Protein AF-0000000079723309 (afdb_homodimer)

Organism: NCBI:txid2484901

Sequence (684 aa):
MNSAKKSKLAERRWIPDGFHFLGPEETKNRRVLLAGLMQIFENNNYSEITLPSFDYSSSFHSHLGASESASILRARDWDGYELSPSVDLTLQVVKGMAARSHWEENQNVYYVGRKIRDHKKRNASRREILQIGGESIGNSSIQNIISQIQILEKLWSFTAGKEAVSFALGHAGLLSLVTEILSWEEEWEEITAQLLFTKNHTELINLASRKNTDPHSIEILKIFLKPVPFSGFEEFKKTILSFDFPSDQKRKAEDYLKEVSSLITEWQKASVSFFGVWDPALIRDVNYYTGIVFQGYREGHSEPVFAGGVYDGLYETYTELKKEACGFALHIDPIEEVFSQRMNSAKKSKLAERRWIPDGFHFLGPEETKNRRVLLAGLMQIFENNNYSEITLPSFDYSSSFHSHLGASESASILRARDWDGYELSPSVDLTLQVVKGMAARSHWEENQNVYYVGRKIRDHKKRNASRREILQIGGESIGNSSIQNIISQIQILEKLWSFTAGKEAVSFALGHAGLLSLVTEILSWEEEWEEITAQLLFTKNHTELINLASRKNTDPHSIEILKIFLKPVPFSGFEEFKKTILSFDFPSDQKRKAEDYLKEVSSLITEWQKASVSFFGVWDPALIRDVNYYTGIVFQGYREGHSEPVFAGGVYDGLYETYTELKKEACGFALHIDPIEEVFSQR

InterPro domains:
  IPR004516 Histidine-tRNA ligase/ATP phosphoribosyltransferase regulatory subunit [PIRSF001549] (16-341)
  IPR004516 Histidine-tRNA ligase/ATP phosphoribosyltransferase regulatory subunit [PTHR43707] (16-338)
  IPR041715 Class II Histidinyl-tRNA synthetase (HisRS)-like catalytic core domain [PF13393] (18-335)
  IPR045864 Class II Aminoacyl-tRNA synthetase/Biotinyl protein ligase (BPL) and lipoyl protein ligase (LPL) [G3DSA:3.30.930.10] (14-342)
  IPR045864 Class II Aminoacyl-tRNA synthetase/Biotinyl protein ligase (BPL) and lipoyl protein ligase (LPL) [SSF55681] (13-335)

Structure (mmCIF, N/CA/C/O backbone):
data_AF-0000000079723309-model_v1
#
loop_
_entity.id
_entity.type
_entity.pdbx_description
1 polymer 'ATP phosphoribosyltransferase regulatory subunit'
#
loop_
_atom_site.group_PDB
_atom_site.id
_atom_site.type_symbol
_atom_site.label_atom_id
_atom_site.label_alt_id
_atom_site.label_comp_id
_atom_site.label_asym_id
_atom_site.label_entity_id
_atom_site.label_seq_id
_atom_site.pdbx_PDB_ins_code
_atom_site.Cartn_x
_atom_site.Cartn_y
_atom_site.Cartn_z
_atom_site.occupancy
_atom_site.B_iso_or_equiv
_atom_site.auth_seq_id
_atom_site.auth_comp_id
_atom_site.auth_asym_id
_atom_site.auth_atom_id
_atom_site.pdbx_PDB_model_num
ATOM 1 N N . MET A 1 1 ? 46.562 3.369 -13.758 1 24.11 1 MET A N 1
ATOM 2 C CA . MET A 1 1 ? 45.594 4.031 -14.625 1 24.11 1 MET A CA 1
ATOM 3 C C . MET A 1 1 ? 44.281 3.26 -14.648 1 24.11 1 MET A C 1
ATOM 5 O O . MET A 1 1 ? 43.25 3.818 -14.984 1 24.11 1 MET A O 1
ATOM 9 N N . ASN A 1 2 ? 44.375 1.925 -14.742 1 24.69 2 ASN A N 1
ATOM 10 C CA . ASN A 1 2 ? 43.375 0.92 -15.094 1 24.69 2 ASN A CA 1
ATOM 11 C C . ASN A 1 2 ? 42.344 0.762 -13.992 1 24.69 2 ASN A C 1
ATOM 13 O O . ASN A 1 2 ? 41.531 -0.182 -14.016 1 24.69 2 ASN A O 1
ATOM 17 N N . SER A 1 3 ? 42.594 1.146 -12.789 1 26.77 3 SER A N 1
ATOM 18 C CA . SER A 1 3 ? 41.812 0.896 -11.57 1 26.77 3 SER A CA 1
ATOM 19 C C . SER A 1 3 ? 40.469 1.625 -11.586 1 26.77 3 SER A C 1
ATOM 21 O O . SER A 1 3 ? 39.562 1.262 -10.859 1 26.77 3 SER A O 1
ATOM 23 N N . ALA A 1 4 ? 40.406 2.873 -12.125 1 26.56 4 ALA A N 1
ATOM 24 C CA . ALA A 1 4 ? 39.312 3.826 -12.016 1 26.56 4 ALA A CA 1
ATOM 25 C C . ALA A 1 4 ? 38.125 3.369 -12.836 1 26.56 4 ALA A C 1
ATOM 27 O O . ALA A 1 4 ? 37.094 4.059 -12.883 1 26.56 4 ALA A O 1
ATOM 28 N N . LYS A 1 5 ? 38.375 2.596 -13.828 1 26.55 5 LYS A N 1
ATOM 29 C CA . LYS A 1 5 ? 37.219 2.346 -14.672 1 26.55 5 LYS A CA 1
ATOM 30 C C . LYS A 1 5 ? 36.188 1.519 -13.93 1 26.55 5 LYS A C 1
ATOM 32 O O . LYS A 1 5 ? 35.844 0.406 -14.344 1 26.55 5 LYS A O 1
ATOM 37 N N . LYS A 1 6 ? 36.438 1.181 -12.68 1 31.12 6 LYS A N 1
ATOM 38 C CA . LYS A 1 6 ? 35.281 0.515 -12.078 1 31.12 6 LYS A CA 1
ATOM 39 C C . LYS A 1 6 ? 34 1.307 -12.328 1 31.12 6 LYS A C 1
ATOM 41 O O . LYS A 1 6 ? 33.812 2.379 -11.75 1 31.12 6 LYS A O 1
ATOM 46 N N . SER A 1 7 ? 33.719 1.417 -13.539 1 28.28 7 SER A N 1
ATOM 47 C CA . SER A 1 7 ? 32.531 2.053 -14.078 1 28.28 7 SER A CA 1
ATOM 48 C C . SER A 1 7 ? 31.328 1.837 -13.156 1 28.28 7 SER A C 1
ATOM 50 O O . SER A 1 7 ? 31.094 0.723 -12.68 1 28.28 7 SER A O 1
ATOM 52 N N . LYS A 1 8 ? 31.062 2.795 -12.32 1 32.5 8 LYS A N 1
ATOM 53 C CA . LYS A 1 8 ? 29.75 2.91 -11.703 1 32.5 8 LYS A CA 1
ATOM 54 C C . LYS A 1 8 ? 28.672 2.277 -12.594 1 32.5 8 LYS A C 1
ATOM 56 O O . LYS A 1 8 ? 28.297 2.838 -13.625 1 32.5 8 LYS A O 1
ATOM 61 N N . LEU A 1 9 ? 28.781 1.201 -12.945 1 33.16 9 LEU A N 1
ATOM 62 C CA . LEU A 1 9 ? 27.625 0.579 -13.578 1 33.16 9 LEU A CA 1
ATOM 63 C C . LEU A 1 9 ? 26.344 1.342 -13.242 1 33.16 9 LEU A C 1
ATOM 65 O O . LEU A 1 9 ? 26.062 1.586 -12.07 1 33.16 9 LEU A O 1
ATOM 69 N N . ALA A 1 10 ? 25.922 2.277 -14 1 35.12 10 ALA A N 1
ATOM 70 C CA . ALA A 1 10 ? 24.719 3.094 -13.898 1 35.12 10 ALA A CA 1
ATOM 71 C C . ALA A 1 10 ? 23.641 2.383 -13.086 1 35.12 10 ALA A C 1
ATOM 73 O O . ALA A 1 10 ? 23.281 1.239 -13.383 1 35.12 10 ALA A O 1
ATOM 74 N N . GLU A 1 11 ? 23.672 2.365 -11.914 1 41.31 11 GLU A N 1
ATOM 75 C CA . GLU A 1 11 ? 22.578 1.836 -11.117 1 41.31 11 GLU A CA 1
ATOM 76 C C . GLU A 1 11 ? 21.266 1.806 -11.914 1 41.31 11 GLU A C 1
ATOM 78 O O . GLU A 1 11 ? 20.688 2.854 -12.203 1 41.31 11 GLU A O 1
ATOM 83 N N . ARG A 1 12 ? 21.188 1.098 -13 1 47.47 12 ARG A N 1
ATOM 84 C CA . ARG A 1 12 ? 19.984 0.94 -13.812 1 47.47 12 ARG A CA 1
ATOM 85 C C . ARG A 1 12 ? 18.734 1.089 -12.961 1 47.47 12 ARG A C 1
ATOM 87 O O . ARG A 1 12 ? 18.609 0.457 -11.914 1 47.47 12 ARG A O 1
ATOM 94 N N . ARG A 1 13 ? 18.078 2.16 -13.008 1 62 13 ARG A N 1
ATOM 95 C CA . ARG A 1 13 ? 16.891 2.676 -12.336 1 62 13 ARG A CA 1
ATOM 96 C C . ARG A 1 13 ? 15.688 1.75 -12.547 1 62 13 ARG A C 1
ATOM 98 O O . ARG A 1 13 ? 14.875 1.977 -13.445 1 62 13 ARG A O 1
ATOM 105 N N . TRP A 1 14 ? 15.82 0.479 -11.898 1 80.94 14 TRP A N 1
ATOM 106 C CA . TRP A 1 14 ? 14.758 -0.504 -12.07 1 80.94 14 TRP A CA 1
ATOM 107 C C . TRP A 1 14 ? 13.539 -0.134 -11.234 1 80.94 14 TRP A C 1
ATOM 109 O O . TRP A 1 14 ? 12.406 -0.478 -11.586 1 80.94 14 TRP A O 1
ATOM 119 N N . ILE A 1 15 ? 13.883 0.58 -10.258 1 86.94 15 ILE A N 1
ATOM 120 C CA . ILE A 1 15 ? 12.789 1.028 -9.398 1 86.94 15 ILE A CA 1
ATOM 121 C C . ILE A 1 15 ? 12.523 2.514 -9.641 1 86.94 15 ILE A C 1
ATOM 123 O O . ILE A 1 15 ? 13.461 3.318 -9.68 1 86.94 15 ILE A O 1
ATOM 127 N N . PRO A 1 16 ? 11.25 2.795 -9.852 1 90.5 16 PRO A N 1
ATOM 128 C CA . PRO A 1 16 ? 10.953 4.207 -10.117 1 90.5 16 PRO A CA 1
ATOM 129 C C . PRO A 1 16 ? 11.438 5.129 -9 1 90.5 16 PRO A C 1
ATOM 131 O O . PRO A 1 16 ? 11.383 4.762 -7.828 1 90.5 16 PRO A O 1
ATOM 134 N N . ASP A 1 17 ? 11.781 6.363 -9.367 1 88.19 17 ASP A N 1
ATOM 135 C CA . ASP A 1 17 ? 12.242 7.359 -8.398 1 88.19 17 ASP A CA 1
ATOM 136 C C . ASP A 1 17 ? 11.164 7.656 -7.363 1 88.19 17 ASP A C 1
ATOM 138 O O . ASP A 1 17 ? 9.992 7.824 -7.707 1 88.19 17 ASP A O 1
ATOM 142 N N . GLY A 1 18 ? 11.602 7.672 -6.117 1 89.62 18 GLY A N 1
ATOM 143 C CA . GLY A 1 18 ? 10.68 8.023 -5.047 1 89.62 18 GLY A CA 1
ATOM 144 C C . GLY A 1 18 ? 10 6.816 -4.426 1 89.62 18 GLY A C 1
ATOM 145 O O . GLY A 1 18 ? 9.336 6.938 -3.395 1 89.62 18 GLY A O 1
ATOM 146 N N . PHE A 1 19 ? 10.109 5.738 -5.098 1 91.44 19 PHE A N 1
ATOM 147 C CA . PHE A 1 19 ? 9.609 4.48 -4.559 1 91.44 19 PHE A CA 1
ATOM 148 C C . PHE A 1 19 ? 10.758 3.596 -4.09 1 91.44 19 PHE A C 1
ATOM 150 O O . PHE A 1 19 ? 11.859 3.66 -4.633 1 91.44 19 PHE A O 1
ATOM 157 N N . HIS A 1 20 ? 10.438 2.729 -3.025 1 87.69 20 HIS A N 1
ATOM 158 C CA . HIS A 1 20 ? 11.602 2.104 -2.412 1 87.69 20 HIS A CA 1
ATOM 159 C C . HIS A 1 20 ? 11.359 0.619 -2.16 1 87.69 20 HIS A C 1
ATOM 161 O O . HIS A 1 20 ? 10.258 0.219 -1.779 1 87.69 20 HIS A O 1
ATOM 167 N N . PHE A 1 21 ? 12.438 -0.057 -2.498 1 93.69 21 PHE A N 1
ATOM 168 C CA . PHE A 1 21 ? 12.602 -1.438 -2.061 1 93.69 21 PHE A CA 1
ATOM 169 C C . PHE A 1 21 ? 13.461 -1.508 -0.806 1 93.69 21 PHE A C 1
ATOM 171 O O . PHE A 1 21 ? 14.539 -0.901 -0.748 1 93.69 21 PHE A O 1
ATOM 178 N N . LEU A 1 22 ? 12.938 -2.229 0.224 1 94 22 LEU A N 1
ATOM 179 C CA . LEU A 1 22 ? 13.75 -2.453 1.414 1 94 22 LEU A CA 1
ATOM 180 C C . LEU A 1 22 ? 14.141 -3.922 1.533 1 94 22 LEU A C 1
ATOM 182 O O . LEU A 1 22 ? 13.281 -4.809 1.458 1 94 22 LEU A O 1
ATOM 186 N N . GLY A 1 23 ? 15.406 -4.156 1.726 1 94.38 23 GLY A N 1
ATOM 187 C CA . GLY A 1 23 ? 15.898 -5.504 1.951 1 94.38 23 GLY A CA 1
ATOM 188 C C . GLY A 1 23 ? 15.562 -6.043 3.33 1 94.38 23 GLY A C 1
ATOM 189 O O . GLY A 1 23 ? 14.852 -5.387 4.098 1 94.38 23 GLY A O 1
ATOM 190 N N . PRO A 1 24 ? 16.031 -7.234 3.674 1 94.81 24 PRO A N 1
ATOM 191 C CA . PRO A 1 24 ? 15.68 -7.934 4.914 1 94.81 24 PRO A CA 1
ATOM 192 C C . PRO A 1 24 ? 16.016 -7.121 6.164 1 94.81 24 PRO A C 1
ATOM 194 O O . PRO A 1 24 ? 15.172 -6.957 7.043 1 94.81 24 PRO A O 1
ATOM 197 N N . GLU A 1 25 ? 17.188 -6.594 6.219 1 92.38 25 GLU A N 1
ATOM 198 C CA . GLU A 1 25 ? 17.609 -5.879 7.418 1 92.38 25 GLU A CA 1
ATOM 199 C C . GLU A 1 25 ? 16.812 -4.594 7.605 1 92.38 25 GLU A C 1
ATOM 201 O O . GLU A 1 25 ? 16.344 -4.305 8.703 1 92.38 25 GLU A O 1
ATOM 206 N N . GLU A 1 26 ? 16.703 -3.818 6.551 1 92.25 26 GLU A N 1
ATOM 207 C CA . GLU A 1 26 ? 15.938 -2.576 6.605 1 92.25 26 GLU A CA 1
ATOM 208 C C . GLU A 1 26 ? 14.484 -2.844 6.984 1 92.25 26 GLU A C 1
ATOM 210 O O . GLU A 1 26 ? 13.891 -2.082 7.754 1 92.25 26 GLU A O 1
ATOM 215 N N . THR A 1 27 ? 13.945 -3.91 6.414 1 95.38 27 THR A N 1
ATOM 216 C CA . THR A 1 27 ? 12.555 -4.262 6.691 1 95.38 27 THR A CA 1
ATOM 217 C C . THR A 1 27 ? 12.383 -4.676 8.148 1 95.38 27 THR A C 1
ATOM 219 O O . THR A 1 27 ? 11.398 -4.316 8.789 1 95.38 27 THR A O 1
ATOM 222 N N . LYS A 1 28 ? 13.289 -5.438 8.633 1 94.44 28 LYS A N 1
ATOM 223 C CA . LYS A 1 28 ? 13.258 -5.84 10.031 1 94.44 28 LYS A CA 1
ATOM 224 C C . LYS A 1 28 ? 13.281 -4.621 10.953 1 94.44 28 LYS A C 1
ATOM 226 O O . LYS A 1 28 ? 12.516 -4.547 11.914 1 94.44 28 LYS A O 1
ATOM 231 N N . ASN A 1 29 ? 14.172 -3.658 10.633 1 93.5 29 ASN A N 1
ATOM 232 C CA . ASN A 1 29 ? 14.25 -2.43 11.414 1 93.5 29 ASN A CA 1
ATOM 233 C C . ASN A 1 29 ? 12.945 -1.651 11.383 1 93.5 29 ASN A C 1
ATOM 235 O O . ASN A 1 29 ? 12.492 -1.138 12.414 1 93.5 29 ASN A O 1
ATOM 239 N N . ARG A 1 30 ? 12.391 -1.57 10.242 1 94.56 30 ARG A N 1
ATOM 240 C CA . ARG A 1 30 ? 11.109 -0.877 10.109 1 94.56 30 ARG A CA 1
ATOM 241 C C . ARG A 1 30 ? 10.023 -1.575 10.922 1 94.56 30 ARG A C 1
ATOM 243 O O . ARG A 1 30 ? 9.195 -0.917 11.555 1 94.56 30 ARG A O 1
ATOM 250 N N . ARG A 1 31 ? 10 -2.838 10.867 1 94.69 31 ARG A N 1
ATOM 251 C CA . ARG A 1 31 ? 9 -3.609 11.602 1 94.69 31 ARG A CA 1
ATOM 252 C C . ARG A 1 31 ? 9.109 -3.355 13.102 1 94.69 31 ARG A C 1
ATOM 254 O O . ARG A 1 31 ? 8.094 -3.176 13.781 1 94.69 31 ARG A O 1
ATOM 261 N N . VAL A 1 32 ? 10.297 -3.379 13.609 1 93.88 32 VAL A N 1
ATOM 262 C CA . VAL A 1 32 ? 10.523 -3.129 15.031 1 93.88 32 VAL A CA 1
ATOM 263 C C . VAL A 1 32 ? 10.055 -1.721 15.391 1 93.88 32 VAL A C 1
ATOM 265 O O . VAL A 1 32 ? 9.375 -1.523 16.406 1 93.88 32 VAL A O 1
ATOM 268 N N . LEU A 1 33 ? 10.43 -0.819 14.547 1 94.38 33 LEU A N 1
ATOM 269 C CA . LEU A 1 33 ? 10.031 0.569 14.75 1 94.38 33 LEU A CA 1
ATOM 270 C C . LEU A 1 33 ? 8.508 0.699 14.781 1 94.38 33 LEU A C 1
ATOM 272 O O . LEU A 1 33 ? 7.949 1.265 15.719 1 94.38 33 LEU A O 1
ATOM 276 N N . LEU A 1 34 ? 7.867 0.149 13.789 1 95.88 34 LEU A N 1
ATOM 277 C CA . LEU A 1 34 ? 6.418 0.269 13.672 1 95.88 34 LEU A CA 1
ATOM 278 C C . LEU A 1 34 ? 5.719 -0.436 14.828 1 95.88 34 LEU A C 1
ATOM 280 O O . LEU A 1 34 ? 4.711 0.057 15.344 1 95.88 34 LEU A O 1
ATOM 284 N N . ALA A 1 35 ? 6.219 -1.567 15.195 1 95.44 35 ALA A N 1
ATOM 285 C CA . ALA A 1 35 ? 5.625 -2.291 16.312 1 95.44 35 ALA A CA 1
ATOM 286 C C . ALA A 1 35 ? 5.625 -1.438 17.578 1 95.44 35 ALA A C 1
ATOM 288 O O . ALA A 1 35 ? 4.633 -1.396 18.312 1 95.44 35 ALA A O 1
ATOM 289 N N . GLY A 1 36 ? 6.754 -0.809 17.828 1 95.75 36 GLY A N 1
ATOM 290 C CA . GLY A 1 36 ? 6.84 0.077 18.969 1 95.75 36 GLY A CA 1
ATOM 291 C C . GLY A 1 36 ? 5.867 1.241 18.906 1 95.75 36 GLY A C 1
ATOM 292 O O . GLY A 1 36 ? 5.211 1.569 19.891 1 95.75 36 GLY A O 1
ATOM 293 N N . LEU A 1 37 ? 5.777 1.856 17.766 1 97.19 37 LEU A N 1
ATOM 294 C CA . LEU A 1 37 ? 4.887 2.996 17.578 1 97.19 37 LEU A CA 1
ATOM 295 C C . LEU A 1 37 ? 3.428 2.576 17.734 1 97.19 37 LEU A C 1
ATOM 297 O O . LEU A 1 37 ? 2.639 3.281 18.359 1 97.19 37 LEU A O 1
ATOM 301 N N . MET A 1 38 ? 3.088 1.441 17.172 1 98 38 MET A N 1
ATOM 302 C CA . MET A 1 38 ? 1.722 0.933 17.25 1 98 38 MET A CA 1
ATOM 303 C C . MET A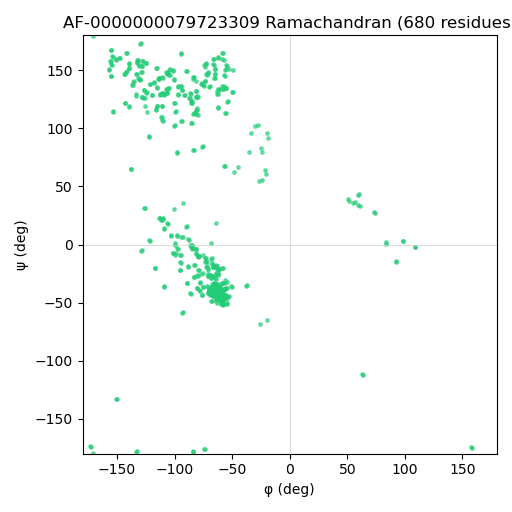 1 38 ? 1.332 0.644 18.688 1 98 38 MET A C 1
ATOM 305 O O . MET A 1 38 ? 0.199 0.906 19.094 1 98 38 MET A O 1
ATOM 309 N N . GLN A 1 39 ? 2.256 0.143 19.406 1 98 39 GLN A N 1
ATOM 310 C CA . GLN A 1 39 ? 1.993 -0.155 20.812 1 98 39 GLN A CA 1
ATOM 311 C C . GLN A 1 39 ? 1.647 1.112 21.594 1 98 39 GLN A C 1
ATOM 313 O O . GLN A 1 39 ? 0.814 1.083 22.5 1 98 39 GLN A O 1
ATOM 318 N N . ILE A 1 40 ? 2.295 2.188 21.281 1 98.19 40 ILE A N 1
ATOM 319 C CA . ILE A 1 40 ? 2.016 3.457 21.938 1 98.19 40 ILE A CA 1
ATOM 320 C C . ILE A 1 40 ? 0.57 3.869 21.672 1 98.19 40 ILE A C 1
ATOM 322 O O . ILE A 1 40 ? -0.136 4.305 22.594 1 98.19 40 ILE A O 1
ATOM 326 N N . PHE A 1 41 ? 0.111 3.695 20.453 1 98.62 41 PHE A N 1
ATOM 327 C CA . PHE A 1 41 ? -1.277 4.004 20.141 1 98.62 41 PHE A CA 1
ATOM 328 C C . PHE A 1 41 ? -2.229 3.119 20.938 1 98.62 41 PHE A C 1
ATOM 330 O O . PHE A 1 41 ? -3.195 3.611 21.516 1 98.62 41 PHE A O 1
ATOM 337 N N . GLU A 1 42 ? -1.93 1.877 20.953 1 98 42 GLU A N 1
ATOM 338 C CA . GLU A 1 42 ? -2.797 0.929 21.641 1 98 42 GLU A CA 1
ATOM 339 C C . GLU A 1 42 ? -2.844 1.212 23.141 1 98 42 GLU A C 1
ATOM 341 O O . GLU A 1 42 ? -3.904 1.124 23.766 1 98 42 GLU A O 1
ATOM 346 N N . ASN A 1 43 ? -1.719 1.569 23.672 1 98.12 43 ASN A N 1
ATOM 347 C CA . ASN A 1 43 ? -1.644 1.914 25.094 1 98.12 43 ASN A CA 1
ATOM 348 C C . ASN A 1 43 ? -2.447 3.172 25.406 1 98.12 43 ASN A C 1
ATOM 350 O O . ASN A 1 43 ? -2.74 3.453 26.562 1 98.12 43 ASN A O 1
ATOM 354 N N . ASN A 1 44 ? -2.746 3.947 24.438 1 98.06 44 ASN A N 1
ATOM 355 C CA . ASN A 1 44 ? -3.539 5.156 24.625 1 98.06 44 ASN A CA 1
ATOM 356 C C . ASN A 1 44 ? -4.957 4.984 24.094 1 98.06 44 ASN A C 1
ATOM 358 O O . ASN A 1 44 ? -5.605 5.957 23.703 1 98.06 44 ASN A O 1
ATOM 362 N N . ASN A 1 45 ? -5.391 3.742 23.891 1 97.38 45 ASN A N 1
ATOM 363 C CA . ASN A 1 45 ? -6.762 3.33 23.609 1 97.38 45 ASN A CA 1
ATOM 364 C C . ASN A 1 45 ? -7.168 3.678 22.188 1 97.38 45 ASN A C 1
ATOM 366 O O . ASN A 1 45 ? -8.312 4.055 21.938 1 97.38 45 ASN A O 1
ATOM 370 N N . TYR A 1 46 ? -6.238 3.746 21.344 1 98.44 46 TYR A N 1
ATOM 371 C CA . TYR A 1 46 ? -6.539 3.818 19.906 1 98.44 46 TYR A CA 1
ATOM 372 C C . TYR A 1 46 ? -6.625 2.424 19.297 1 98.44 46 TYR A C 1
ATOM 374 O O . TYR A 1 46 ? -5.941 1.501 19.75 1 98.44 46 TYR A O 1
ATOM 382 N N . SER A 1 47 ? -7.465 2.297 18.266 1 98.19 47 SER A N 1
ATOM 383 C CA . SER A 1 47 ? -7.59 1.036 17.547 1 98.19 47 SER A CA 1
ATOM 384 C C . SER A 1 47 ? -7.098 1.172 16.109 1 98.19 47 SER A C 1
ATOM 386 O O . SER A 1 47 ? -7.34 2.189 15.453 1 98.19 47 SER A O 1
ATOM 388 N N . GLU A 1 48 ? -6.469 0.142 15.688 1 98.31 48 GLU A N 1
ATOM 389 C CA . GLU A 1 48 ? -5.945 0.153 14.32 1 98.31 48 GLU A CA 1
ATOM 390 C C . GLU A 1 48 ? -7.066 -0.012 13.297 1 98.31 48 GLU A C 1
ATOM 392 O O . GLU A 1 48 ? -8.008 -0.776 13.523 1 98.31 48 GLU A O 1
ATOM 397 N N . ILE A 1 49 ? -6.98 0.703 12.211 1 98 49 ILE A N 1
ATOM 398 C CA . ILE A 1 49 ? -7.848 0.502 11.047 1 98 49 ILE A CA 1
ATOM 399 C C . ILE A 1 49 ? -6.996 0.339 9.789 1 98 49 ILE A C 1
ATOM 401 O O . ILE A 1 49 ? -5.816 0.688 9.781 1 98 49 ILE A O 1
ATOM 405 N N . THR A 1 50 ? -7.555 -0.284 8.766 1 96.81 50 THR A N 1
ATOM 406 C CA . THR A 1 50 ? -6.879 -0.473 7.488 1 96.81 50 THR A CA 1
ATOM 407 C C . THR A 1 50 ? -7.559 0.342 6.395 1 96.81 50 THR A C 1
ATOM 409 O O . THR A 1 50 ? -8.773 0.267 6.223 1 96.81 50 THR A O 1
ATOM 412 N N . LEU A 1 51 ? -6.777 1.1 5.68 1 97.5 51 LEU A N 1
ATOM 413 C CA . LEU A 1 51 ? -7.301 1.992 4.648 1 97.5 51 LEU A CA 1
ATOM 414 C C . LEU A 1 51 ? -7.113 1.391 3.262 1 97.5 51 LEU A C 1
ATOM 416 O O . LEU A 1 51 ? -6.191 0.603 3.041 1 97.5 51 LEU A O 1
ATOM 420 N N . PRO A 1 52 ? -8.016 1.715 2.346 1 95.69 52 PRO A N 1
ATOM 421 C CA . PRO A 1 52 ? -7.797 1.296 0.96 1 95.69 52 PRO A CA 1
ATOM 422 C C . PRO A 1 52 ? -6.59 1.98 0.323 1 95.69 52 PRO A C 1
ATOM 424 O O . PRO A 1 52 ? -6.23 3.094 0.712 1 95.69 52 PRO A O 1
ATOM 427 N N . SER A 1 53 ? -6.016 1.349 -0.652 1 95.88 53 SER A N 1
ATOM 428 C CA . SER A 1 53 ? -4.836 1.898 -1.31 1 95.88 53 SER A CA 1
ATOM 429 C C . SER A 1 53 ? -5.215 2.984 -2.311 1 95.88 53 SER A C 1
ATOM 431 O O . SER A 1 53 ? -4.375 3.797 -2.701 1 95.88 53 SER A O 1
ATOM 433 N N . PHE A 1 54 ? -6.449 2.965 -2.76 1 95.56 54 PHE A N 1
ATOM 434 C CA . PHE A 1 54 ? -6.949 3.945 -3.715 1 95.56 54 PHE A CA 1
ATOM 435 C C . PHE A 1 54 ? -8.273 4.531 -3.248 1 95.56 54 PHE A C 1
ATOM 437 O O . PHE A 1 54 ? -9 3.906 -2.467 1 95.56 54 PHE A O 1
ATOM 444 N N . ASP A 1 55 ? -8.484 5.66 -3.703 1 95.38 55 ASP A N 1
ATOM 445 C CA . ASP A 1 55 ? -9.773 6.344 -3.562 1 95.38 55 ASP A CA 1
ATOM 446 C C . ASP A 1 55 ? -10.117 7.125 -4.824 1 95.38 55 ASP A C 1
ATOM 448 O O . ASP A 1 55 ? -9.305 7.234 -5.742 1 95.38 55 ASP A O 1
ATOM 452 N N . TYR A 1 56 ? -11.398 7.5 -4.902 1 93.69 56 TYR A N 1
ATOM 453 C CA . TYR A 1 56 ? -11.758 8.398 -5.996 1 93.69 56 TYR A CA 1
ATOM 454 C C . TYR A 1 56 ? -10.898 9.648 -5.98 1 93.69 56 TYR A C 1
ATOM 456 O O . TYR A 1 56 ? -10.695 10.266 -4.93 1 93.69 56 TYR A O 1
ATOM 464 N N . SER A 1 57 ? -10.391 10.039 -7.164 1 93.31 57 SER A N 1
ATOM 465 C CA . SER A 1 57 ? -9.547 11.227 -7.254 1 93.31 57 SER A CA 1
ATOM 466 C C . SER A 1 57 ? -10.289 12.469 -6.766 1 93.31 57 SER A C 1
ATOM 468 O O . SER A 1 57 ? -9.68 13.359 -6.16 1 93.31 57 SER A O 1
ATOM 470 N N . SER A 1 58 ? -11.562 12.484 -6.996 1 90.94 58 SER A N 1
ATOM 471 C CA . SER A 1 58 ? -12.391 13.633 -6.633 1 90.94 58 SER A CA 1
ATOM 472 C C . SER A 1 58 ? -12.43 13.828 -5.121 1 90.94 58 SER A C 1
ATOM 474 O O . SER A 1 58 ? -12.578 14.953 -4.637 1 90.94 58 SER A O 1
ATOM 476 N N . SER A 1 59 ? -12.281 12.727 -4.41 1 90.06 59 SER A N 1
ATOM 477 C CA . SER A 1 59 ? -12.281 12.812 -2.953 1 90.06 59 SER A CA 1
ATOM 478 C C . SER A 1 59 ? -11.102 13.641 -2.451 1 90.06 59 SER A C 1
ATOM 480 O O . SER A 1 59 ? -11.227 14.383 -1.472 1 90.06 59 SER A O 1
ATOM 482 N N . PHE A 1 60 ? -10.016 13.555 -3.133 1 91 60 PHE A N 1
ATOM 483 C CA . PHE A 1 60 ? -8.82 14.281 -2.732 1 91 60 PHE A CA 1
ATOM 484 C C . PHE A 1 60 ? -8.82 15.695 -3.299 1 91 60 PHE A C 1
ATOM 486 O O . PHE A 1 60 ? -8.492 16.656 -2.594 1 91 60 PHE A O 1
ATOM 493 N N . HIS A 1 61 ? -9.211 15.82 -4.48 1 85.06 61 HIS A N 1
ATOM 494 C CA . HIS A 1 61 ? -9.148 17.094 -5.195 1 85.06 61 HIS A CA 1
ATOM 495 C C . HIS A 1 61 ? -9.93 18.172 -4.461 1 85.06 61 HIS A C 1
ATOM 497 O O . HIS A 1 61 ? -9.531 19.344 -4.461 1 85.06 61 HIS A O 1
ATOM 503 N N . SER A 1 62 ? -10.922 17.797 -3.867 1 80.19 62 SER A N 1
ATOM 504 C CA . SER A 1 62 ? -11.805 18.766 -3.227 1 80.19 62 SER A CA 1
ATOM 505 C C . SER A 1 62 ? -11.156 19.359 -1.974 1 80.19 62 SER A C 1
ATOM 507 O O . SER A 1 62 ? -11.578 20.406 -1.488 1 80.19 62 SER A O 1
ATOM 509 N N . HIS A 1 63 ? -10.141 18.703 -1.556 1 84.25 63 HIS A N 1
ATOM 510 C CA . HIS A 1 63 ? -9.57 19.141 -0.287 1 84.25 63 HIS A CA 1
ATOM 511 C C . HIS A 1 63 ? -8.102 19.531 -0.446 1 84.25 63 HIS A C 1
ATOM 513 O O . HIS A 1 63 ? -7.418 19.797 0.542 1 84.25 63 HIS A O 1
ATOM 519 N N . LEU A 1 64 ? -7.695 19.469 -1.62 1 79.44 64 LEU A N 1
ATOM 520 C CA . LEU A 1 64 ? -6.309 19.828 -1.886 1 79.44 64 LEU A CA 1
ATOM 521 C C . LEU A 1 64 ? -6.215 21.25 -2.445 1 79.44 64 LEU A C 1
ATOM 523 O O . LEU A 1 64 ? -7.113 21.703 -3.156 1 79.44 64 LEU A O 1
ATOM 527 N N . GLY A 1 65 ? -5.176 21.922 -2.002 1 69.38 65 GLY A N 1
ATOM 528 C CA . GLY A 1 65 ? -4.887 23.172 -2.686 1 69.38 65 GLY A CA 1
ATOM 529 C C . GLY A 1 65 ? -4.555 22.984 -4.152 1 69.38 65 GLY A C 1
ATOM 530 O O . GLY A 1 65 ? -4.316 21.875 -4.605 1 69.38 65 GLY A O 1
ATOM 531 N N . ALA A 1 66 ? -4.652 24.094 -4.949 1 59.97 66 ALA A N 1
ATOM 532 C CA . ALA A 1 66 ? -4.453 24.047 -6.395 1 59.97 66 ALA A CA 1
ATOM 533 C C . ALA A 1 66 ? -3.115 23.391 -6.742 1 59.97 66 ALA A C 1
ATOM 535 O O . ALA A 1 66 ? -3.051 22.516 -7.605 1 59.97 66 ALA A O 1
ATOM 536 N N . SER A 1 67 ? -2.094 23.75 -6.082 1 62.03 67 SER A N 1
ATOM 537 C CA . SER A 1 67 ? -0.763 23.219 -6.375 1 62.03 67 SER A CA 1
ATOM 538 C C . SER A 1 67 ? -0.681 21.734 -6.078 1 62.03 67 SER A C 1
ATOM 540 O O . SER A 1 67 ? -0.12 20.969 -6.867 1 62.03 67 SER A O 1
ATOM 542 N N . GLU A 1 68 ? -1.389 21.344 -5.078 1 66.81 68 GLU A N 1
ATOM 543 C CA . GLU A 1 68 ? -1.322 19.953 -4.648 1 66.81 68 GLU A CA 1
ATOM 544 C C . GLU A 1 68 ? -2.18 19.062 -5.539 1 66.81 68 GLU A C 1
ATOM 546 O O . GLU A 1 68 ? -1.848 17.891 -5.762 1 66.81 68 GLU A O 1
ATOM 551 N N . SER A 1 69 ? -3.125 19.703 -6.047 1 67.31 69 SER A N 1
ATOM 552 C CA . SER A 1 69 ? -4.035 18.938 -6.895 1 67.31 69 SER A CA 1
ATOM 553 C C . SER A 1 69 ? -3.35 18.5 -8.188 1 67.31 69 SER A C 1
ATOM 555 O O . SER A 1 69 ? -3.654 17.438 -8.727 1 67.31 69 SER A O 1
ATOM 557 N N . ALA A 1 70 ? -2.4 19.281 -8.523 1 67.62 70 ALA A N 1
ATOM 558 C CA . ALA A 1 70 ? -1.674 18.953 -9.75 1 67.62 70 ALA A CA 1
ATOM 559 C C . ALA A 1 70 ? -0.623 17.891 -9.492 1 67.62 70 ALA A C 1
ATOM 561 O O . ALA A 1 70 ? -0.123 17.266 -10.43 1 67.62 70 ALA A O 1
ATOM 562 N N . SER A 1 71 ? -0.534 17.562 -8.289 1 77.56 71 SER A N 1
ATOM 563 C CA . SER A 1 71 ? 0.597 16.719 -7.926 1 77.56 71 SER A CA 1
ATOM 564 C C . SER A 1 71 ? 0.143 15.297 -7.59 1 77.56 71 SER A C 1
ATOM 566 O O . SER A 1 71 ? 0.922 14.492 -7.07 1 77.56 71 SER A O 1
ATOM 568 N N . ILE A 1 72 ? -1.088 15.039 -7.945 1 86.12 72 ILE A N 1
ATOM 569 C CA . ILE A 1 72 ? -1.514 13.703 -7.539 1 86.12 72 ILE A CA 1
ATOM 570 C C . ILE A 1 72 ? -1.525 12.773 -8.75 1 86.12 72 ILE A C 1
ATOM 572 O O . ILE A 1 72 ? -1.764 13.211 -9.875 1 86.12 72 ILE A O 1
ATOM 576 N N . LEU A 1 73 ? -1.214 11.555 -8.516 1 92 73 LEU A N 1
ATOM 577 C CA . LEU A 1 73 ? -1.316 10.523 -9.539 1 92 73 LEU A CA 1
ATOM 578 C C . LEU A 1 73 ? -2.771 10.133 -9.773 1 92 73 LEU A C 1
ATOM 580 O O . LEU A 1 73 ? -3.545 10 -8.82 1 92 73 LEU A O 1
ATOM 584 N N . ARG A 1 74 ? -3.045 10.008 -11.031 1 92.75 74 ARG A N 1
ATOM 585 C CA . ARG A 1 74 ? -4.41 9.648 -11.398 1 92.75 74 ARG A CA 1
ATOM 586 C C . ARG A 1 74 ? -4.426 8.5 -12.398 1 92.75 74 ARG A C 1
ATOM 588 O O . ARG A 1 74 ? -3.568 8.43 -13.281 1 92.75 74 ARG A O 1
ATOM 595 N N . ALA A 1 75 ? -5.379 7.648 -12.25 1 93.12 75 ALA A N 1
ATOM 596 C CA . ALA A 1 75 ? -5.59 6.539 -13.172 1 93.12 75 ALA A CA 1
ATOM 597 C C . ALA A 1 75 ? -7.078 6.262 -13.359 1 93.12 75 ALA A C 1
ATOM 599 O O . ALA A 1 75 ? -7.875 6.441 -12.438 1 93.12 75 ALA A O 1
ATOM 600 N N . ARG A 1 76 ? -7.367 5.84 -14.547 1 91.94 76 ARG A N 1
ATOM 601 C CA . ARG A 1 76 ? -8.742 5.422 -14.805 1 91.94 76 ARG A CA 1
ATOM 602 C C . ARG A 1 76 ? -8.914 3.93 -14.547 1 91.94 76 ARG A C 1
ATOM 604 O O . ARG A 1 76 ? -8.141 3.111 -15.047 1 91.94 76 ARG A O 1
ATOM 611 N N . ASP A 1 77 ? -9.938 3.74 -13.758 1 88.31 77 ASP A N 1
ATOM 612 C CA . ASP A 1 77 ? -10.156 2.324 -13.477 1 88.31 77 ASP A CA 1
ATOM 613 C C . ASP A 1 77 ? -10.977 1.667 -14.586 1 88.31 77 ASP A C 1
ATOM 615 O O . ASP A 1 77 ? -11.273 2.297 -15.609 1 88.31 77 ASP A O 1
ATOM 619 N N . TRP A 1 78 ? -11.297 0.472 -14.492 1 84.69 78 TRP A N 1
ATOM 620 C CA . TRP A 1 78 ? -11.914 -0.378 -15.508 1 84.69 78 TRP A CA 1
ATOM 621 C C . TRP A 1 78 ? -13.375 0.003 -15.719 1 84.69 78 TRP A C 1
ATOM 623 O O . TRP A 1 78 ? -13.945 -0.279 -16.766 1 84.69 78 TRP A O 1
ATOM 633 N N . ASP A 1 79 ? -13.953 0.687 -14.789 1 86.12 79 ASP A N 1
ATOM 634 C CA . ASP A 1 79 ? -15.328 1.162 -14.906 1 86.12 79 ASP A CA 1
ATOM 635 C C . ASP A 1 79 ? -15.367 2.615 -15.367 1 86.12 79 ASP A C 1
ATOM 637 O O . ASP A 1 79 ? -16.453 3.201 -15.5 1 86.12 79 ASP A O 1
ATOM 641 N N . GLY A 1 80 ? -14.289 3.15 -15.5 1 89.25 80 GLY A N 1
ATOM 642 C CA . GLY A 1 80 ? -14.211 4.504 -16.031 1 89.25 80 GLY A CA 1
ATOM 643 C C . GLY A 1 80 ? -14.078 5.559 -14.945 1 89.25 80 GLY A C 1
ATOM 644 O O . GLY A 1 80 ? -14.008 6.754 -15.242 1 89.25 80 GLY A O 1
ATOM 645 N N . TYR A 1 81 ? -13.992 5.164 -13.758 1 91.75 81 TYR A N 1
ATOM 646 C CA . TYR A 1 81 ? -13.82 6.121 -12.672 1 91.75 81 TYR A CA 1
ATOM 647 C C . TYR A 1 81 ? -12.359 6.512 -12.508 1 91.75 81 TYR A C 1
ATOM 649 O O . TYR A 1 81 ? -11.469 5.684 -12.703 1 91.75 81 TYR A O 1
ATOM 657 N N . GLU A 1 82 ? -12.188 7.742 -12.172 1 94.19 82 GLU A N 1
ATOM 658 C CA . GLU A 1 82 ? -10.828 8.211 -11.906 1 94.19 82 GLU A CA 1
ATOM 659 C C . GLU A 1 82 ? -10.43 7.934 -10.461 1 94.19 82 GLU A C 1
ATOM 661 O O . GLU A 1 82 ? -11.086 8.398 -9.523 1 94.19 82 GLU A O 1
ATOM 666 N N . LEU A 1 83 ? -9.359 7.191 -10.328 1 95.25 83 LEU A N 1
ATOM 667 C CA . LEU A 1 83 ? -8.844 6.84 -9.008 1 95.25 83 LEU A CA 1
ATOM 668 C C . LEU A 1 83 ? -7.465 7.441 -8.781 1 95.25 83 LEU A C 1
ATOM 670 O O . LEU A 1 83 ? -6.746 7.73 -9.742 1 95.25 83 LEU A O 1
ATOM 674 N N . SER A 1 84 ? -7.164 7.695 -7.551 1 95.31 84 SER A N 1
ATOM 675 C CA . SER A 1 84 ? -5.82 8.078 -7.125 1 95.31 84 SER A CA 1
ATOM 676 C C . SER A 1 84 ? -5.352 7.227 -5.949 1 95.31 84 SER A C 1
ATOM 678 O O . SER A 1 84 ? -6.156 6.824 -5.109 1 95.31 84 SER A O 1
ATOM 680 N N . PRO A 1 85 ? -4.055 6.895 -5.996 1 95.88 85 PRO A N 1
ATOM 681 C CA . PRO A 1 85 ? -3.541 6.355 -4.734 1 95.88 85 PRO A CA 1
ATOM 682 C C . PRO A 1 85 ? -3.707 7.324 -3.566 1 95.88 85 PRO A C 1
ATOM 684 O O . PRO A 1 85 ? -3.98 8.508 -3.777 1 95.88 85 PRO A O 1
ATOM 687 N N . SER A 1 86 ? -3.566 6.789 -2.396 1 95.81 86 SER A N 1
ATOM 688 C CA . SER A 1 86 ? -3.791 7.578 -1.19 1 95.81 86 SER A CA 1
ATOM 689 C C . SER A 1 86 ? -2.945 8.844 -1.194 1 95.81 86 SER A C 1
ATOM 691 O O . SER A 1 86 ? -1.716 8.781 -1.258 1 95.81 86 SER A O 1
ATOM 693 N N . VAL A 1 87 ? -3.617 9.953 -1.079 1 93.62 87 VAL A N 1
ATOM 694 C CA . VAL A 1 87 ? -2.965 11.258 -1.045 1 93.62 87 VAL A CA 1
ATOM 695 C C . VAL A 1 87 ? -3.057 11.844 0.361 1 93.62 87 VAL A C 1
ATOM 697 O O . VAL A 1 87 ? -2.15 12.555 0.805 1 93.62 87 VAL A O 1
ATOM 700 N N . ASP A 1 88 ? -4.113 11.594 0.949 1 94.62 88 ASP A N 1
ATOM 701 C CA . ASP A 1 88 ? -4.398 12 2.32 1 94.62 88 ASP A CA 1
ATOM 702 C C . ASP A 1 88 ? -5.117 10.891 3.086 1 94.62 88 ASP A C 1
ATOM 704 O O . ASP A 1 88 ? -6.27 10.57 2.787 1 94.62 88 ASP A O 1
ATOM 708 N N . LEU A 1 89 ? -4.516 10.43 4.102 1 97.38 89 LEU A N 1
ATOM 709 C CA . LEU A 1 89 ? -5.031 9.258 4.797 1 97.38 89 LEU A CA 1
ATOM 710 C C . LEU A 1 89 ? -6.121 9.648 5.789 1 97.38 89 LEU A C 1
ATOM 712 O O . LEU A 1 89 ? -7.039 8.867 6.051 1 97.38 89 LEU A O 1
ATOM 716 N N . THR A 1 90 ? -6.07 10.883 6.324 1 97.19 90 THR A N 1
ATOM 717 C CA . THR A 1 90 ? -7.121 11.359 7.215 1 97.19 90 THR A CA 1
ATOM 718 C C . THR A 1 90 ? -8.477 11.352 6.508 1 97.19 90 THR A C 1
ATOM 720 O O . THR A 1 90 ? -9.477 10.914 7.082 1 97.19 90 THR A O 1
ATOM 723 N N . LEU A 1 91 ? -8.453 11.859 5.34 1 95.38 91 LEU A N 1
ATOM 724 C CA . LEU A 1 91 ? -9.68 11.883 4.547 1 95.38 91 LEU A CA 1
ATOM 725 C C . LEU A 1 91 ? -10.25 10.484 4.391 1 95.38 91 LEU A C 1
ATOM 727 O O . LEU A 1 91 ? -11.461 10.281 4.535 1 95.38 91 LEU A O 1
ATOM 731 N N . GLN A 1 92 ? -9.422 9.547 4.098 1 95.94 92 GLN A N 1
ATOM 732 C CA . GLN A 1 92 ? -9.875 8.172 3.91 1 95.94 92 GLN A CA 1
ATOM 733 C C . GLN A 1 92 ? -10.375 7.578 5.219 1 95.94 92 GLN A C 1
ATOM 735 O O . GLN A 1 92 ? -11.312 6.773 5.219 1 95.94 92 GLN A O 1
ATOM 740 N N . VAL A 1 93 ? -9.742 7.91 6.324 1 97.06 93 VAL A N 1
ATOM 741 C CA . VAL A 1 93 ? -10.211 7.469 7.629 1 97.06 93 VAL A CA 1
ATOM 742 C C . VAL A 1 93 ? -11.641 7.957 7.855 1 97.06 93 VAL A C 1
ATOM 744 O O . VAL A 1 93 ? -12.523 7.168 8.195 1 97.06 93 VAL A O 1
ATOM 747 N N . VAL A 1 94 ? -11.828 9.219 7.664 1 94.75 94 VAL A N 1
ATOM 748 C CA . VAL A 1 94 ? -13.125 9.812 7.941 1 94.75 94 VAL A CA 1
ATOM 749 C C . VAL A 1 94 ? -14.188 9.195 7.027 1 94.75 94 VAL A C 1
ATOM 751 O O . VAL A 1 94 ? -15.281 8.852 7.484 1 94.75 94 VAL A O 1
ATOM 754 N N . LYS A 1 95 ? -13.859 9.031 5.766 1 92.69 95 LYS A N 1
ATOM 755 C CA . LYS A 1 95 ? -14.773 8.414 4.809 1 92.69 95 LYS A CA 1
ATOM 756 C C . LYS A 1 95 ? -15.148 7 5.242 1 92.69 95 LYS A C 1
ATOM 758 O O . LYS A 1 95 ? -16.328 6.629 5.219 1 92.69 95 LYS A O 1
ATOM 763 N N . GLY A 1 96 ? -14.133 6.211 5.594 1 93.19 96 GLY A N 1
ATOM 764 C CA . GLY A 1 96 ? -14.367 4.84 6.023 1 93.19 96 GLY A CA 1
ATOM 765 C C . GLY A 1 96 ? -15.195 4.746 7.289 1 93.19 96 GLY A C 1
ATOM 766 O O . GLY A 1 96 ? -16.141 3.949 7.367 1 93.19 96 GLY A O 1
ATOM 767 N N . MET A 1 97 ? -14.859 5.562 8.273 1 92.38 97 MET A N 1
ATOM 768 C CA . MET A 1 97 ? -15.578 5.559 9.547 1 92.38 97 MET A CA 1
ATOM 769 C C . MET A 1 97 ? -17 6.055 9.367 1 92.38 97 MET A C 1
ATOM 771 O O . MET A 1 97 ? -17.922 5.555 10.016 1 92.38 97 MET A O 1
ATOM 775 N N . ALA A 1 98 ? -17.141 7.035 8.477 1 88.69 98 ALA A N 1
ATOM 776 C CA . ALA A 1 98 ? -18.484 7.555 8.188 1 88.69 98 ALA A CA 1
ATOM 777 C C . ALA A 1 98 ? -19.359 6.492 7.531 1 88.69 98 ALA A C 1
ATOM 779 O O . ALA A 1 98 ? -20.547 6.387 7.832 1 88.69 98 ALA A O 1
ATOM 780 N N . ALA A 1 99 ? -18.734 5.738 6.641 1 84.06 99 ALA A N 1
ATOM 781 C CA . ALA A 1 99 ? -19.453 4.676 5.949 1 84.06 99 ALA A CA 1
ATOM 782 C C . ALA A 1 99 ? -19.906 3.598 6.93 1 84.06 99 ALA A C 1
ATOM 784 O O . ALA A 1 99 ? -20.875 2.883 6.668 1 84.06 99 ALA A O 1
ATOM 785 N N . ARG A 1 100 ? -19.312 3.604 8.062 1 83.12 100 ARG A N 1
ATOM 786 C CA . ARG A 1 100 ? -19.609 2.59 9.062 1 83.12 100 ARG A CA 1
ATOM 787 C C . ARG A 1 100 ? -20.281 3.213 10.289 1 83.12 100 ARG A C 1
ATOM 789 O O . ARG A 1 100 ? -20.156 2.695 11.398 1 83.12 100 ARG A O 1
ATOM 796 N N . SER A 1 101 ? -20.828 4.238 10.117 1 77.38 101 SER A N 1
ATOM 797 C CA . SER A 1 101 ? -21.359 5.031 11.219 1 77.38 101 SER A CA 1
ATOM 798 C C . SER A 1 101 ? -22.391 4.23 12.031 1 77.38 101 SER A C 1
ATOM 800 O O . SER A 1 101 ? -22.641 4.543 13.195 1 77.38 101 SER A O 1
ATOM 802 N N . HIS A 1 102 ? -22.859 3.311 11.477 1 73.62 102 HIS A N 1
ATOM 803 C CA . HIS A 1 102 ? -23.891 2.52 12.148 1 73.62 102 HIS A CA 1
ATOM 804 C C . HIS A 1 102 ? -23.266 1.537 13.141 1 73.62 102 HIS A C 1
ATOM 806 O O . HIS A 1 102 ? -23.953 0.962 13.977 1 73.62 102 HIS A O 1
ATOM 812 N N . TRP A 1 103 ? -21.984 1.422 13.07 1 74.12 103 TRP A N 1
ATOM 813 C CA . TRP A 1 103 ? -21.281 0.516 13.969 1 74.12 103 TRP A CA 1
ATOM 814 C C . TRP A 1 103 ? -20.781 1.261 15.203 1 74.12 103 TRP A C 1
ATOM 816 O O . TRP A 1 103 ? -20.453 2.445 15.125 1 74.12 103 TRP A O 1
ATOM 826 N N . GLU A 1 104 ? -20.969 0.633 16.328 1 79.81 104 GLU A N 1
ATOM 827 C CA . GLU A 1 104 ? -20.359 1.185 17.531 1 79.81 104 GLU A CA 1
ATOM 828 C C . GLU A 1 104 ? -18.859 0.902 17.578 1 79.81 104 GLU A C 1
ATOM 830 O O . GLU A 1 104 ? -18.438 -0.121 18.125 1 79.81 104 GLU A O 1
ATOM 835 N N . GLU A 1 105 ? -18.172 1.715 16.938 1 82.62 105 GLU A N 1
ATOM 836 C CA . GLU A 1 105 ? -16.719 1.537 16.844 1 82.62 105 GLU A CA 1
ATOM 837 C C . GLU A 1 105 ? -15.992 2.553 17.719 1 82.62 105 GLU A C 1
ATOM 839 O O . GLU A 1 105 ? -16.531 3.609 18.031 1 82.62 105 GLU A O 1
ATOM 844 N N . ASN A 1 106 ? -14.805 2.053 18.234 1 85.81 106 ASN A N 1
ATOM 845 C CA . ASN A 1 106 ? -13.914 3.041 18.828 1 85.81 106 ASN A CA 1
ATOM 846 C C . ASN A 1 106 ? -13.688 4.227 17.891 1 85.81 106 ASN A C 1
ATOM 848 O O . ASN A 1 106 ? -13.422 4.043 16.703 1 85.81 106 ASN A O 1
ATOM 852 N N . GLN A 1 107 ? -13.82 5.398 18.359 1 93.12 107 GLN A N 1
ATOM 853 C CA . GLN A 1 107 ? -13.719 6.594 17.531 1 93.12 107 GLN A CA 1
ATOM 854 C C . GLN A 1 107 ? -12.305 7.172 17.562 1 93.12 107 GLN A C 1
ATOM 856 O O . GLN A 1 107 ? -12 8.117 16.828 1 93.12 107 GLN A O 1
ATOM 861 N N . ASN A 1 108 ? -11.477 6.641 18.453 1 97.94 108 ASN A N 1
ATOM 862 C CA . ASN A 1 108 ? -10.039 6.879 18.406 1 97.94 108 ASN A CA 1
ATOM 863 C C . ASN A 1 108 ? -9.305 5.781 17.641 1 97.94 108 ASN A C 1
ATOM 865 O O . ASN A 1 108 ? -9.125 4.676 18.156 1 97.94 108 ASN A O 1
ATOM 869 N N . VAL A 1 109 ? -8.867 6.152 16.391 1 98.5 109 VAL A N 1
ATOM 870 C CA . VAL A 1 109 ? -8.312 5.117 15.531 1 98.5 109 VAL A CA 1
ATOM 871 C C . VAL A 1 109 ? -6.945 5.559 15.016 1 98.5 109 VAL A C 1
ATOM 873 O O . VAL A 1 109 ? -6.625 6.75 15.016 1 98.5 109 VAL A O 1
ATOM 876 N N . TYR A 1 110 ? -6.102 4.602 14.703 1 98.75 110 TYR A N 1
ATOM 877 C CA . TYR A 1 110 ? -4.82 4.895 14.07 1 98.75 110 TYR A CA 1
ATOM 878 C C . TYR A 1 110 ? -4.586 3.988 12.867 1 98.75 110 TYR A C 1
ATOM 880 O O . TYR A 1 110 ? -5.281 2.984 12.688 1 98.75 110 TYR A O 1
ATOM 888 N N . TYR A 1 111 ? -3.746 4.406 12.008 1 98.69 111 TYR A N 1
ATOM 889 C CA . TYR A 1 111 ? -3.426 3.672 10.789 1 98.69 111 TYR A CA 1
ATOM 890 C C . TYR A 1 111 ? -1.931 3.727 10.492 1 98.69 111 TYR A C 1
ATOM 892 O O . TYR A 1 111 ? -1.227 4.609 10.992 1 98.69 111 TYR A O 1
ATOM 900 N N . VAL A 1 112 ? -1.444 2.752 9.852 1 97.88 112 VAL A N 1
ATOM 901 C CA . VAL A 1 112 ? -0.177 2.771 9.133 1 97.88 112 VAL A CA 1
ATOM 902 C C . VAL A 1 112 ? -0.437 2.695 7.625 1 97.88 112 VAL A C 1
ATOM 904 O O . VAL A 1 112 ? -1.116 1.78 7.152 1 97.88 112 VAL A O 1
ATOM 907 N N . GLY A 1 113 ? -0.034 3.674 6.922 1 96.88 113 GLY A N 1
ATOM 908 C CA . GLY A 1 113 ? -0.318 3.689 5.496 1 96.88 113 GLY A CA 1
ATOM 909 C C . GLY A 1 113 ? 0.668 4.523 4.699 1 96.88 113 GLY A C 1
ATOM 910 O O . GLY A 1 113 ? 1.493 5.238 5.277 1 96.88 113 GLY A O 1
ATOM 911 N N . ARG A 1 114 ? 0.606 4.367 3.398 1 95.31 114 ARG A N 1
ATOM 912 C CA . ARG A 1 114 ? 1.463 5.105 2.477 1 95.31 114 ARG A CA 1
ATOM 913 C C . ARG A 1 114 ? 0.669 6.168 1.724 1 95.31 114 ARG A C 1
ATOM 915 O O . ARG A 1 114 ? -0.452 5.914 1.278 1 95.31 114 ARG A O 1
ATOM 922 N N . LYS A 1 115 ? 1.196 7.266 1.675 1 93.38 115 LYS A N 1
ATOM 923 C CA . LYS A 1 115 ? 0.641 8.289 0.795 1 93.38 115 LYS A CA 1
ATOM 924 C C . LYS A 1 115 ? 1.576 8.578 -0.376 1 93.38 115 LYS A C 1
ATOM 926 O O . LYS A 1 115 ? 2.799 8.516 -0.23 1 93.38 115 LYS A O 1
ATOM 931 N N . ILE A 1 116 ? 1.03 8.844 -1.544 1 93.25 116 ILE A N 1
ATOM 932 C CA . ILE A 1 116 ? 1.779 9.055 -2.777 1 93.25 116 ILE A CA 1
ATOM 933 C C . ILE A 1 116 ? 1.568 10.484 -3.27 1 93.25 116 ILE A C 1
ATOM 935 O O . ILE A 1 116 ? 0.451 10.867 -3.623 1 93.25 116 ILE A O 1
ATOM 939 N N . ARG A 1 117 ? 2.607 11.219 -3.297 1 84.38 117 ARG A N 1
ATOM 940 C CA . ARG A 1 117 ? 2.549 12.594 -3.762 1 84.38 117 ARG A CA 1
ATOM 941 C C . ARG A 1 117 ? 3.908 13.062 -4.277 1 84.38 117 ARG A C 1
ATOM 943 O O . ARG A 1 117 ? 4.945 12.523 -3.877 1 84.38 117 ARG A O 1
ATOM 950 N N . ASP A 1 118 ? 3.803 13.891 -5.301 1 79.69 118 ASP A N 1
ATOM 951 C CA . ASP A 1 118 ? 5.055 14.469 -5.777 1 79.69 118 ASP A CA 1
ATOM 952 C C . ASP A 1 118 ? 5.445 15.695 -4.945 1 79.69 118 ASP A C 1
ATOM 954 O O . ASP A 1 118 ? 4.66 16.625 -4.805 1 79.69 118 ASP A O 1
ATOM 958 N N . HIS A 1 119 ? 6.539 15.523 -4.223 1 62.06 119 HIS A N 1
ATOM 959 C CA . HIS A 1 119 ? 7.004 16.719 -3.541 1 62.06 119 HIS A CA 1
ATOM 960 C C . HIS A 1 119 ? 8.125 17.406 -4.32 1 62.06 119 HIS A C 1
ATOM 962 O O . HIS A 1 119 ? 9.156 16.781 -4.602 1 62.06 119 HIS A O 1
ATOM 968 N N . LYS A 1 120 ? 7.793 18.219 -5.473 1 53.31 120 LYS A N 1
ATOM 969 C CA . LYS A 1 120 ? 8.758 18.906 -6.324 1 53.31 120 LYS A CA 1
ATOM 970 C C . LYS A 1 120 ? 9.922 19.469 -5.508 1 53.31 120 LYS A C 1
ATOM 972 O O . LYS A 1 120 ? 11.016 19.672 -6.031 1 53.31 120 LYS A O 1
ATOM 977 N N . LYS A 1 121 ? 9.68 19.875 -4.434 1 48.31 121 LYS A N 1
ATOM 978 C CA . LYS A 1 121 ? 10.68 20.734 -3.816 1 48.31 121 LYS A CA 1
ATOM 979 C C . LYS A 1 121 ? 11.906 19.938 -3.383 1 48.31 121 LYS A C 1
ATOM 981 O O . LYS A 1 121 ? 12.914 20.516 -2.967 1 48.31 121 LYS A O 1
ATOM 986 N N . ARG A 1 122 ? 11.906 18.484 -3.363 1 46.09 122 ARG A N 1
ATOM 987 C CA . ARG A 1 122 ? 13.062 17.938 -2.656 1 46.09 122 ARG A CA 1
ATOM 988 C C . ARG A 1 122 ? 13.828 16.953 -3.541 1 46.09 122 ARG A C 1
ATOM 990 O O . ARG A 1 122 ? 13.227 16.172 -4.277 1 46.09 122 ARG A O 1
ATOM 997 N N . ASN A 1 123 ? 15.055 17.109 -3.885 1 44.84 123 ASN A N 1
ATOM 998 C CA . ASN A 1 123 ? 16.016 16.312 -4.633 1 44.84 123 ASN A CA 1
ATOM 999 C C . ASN A 1 123 ? 15.68 14.82 -4.555 1 44.84 123 ASN A C 1
ATOM 1001 O O . ASN A 1 123 ? 15.828 14.094 -5.539 1 44.84 123 ASN A O 1
ATOM 1005 N N . ALA A 1 124 ? 15.836 14.266 -3.402 1 49.09 124 ALA A N 1
ATOM 1006 C CA . ALA A 1 124 ? 15.766 12.836 -3.105 1 49.09 124 ALA A CA 1
ATOM 1007 C C . ALA A 1 124 ? 14.359 12.438 -2.68 1 49.09 124 ALA A C 1
ATOM 1009 O O . ALA A 1 124 ? 14.188 11.586 -1.803 1 49.09 124 ALA A O 1
ATOM 1010 N N . SER A 1 125 ? 13.328 13.078 -3.283 1 57.47 125 SER A N 1
ATOM 1011 C CA . SER A 1 125 ? 12.023 13.227 -2.652 1 57.47 125 SER A CA 1
ATOM 1012 C C . SER A 1 125 ? 11.195 11.953 -2.791 1 57.47 125 SER A C 1
ATOM 1014 O O . SER A 1 125 ? 11.117 11.375 -3.875 1 57.47 125 SER A O 1
ATOM 1016 N N . ARG A 1 126 ? 11.016 11.367 -1.682 1 75.56 126 ARG A N 1
ATOM 1017 C CA . ARG A 1 126 ? 10.117 10.219 -1.57 1 75.56 126 ARG A CA 1
ATOM 1018 C C . ARG A 1 126 ? 8.719 10.562 -2.062 1 75.56 126 ARG A C 1
ATOM 1020 O O . ARG A 1 126 ? 8.148 11.578 -1.658 1 75.56 126 ARG A O 1
ATOM 1027 N N . ARG A 1 127 ? 8.359 9.977 -3.084 1 88.19 127 ARG A N 1
ATOM 1028 C CA . ARG A 1 127 ? 7.004 10.055 -3.611 1 88.19 127 ARG A CA 1
ATOM 1029 C C . ARG A 1 127 ? 6.059 9.156 -2.826 1 88.19 127 ARG A C 1
ATOM 1031 O O . ARG A 1 127 ? 4.867 9.453 -2.709 1 88.19 127 ARG A O 1
ATOM 1038 N N . GLU A 1 128 ? 6.609 8.133 -2.408 1 92.75 128 GLU A N 1
ATOM 1039 C CA . GLU A 1 128 ? 5.906 7.246 -1.49 1 92.75 128 GLU A CA 1
ATOM 1040 C C . GLU A 1 128 ? 6.332 7.496 -0.046 1 92.75 128 GLU A C 1
ATOM 1042 O O . GLU A 1 128 ? 7.48 7.238 0.322 1 92.75 128 GLU A O 1
ATOM 1047 N N . ILE A 1 129 ? 5.363 7.973 0.771 1 92.5 129 ILE A N 1
ATOM 1048 C CA . ILE A 1 129 ? 5.668 8.352 2.146 1 92.5 129 ILE A CA 1
ATOM 1049 C C . ILE A 1 129 ? 4.914 7.438 3.111 1 92.5 129 ILE A C 1
ATOM 1051 O O . ILE A 1 129 ? 3.684 7.379 3.086 1 92.5 129 ILE A O 1
ATOM 1055 N N . LEU A 1 130 ? 5.645 6.715 3.92 1 95 130 LEU A N 1
ATOM 1056 C CA . LEU A 1 130 ? 5.035 5.891 4.961 1 95 130 LEU A CA 1
ATOM 1057 C C . LEU A 1 130 ? 4.691 6.734 6.188 1 95 130 LEU A C 1
ATOM 1059 O O . LEU A 1 130 ? 5.543 7.465 6.699 1 95 130 LEU A O 1
ATOM 1063 N N . GLN A 1 131 ? 3.416 6.598 6.566 1 96.12 131 GLN A N 1
ATOM 1064 C CA . GLN A 1 131 ? 2.93 7.391 7.691 1 96.12 131 GLN A CA 1
ATOM 1065 C C . GLN A 1 131 ? 2.229 6.508 8.719 1 96.12 131 GLN A C 1
ATOM 1067 O O . GLN A 1 131 ? 1.66 5.473 8.375 1 96.12 131 GLN A O 1
ATOM 1072 N N . ILE A 1 132 ? 2.348 6.945 9.938 1 98 132 ILE A N 1
ATOM 1073 C CA . ILE A 1 132 ? 1.464 6.477 11 1 98 132 ILE A CA 1
ATOM 1074 C C . ILE A 1 132 ? 0.695 7.656 11.594 1 98 132 ILE A C 1
ATOM 1076 O O . ILE A 1 132 ? 1.276 8.703 11.867 1 98 132 ILE A O 1
ATOM 1080 N N . GLY A 1 133 ? -0.614 7.516 11.672 1 98.44 133 GLY A N 1
ATOM 1081 C CA . GLY A 1 133 ? -1.414 8.641 12.133 1 98.44 133 GLY A CA 1
ATOM 1082 C C . GLY A 1 133 ? -2.545 8.227 13.055 1 98.44 133 GLY A C 1
ATOM 1083 O O . GLY A 1 133 ? -2.957 7.066 13.062 1 98.44 133 GLY A O 1
ATOM 1084 N N . GLY A 1 134 ? -2.996 9.109 13.875 1 98.69 134 GLY A N 1
ATOM 1085 C CA . GLY A 1 134 ? -4.133 8.938 14.766 1 98.69 134 GLY A CA 1
ATOM 1086 C C . GLY A 1 134 ? -5.234 9.961 14.531 1 98.69 134 GLY A C 1
ATOM 1087 O O . GLY A 1 134 ? -4.957 11.125 14.258 1 98.69 134 GLY A O 1
ATOM 1088 N N . GLU A 1 135 ? -6.41 9.445 14.578 1 98.56 135 GLU A N 1
ATOM 1089 C CA . GLU A 1 135 ? -7.598 10.281 14.398 1 98.56 135 GLU A CA 1
ATOM 1090 C C . GLU A 1 135 ? -8.578 10.094 15.555 1 98.56 135 GLU A C 1
ATOM 1092 O O . GLU A 1 135 ? -8.805 8.977 16.016 1 98.56 135 GLU A O 1
ATOM 1097 N N . SER A 1 136 ? -9.031 11.18 16.047 1 98 136 SER A N 1
ATOM 1098 C CA . SER A 1 136 ? -10.125 11.195 17.016 1 98 136 SER A CA 1
ATOM 1099 C C . SER A 1 136 ? -11.383 11.805 16.406 1 98 136 SER A C 1
ATOM 1101 O O . SER A 1 136 ? -11.461 13.016 16.203 1 98 136 SER A O 1
ATOM 1103 N N . ILE A 1 137 ? -12.297 10.961 16.203 1 96.19 137 ILE A N 1
ATOM 1104 C CA . ILE A 1 137 ? -13.562 11.391 15.625 1 96.19 137 ILE A CA 1
ATOM 1105 C C . ILE A 1 137 ? -14.609 11.555 16.719 1 96.19 137 ILE A C 1
ATOM 1107 O O . ILE A 1 137 ? -14.883 10.617 17.469 1 96.19 137 ILE A O 1
ATOM 1111 N N . GLY A 1 138 ? -15.18 12.688 16.891 1 94 138 GLY A N 1
ATOM 1112 C CA . GLY A 1 138 ? -16.172 12.977 17.906 1 94 138 GLY A CA 1
ATOM 1113 C C . GLY A 1 138 ? -15.664 13.875 19.016 1 94 138 GLY A C 1
ATOM 1114 O O . GLY A 1 138 ? -16.406 14.25 19.906 1 94 138 GLY A O 1
ATOM 1115 N N . ASN A 1 139 ? -14.383 14.234 18.938 1 96.5 139 ASN A N 1
ATOM 1116 C CA . ASN A 1 139 ? -13.812 15.039 20.016 1 96.5 139 ASN A CA 1
ATOM 1117 C C . ASN A 1 139 ? -12.641 15.883 19.516 1 96.5 139 ASN A C 1
ATOM 1119 O O . ASN A 1 139 ? -11.602 15.336 19.125 1 96.5 139 ASN A O 1
ATOM 1123 N N . SER A 1 140 ? -12.828 17.188 19.531 1 97.44 140 SER A N 1
ATOM 1124 C CA . SER A 1 140 ? -11.734 18.094 19.203 1 97.44 140 SER A CA 1
ATOM 1125 C C . SER A 1 140 ? -11.508 19.125 20.297 1 97.44 140 SER A C 1
ATOM 1127 O O . SER A 1 140 ? -11.125 20.266 20.016 1 97.44 140 SER A O 1
ATOM 1129 N N . SER A 1 141 ? -11.773 18.75 21.516 1 97.62 141 SER A N 1
ATOM 1130 C CA . SER A 1 141 ? -11.539 19.641 22.656 1 97.62 141 SER A CA 1
ATOM 1131 C C . SER A 1 141 ? -10.055 19.906 22.844 1 97.62 141 SER A C 1
ATOM 1133 O O . SER A 1 141 ? -9.211 19.156 22.359 1 97.62 141 SER A O 1
ATOM 1135 N N . ILE A 1 142 ? -9.766 21 23.547 1 98.06 142 ILE A N 1
ATOM 1136 C CA . ILE A 1 142 ? -8.383 21.359 23.844 1 98.06 142 ILE A CA 1
ATOM 1137 C C . ILE A 1 142 ? -7.691 20.219 24.578 1 98.06 142 ILE A C 1
ATOM 1139 O O . ILE A 1 142 ? -6.539 19.891 24.297 1 98.06 142 ILE A O 1
ATOM 1143 N N . GLN A 1 143 ? -8.414 19.578 25.469 1 97.81 143 GLN A N 1
ATOM 1144 C CA . GLN A 1 143 ? -7.867 18.469 26.234 1 97.81 143 GLN A CA 1
ATOM 1145 C C . GLN A 1 143 ? -7.496 17.297 25.328 1 97.81 143 GLN A C 1
ATOM 1147 O O . GLN A 1 143 ? -6.461 16.656 25.516 1 97.81 143 GLN A O 1
ATOM 1152 N N . ASN A 1 144 ? -8.359 17.047 24.406 1 98.12 144 ASN A N 1
ATOM 1153 C CA . ASN A 1 144 ? -8.086 15.945 23.5 1 98.12 144 ASN A CA 1
ATOM 1154 C C . ASN A 1 144 ? -6.918 16.266 22.562 1 98.12 144 ASN A C 1
ATOM 1156 O O . ASN A 1 144 ? -6.129 15.375 22.234 1 98.12 144 ASN A O 1
ATOM 1160 N N . ILE A 1 145 ? -6.832 17.516 22.109 1 98.5 145 ILE A N 1
ATOM 1161 C CA . ILE A 1 145 ? -5.711 17.922 21.281 1 98.5 145 ILE A CA 1
ATOM 1162 C C . ILE A 1 145 ? -4.402 17.75 22.047 1 98.5 145 ILE A C 1
ATOM 1164 O O . ILE A 1 145 ? -3.426 17.234 21.516 1 98.5 145 ILE A O 1
ATOM 1168 N N . ILE A 1 146 ? -4.426 18.156 23.297 1 98.5 146 ILE A N 1
ATOM 1169 C CA . ILE A 1 146 ? -3.242 18.016 24.141 1 98.5 146 ILE A CA 1
ATOM 1170 C C . ILE A 1 146 ? -2.906 16.531 24.297 1 98.5 146 ILE A C 1
ATOM 1172 O O . ILE A 1 146 ? -1.734 16.141 24.266 1 98.5 146 ILE A O 1
ATOM 1176 N N . SER A 1 147 ? -3.92 15.711 24.484 1 98.19 147 SER A N 1
ATOM 1177 C CA . SER A 1 147 ? -3.705 14.273 24.578 1 98.19 147 SER A CA 1
ATOM 1178 C C . SER A 1 147 ? -3.027 13.727 23.328 1 98.19 147 SER A C 1
ATOM 1180 O O . SER A 1 147 ? -2.115 12.906 23.422 1 98.19 147 SER A O 1
ATOM 1182 N N . GLN A 1 148 ? -3.436 14.141 22.172 1 98.31 148 GLN A N 1
ATOM 1183 C CA . GLN A 1 148 ? -2.83 13.719 20.922 1 98.31 148 GLN A CA 1
ATOM 1184 C C . GLN A 1 148 ? -1.385 14.195 20.812 1 98.31 148 GLN A C 1
ATOM 1186 O O . GLN A 1 148 ? -0.518 13.469 20.328 1 98.31 148 GLN A O 1
ATOM 1191 N N . ILE A 1 149 ? -1.179 15.414 21.234 1 98.12 149 ILE A N 1
ATOM 1192 C CA . ILE A 1 149 ? 0.177 15.945 21.219 1 98.12 149 ILE A CA 1
ATOM 1193 C C . ILE A 1 149 ? 1.07 15.125 22.141 1 98.12 149 ILE A C 1
ATOM 1195 O O . ILE A 1 149 ? 2.23 14.859 21.828 1 98.12 149 ILE A O 1
ATOM 1199 N N . GLN A 1 150 ? 0.545 14.703 23.25 1 97.94 150 GLN A N 1
ATOM 1200 C CA . GLN A 1 150 ? 1.299 13.867 24.172 1 97.94 150 GLN A CA 1
ATOM 1201 C C . GLN A 1 150 ? 1.604 12.5 23.562 1 97.94 150 GLN A C 1
ATOM 1203 O O . GLN A 1 150 ? 2.678 11.938 23.781 1 97.94 150 GLN A O 1
ATOM 1208 N N . ILE A 1 151 ? 0.66 11.945 22.859 1 98.06 151 ILE A N 1
ATOM 1209 C CA . ILE A 1 151 ? 0.926 10.711 22.125 1 98.06 151 ILE A CA 1
ATOM 1210 C C . ILE A 1 151 ? 2.057 10.945 21.125 1 98.06 151 ILE A C 1
ATOM 1212 O O . ILE A 1 151 ? 2.979 10.133 21.016 1 98.06 151 ILE A O 1
ATOM 1216 N N . LEU A 1 152 ? 1.977 12.055 20.438 1 96.62 152 LEU A N 1
ATOM 1217 C CA . LEU A 1 152 ? 3.006 12.422 19.469 1 96.62 152 LEU A CA 1
ATOM 1218 C C . LEU A 1 152 ? 4.371 12.531 20.156 1 96.62 152 LEU A C 1
ATOM 1220 O O . LEU A 1 152 ? 5.387 12.133 19.578 1 96.62 152 LEU A O 1
ATOM 1224 N N . GLU A 1 153 ? 4.418 13.078 21.312 1 95.19 153 GLU A N 1
ATOM 1225 C CA . GLU A 1 153 ? 5.656 13.172 22.078 1 95.19 153 GLU A CA 1
ATOM 1226 C C . GLU A 1 153 ? 6.238 11.789 22.359 1 95.19 153 GLU A C 1
ATOM 1228 O O . GLU A 1 153 ? 7.445 11.578 22.219 1 95.19 153 GLU A O 1
ATOM 1233 N N . LYS A 1 154 ? 5.359 10.922 22.797 1 95.75 154 LYS A N 1
ATOM 1234 C CA . LYS A 1 154 ? 5.797 9.562 23.078 1 95.75 154 LYS A CA 1
ATOM 1235 C C . LYS A 1 154 ? 6.324 8.891 21.797 1 95.75 154 LYS A C 1
ATOM 1237 O O . LYS A 1 154 ? 7.348 8.203 21.844 1 95.75 154 LYS A O 1
ATOM 1242 N N . LEU A 1 155 ? 5.617 9.094 20.719 1 95.38 155 LEU A N 1
ATOM 1243 C CA . LEU A 1 155 ? 6.039 8.523 19.453 1 95.38 155 LEU A CA 1
ATOM 1244 C C . LEU A 1 155 ? 7.414 9.047 19.047 1 95.38 155 LEU A C 1
ATOM 1246 O O . LEU A 1 155 ? 8.289 8.266 18.672 1 95.38 155 LEU A O 1
ATOM 1250 N N . TRP A 1 156 ? 7.559 10.312 19.172 1 91.81 156 TRP A N 1
ATOM 1251 C CA . TRP A 1 156 ? 8.812 10.945 18.781 1 91.81 156 TRP A CA 1
ATOM 1252 C C . TRP A 1 156 ? 9.953 10.5 19.688 1 91.81 156 TRP A C 1
ATOM 1254 O O . TRP A 1 156 ? 11.055 10.211 19.219 1 91.81 156 TRP A O 1
ATOM 1264 N N . SER A 1 157 ? 9.727 10.469 20.953 1 89.44 157 SER A N 1
ATOM 1265 C CA . SER A 1 157 ? 10.742 10.062 21.922 1 89.44 157 SER A CA 1
ATOM 1266 C C . SER A 1 157 ? 11.188 8.625 21.672 1 89.44 157 SER A C 1
ATOM 1268 O O . SER A 1 157 ? 12.367 8.297 21.859 1 89.44 157 SER A O 1
ATOM 1270 N N . PHE A 1 158 ? 10.289 7.828 21.328 1 89.44 158 PHE A N 1
ATOM 1271 C CA . PHE A 1 158 ? 10.594 6.43 21.047 1 89.44 158 PHE A CA 1
ATOM 1272 C C . PHE A 1 158 ? 11.539 6.32 19.844 1 89.44 158 PHE A C 1
ATOM 1274 O O . PHE A 1 158 ? 12.391 5.434 19.812 1 89.44 158 PHE A O 1
ATOM 1281 N N . THR A 1 159 ? 11.422 7.121 18.922 1 81.44 159 THR A N 1
ATOM 1282 C CA . THR A 1 159 ? 12.109 6.996 17.641 1 81.44 159 THR A CA 1
ATOM 1283 C C . THR A 1 159 ? 13.422 7.777 17.656 1 81.44 159 THR A C 1
ATOM 1285 O O . THR A 1 159 ? 14.477 7.238 17.312 1 81.44 159 THR A O 1
ATOM 1288 N N . ALA A 1 160 ? 13.305 9.031 17.891 1 74.12 160 ALA A N 1
ATOM 1289 C CA . ALA A 1 160 ? 14.43 9.938 17.656 1 74.12 160 ALA A CA 1
ATOM 1290 C C . ALA A 1 160 ? 15.094 10.312 18.984 1 74.12 160 ALA A C 1
ATOM 1292 O O . ALA A 1 160 ? 16.078 11.062 19 1 74.12 160 ALA A O 1
ATOM 1293 N N . GLY A 1 161 ? 14.664 9.688 19.938 1 70.56 161 GLY A N 1
ATOM 1294 C CA . GLY A 1 161 ? 15.273 9.961 21.234 1 70.56 161 GLY A CA 1
ATOM 1295 C C . GLY A 1 161 ? 15.062 11.391 21.703 1 70.56 161 GLY A C 1
ATOM 1296 O O . GLY A 1 161 ? 13.93 11.836 21.859 1 70.56 161 GLY A O 1
ATOM 1297 N N . LYS A 1 162 ? 16.297 12.023 21.688 1 67.31 162 LYS A N 1
ATOM 1298 C CA . LYS A 1 162 ? 16.266 13.352 22.297 1 67.31 162 LYS A CA 1
ATOM 1299 C C . LYS A 1 162 ? 16.453 14.445 21.266 1 67.31 162 LYS A C 1
ATOM 1301 O O . LYS A 1 162 ? 16.781 15.586 21.594 1 67.31 162 LYS A O 1
ATOM 1306 N N . GLU A 1 163 ? 16.156 14.039 20.047 1 81.31 163 GLU A N 1
ATOM 1307 C CA . GLU A 1 163 ? 16.297 15.094 19.047 1 81.31 163 GLU A CA 1
ATOM 1308 C C . GLU A 1 163 ? 15.227 16.156 19.203 1 81.31 163 GLU A C 1
ATOM 1310 O O . GLU A 1 163 ? 14.055 15.844 19.422 1 81.31 163 GLU A O 1
ATOM 1315 N N . ALA A 1 164 ? 15.672 17.375 19.109 1 85.12 164 ALA A N 1
ATOM 1316 C CA . ALA A 1 164 ? 14.766 18.5 19.328 1 85.12 164 ALA A CA 1
ATOM 1317 C C . ALA A 1 164 ? 13.867 18.719 18.109 1 85.12 164 ALA A C 1
ATOM 1319 O O . ALA A 1 164 ? 14.312 18.578 16.969 1 85.12 164 ALA A O 1
ATOM 1320 N N . VAL A 1 165 ? 12.648 18.984 18.406 1 90.88 165 VAL A N 1
ATOM 1321 C CA . VAL A 1 165 ? 11.664 19.312 17.375 1 90.88 165 VAL A CA 1
ATOM 1322 C C . VAL A 1 165 ? 10.953 20.609 17.719 1 90.88 165 VAL A C 1
ATOM 1324 O O . VAL A 1 165 ? 10.578 20.828 18.875 1 90.88 165 VAL A O 1
ATOM 1327 N N . SER A 1 166 ? 10.969 21.531 16.734 1 94.62 166 SER A N 1
ATOM 1328 C CA . SER A 1 166 ? 10.133 22.719 16.875 1 94.62 166 SER A CA 1
ATOM 1329 C C . SER A 1 166 ? 8.688 22.422 16.5 1 94.62 166 SER A C 1
ATOM 1331 O O . SER A 1 166 ? 8.422 21.859 15.438 1 94.62 166 SER A O 1
ATOM 1333 N N . PHE A 1 167 ? 7.82 22.766 17.406 1 97.31 167 PHE A N 1
ATOM 1334 C CA . PHE A 1 167 ? 6.391 22.562 17.219 1 97.31 167 PHE A CA 1
ATOM 1335 C C . PHE A 1 167 ? 5.707 23.859 16.797 1 97.31 167 PHE A C 1
ATOM 1337 O O . PHE A 1 167 ? 5.445 24.734 17.625 1 97.31 167 PHE A O 1
ATOM 1344 N N . ALA A 1 168 ? 5.395 23.984 15.5 1 97.06 168 ALA A N 1
ATOM 1345 C CA . ALA A 1 168 ? 4.707 25.156 14.977 1 97.06 168 ALA A CA 1
ATOM 1346 C C . ALA A 1 168 ? 3.195 25.016 15.133 1 97.06 168 ALA A C 1
ATOM 1348 O O . ALA A 1 168 ? 2.602 24.047 14.672 1 97.06 168 ALA A O 1
ATOM 1349 N N . LEU A 1 169 ? 2.611 25.969 15.805 1 98.25 169 LEU A N 1
ATOM 1350 C CA . LEU A 1 169 ? 1.175 26 16.062 1 98.25 169 LEU A CA 1
ATOM 1351 C C . LEU A 1 169 ? 0.502 27.109 15.25 1 98.25 169 LEU A C 1
ATOM 1353 O O . LEU A 1 169 ? 1.011 28.219 15.18 1 98.25 169 LEU A O 1
ATOM 1357 N N . GLY A 1 170 ? -0.558 26.75 14.555 1 97.31 170 GLY A N 1
ATOM 1358 C CA . GLY A 1 170 ? -1.367 27.719 13.82 1 97.31 170 GLY A CA 1
ATOM 1359 C C . GLY A 1 170 ? -2.855 27.531 14.055 1 97.31 170 GLY A C 1
ATOM 1360 O O . GLY A 1 170 ? -3.268 26.781 14.938 1 97.31 170 GLY A O 1
ATOM 1361 N N . HIS A 1 171 ? -3.586 28.344 13.398 1 96.94 171 HIS A N 1
ATOM 1362 C CA . HIS A 1 171 ? -5.043 28.266 13.453 1 96.94 171 HIS A CA 1
ATOM 1363 C C . HIS A 1 171 ? -5.66 28.578 12.094 1 96.94 171 HIS A C 1
ATOM 1365 O O . HIS A 1 171 ? -5.539 29.703 11.594 1 96.94 171 HIS A O 1
ATOM 1371 N N . ALA A 1 172 ? -6.41 27.625 11.609 1 94.25 172 ALA A N 1
ATOM 1372 C CA . ALA A 1 172 ? -6.945 27.734 10.258 1 94.25 172 ALA A CA 1
ATOM 1373 C C . ALA A 1 172 ? -7.938 28.891 10.164 1 94.25 172 ALA A C 1
ATOM 1375 O O . ALA A 1 172 ? -7.98 29.594 9.148 1 94.25 172 ALA A O 1
ATOM 1376 N N . GLY A 1 173 ? -8.758 29.078 11.148 1 92.56 173 GLY A N 1
ATOM 1377 C CA . GLY A 1 173 ? -9.719 30.172 11.156 1 92.56 173 GLY A CA 1
ATOM 1378 C C . GLY A 1 173 ? -9.062 31.547 11.133 1 92.56 173 GLY A C 1
ATOM 1379 O O . GLY A 1 173 ? -9.523 32.438 10.43 1 92.56 173 GLY A O 1
ATOM 1380 N N . LEU A 1 174 ? -8.023 31.688 11.875 1 90.31 174 LEU A N 1
ATOM 1381 C CA . LEU A 1 174 ? -7.312 32.969 11.922 1 90.31 174 LEU A CA 1
ATOM 1382 C C . LEU A 1 174 ? -6.668 33.281 10.578 1 90.31 174 LEU A C 1
ATOM 1384 O O . LEU A 1 174 ? -6.68 34.438 10.125 1 90.31 174 LEU A O 1
ATOM 1388 N N . LEU A 1 175 ? -6.098 32.312 9.992 1 87.69 175 LEU A N 1
ATOM 1389 C CA . LEU A 1 175 ? -5.5 32.469 8.672 1 87.69 175 LEU A CA 1
ATOM 1390 C C . LEU A 1 175 ? -6.547 32.906 7.656 1 87.69 175 LEU A C 1
ATOM 1392 O O . LEU A 1 175 ? -6.285 33.812 6.836 1 87.69 175 LEU A O 1
ATOM 1396 N N . SER A 1 176 ? -7.641 32.281 7.723 1 86.88 176 SER A N 1
ATOM 1397 C CA . SER A 1 176 ? -8.734 32.656 6.828 1 86.88 176 SER A CA 1
ATOM 1398 C C . SER A 1 176 ? -9.172 34.094 7.051 1 86.88 176 SER A C 1
ATOM 1400 O O . SER A 1 176 ? -9.508 34.781 6.098 1 86.88 176 SER A O 1
ATOM 1402 N N . LEU A 1 177 ? -9.219 34.469 8.219 1 84.12 177 LEU A N 1
ATOM 1403 C CA . LEU A 1 177 ? -9.617 35.812 8.578 1 84.12 177 LEU A CA 1
ATOM 1404 C C . LEU A 1 177 ? -8.648 36.844 7.992 1 84.12 177 LEU A C 1
ATOM 1406 O O . LEU A 1 177 ? -9.078 37.906 7.512 1 84.12 177 LEU A O 1
ATOM 1410 N N . VAL A 1 178 ? -7.414 36.594 8.008 1 78 178 VAL A N 1
ATOM 1411 C CA . VAL A 1 178 ? -6.402 37.5 7.477 1 78 178 VAL A CA 1
ATOM 1412 C C . VAL A 1 178 ? -6.555 37.594 5.961 1 78 178 VAL A C 1
ATOM 1414 O O . VAL A 1 178 ? -6.418 38.688 5.398 1 78 178 VAL A O 1
ATOM 1417 N N . THR A 1 179 ? -6.816 36.5 5.387 1 79.25 179 THR A N 1
ATOM 1418 C CA . THR A 1 179 ? -7.027 36.5 3.943 1 79.25 179 THR A CA 1
ATOM 1419 C C . THR A 1 179 ? -8.266 37.312 3.588 1 79.25 179 THR A C 1
ATOM 1421 O O . THR A 1 179 ? -8.297 38 2.555 1 79.25 179 THR A O 1
ATOM 1424 N N . GLU A 1 180 ? -9.211 37.25 4.461 1 79.88 180 GLU A N 1
ATOM 1425 C CA . GLU A 1 180 ? -10.422 38.031 4.27 1 79.88 180 GLU A CA 1
ATOM 1426 C C . GLU A 1 180 ? -10.125 39.531 4.406 1 79.88 180 GLU A C 1
ATOM 1428 O O . GLU A 1 180 ? -10.688 40.344 3.674 1 79.88 180 GLU A O 1
ATOM 1433 N N . ILE A 1 181 ? -9.367 39.812 5.305 1 75.12 181 ILE A N 1
ATOM 1434 C CA . ILE A 1 181 ? -9.023 41.219 5.586 1 75.12 181 ILE A CA 1
ATOM 1435 C C . ILE A 1 181 ? -8.258 41.812 4.406 1 75.12 181 ILE A C 1
ATOM 1437 O O . ILE A 1 181 ? -8.461 42.969 4.047 1 75.12 181 ILE A O 1
ATOM 1441 N N . LEU A 1 182 ? -7.41 40.969 3.854 1 75.44 182 LEU A N 1
ATOM 1442 C CA . LEU A 1 182 ? -6.629 41.438 2.717 1 75.44 182 LEU A CA 1
ATOM 1443 C C . LEU A 1 182 ? -7.52 41.688 1.504 1 75.44 182 LEU A C 1
ATOM 1445 O O . LEU A 1 182 ? -7.176 42.469 0.621 1 75.44 182 LEU A O 1
ATOM 1449 N N . SER A 1 183 ? -8.711 41.125 1.589 1 69 183 SER A N 1
ATOM 1450 C CA . SER A 1 183 ? -9.773 41.344 0.615 1 69 183 SER A CA 1
ATOM 1451 C C . SER A 1 183 ? -9.281 41.125 -0.808 1 69 183 SER A C 1
ATOM 1453 O O . SER A 1 183 ? -9.523 41.906 -1.704 1 69 183 SER A O 1
ATOM 1455 N N . TRP A 1 184 ? -8.477 40.125 -0.838 1 68.88 184 TRP A N 1
ATOM 1456 C CA . TRP A 1 184 ? -7.988 39.875 -2.186 1 68.88 184 TRP A CA 1
ATOM 1457 C C . TRP A 1 184 ? -8.977 39.031 -2.975 1 68.88 184 TRP A C 1
ATOM 1459 O O . TRP A 1 184 ? -9.75 38.25 -2.393 1 68.88 184 TRP A O 1
ATOM 1469 N N . GLU A 1 185 ? -9.109 39.344 -4.227 1 66.31 185 GLU A N 1
ATOM 1470 C CA . GLU A 1 185 ? -9.961 38.594 -5.141 1 66.31 185 GLU A CA 1
ATOM 1471 C C . GLU A 1 185 ? -9.586 37.094 -5.145 1 66.31 185 GLU A C 1
ATOM 1473 O O . GLU A 1 185 ? -8.453 36.75 -4.805 1 66.31 185 GLU A O 1
ATOM 1478 N N . GLU A 1 186 ? -10.523 36.312 -5.473 1 66.12 186 GLU A N 1
ATOM 1479 C CA . GLU A 1 186 ? -10.445 34.844 -5.449 1 66.12 186 GLU A CA 1
ATOM 1480 C C . GLU A 1 186 ? -9.203 34.344 -6.18 1 66.12 186 GLU A C 1
ATOM 1482 O O . GLU A 1 186 ? -8.562 33.406 -5.746 1 66.12 186 GLU A O 1
ATOM 1487 N N . GLU A 1 187 ? -8.945 35.062 -7.199 1 65.88 187 GLU A N 1
ATOM 1488 C CA . GLU A 1 187 ? -7.828 34.656 -8.039 1 65.88 187 GLU A CA 1
ATOM 1489 C C . GLU A 1 187 ? -6.512 34.688 -7.266 1 65.88 187 GLU A C 1
ATOM 1491 O O . GLU A 1 187 ? -5.602 33.906 -7.535 1 65.88 187 GLU A O 1
ATOM 1496 N N . TRP A 1 188 ? -6.582 35.469 -6.289 1 70.5 188 TRP A N 1
ATOM 1497 C CA . TRP A 1 188 ? -5.312 35.656 -5.594 1 70.5 188 TRP A CA 1
ATOM 1498 C C . TRP A 1 188 ? -5.223 34.781 -4.355 1 70.5 188 TRP A C 1
ATOM 1500 O O . TRP A 1 188 ? -4.164 34.656 -3.734 1 70.5 188 TRP A O 1
ATOM 1510 N N . GLU A 1 189 ? -6.32 34.156 -4.074 1 73.38 189 GLU A N 1
ATOM 1511 C CA . GLU A 1 189 ? -6.336 33.281 -2.91 1 73.38 189 GLU A CA 1
ATOM 1512 C C . GLU A 1 189 ? -5.379 32.125 -3.094 1 73.38 189 GLU A C 1
ATOM 1514 O O . GLU A 1 189 ? -4.668 31.734 -2.162 1 73.38 189 GLU A O 1
ATOM 1519 N N . GLU A 1 190 ? -5.387 31.719 -4.25 1 74.12 190 GLU A N 1
ATOM 1520 C CA . GLU A 1 190 ? -4.512 30.594 -4.539 1 74.12 190 GLU A CA 1
ATOM 1521 C C . GLU A 1 190 ? -3.041 31 -4.457 1 74.12 190 GLU A C 1
ATOM 1523 O O . GLU A 1 190 ? -2.217 30.266 -3.912 1 74.12 190 GLU A O 1
ATOM 1528 N N . ILE A 1 191 ? -2.795 32.125 -5.004 1 76.38 191 ILE A N 1
ATOM 1529 C CA . ILE A 1 191 ? -1.422 32.625 -4.996 1 76.38 191 ILE A CA 1
ATOM 1530 C C . ILE A 1 191 ? -0.982 32.906 -3.561 1 76.38 191 ILE A C 1
ATOM 1532 O O . ILE A 1 191 ? 0.143 32.594 -3.176 1 76.38 191 ILE A O 1
ATOM 1536 N N . THR A 1 192 ? -1.841 33.469 -2.85 1 78.25 192 THR A N 1
ATOM 1537 C CA . THR A 1 192 ? -1.557 33.75 -1.451 1 78.25 192 THR A CA 1
ATOM 1538 C C . THR A 1 192 ? -1.282 32.469 -0.668 1 78.25 192 THR A C 1
ATOM 1540 O O . THR A 1 192 ? -0.316 32.406 0.093 1 78.25 192 THR A O 1
ATOM 1543 N N . ALA A 1 193 ? -2.084 31.516 -0.894 1 76 193 ALA A N 1
ATOM 1544 C CA . ALA A 1 193 ? -1.911 30.234 -0.216 1 76 193 ALA A CA 1
ATOM 1545 C C . ALA A 1 193 ? -0.563 29.609 -0.562 1 76 193 ALA A C 1
ATOM 1547 O O . ALA A 1 193 ? 0.122 29.062 0.313 1 76 193 ALA A O 1
ATOM 1548 N N . GLN A 1 194 ? -0.281 29.766 -1.764 1 76.38 194 GLN A N 1
ATOM 1549 C CA . GLN A 1 194 ? 0.99 29.203 -2.211 1 76.38 194 GLN A CA 1
ATOM 1550 C C . GLN A 1 194 ? 2.168 29.938 -1.562 1 76.38 194 GLN A C 1
ATOM 1552 O O . GLN A 1 194 ? 3.145 29.297 -1.158 1 76.38 194 GLN A O 1
ATOM 1557 N N . LEU A 1 195 ? 2.072 31.219 -1.531 1 78.94 195 LEU A N 1
ATOM 1558 C CA . LEU A 1 195 ? 3.146 32 -0.951 1 78.94 195 LEU A CA 1
ATOM 1559 C C . LEU A 1 195 ? 3.271 31.75 0.546 1 78.94 195 LEU A C 1
ATOM 1561 O O . LEU A 1 195 ? 4.379 31.719 1.086 1 78.94 195 LEU A O 1
ATOM 1565 N N . LEU A 1 196 ? 2.191 31.578 1.163 1 78.19 196 LEU A N 1
ATOM 1566 C CA . LEU A 1 196 ? 2.189 31.234 2.58 1 78.19 196 LEU A CA 1
ATOM 1567 C C . LEU A 1 196 ? 2.785 29.844 2.805 1 78.19 196 LEU A C 1
ATOM 1569 O O . LEU A 1 196 ? 3.611 29.656 3.701 1 78.19 196 LEU A O 1
ATOM 1573 N N . PHE A 1 197 ? 2.398 29 1.957 1 73.56 197 PHE A N 1
ATOM 1574 C CA . PHE A 1 197 ? 2.861 27.625 2.082 1 73.56 197 PHE A CA 1
ATOM 1575 C C . PHE A 1 197 ? 4.371 27.531 1.886 1 73.56 197 PHE A C 1
ATOM 1577 O O . PHE A 1 197 ? 5.055 26.797 2.598 1 73.56 197 PHE A O 1
ATOM 1584 N N . THR A 1 198 ? 4.816 28.266 0.946 1 74.38 198 THR A N 1
ATOM 1585 C CA . THR A 1 198 ? 6.242 28.234 0.642 1 74.38 198 THR A CA 1
ATOM 1586 C C . THR A 1 198 ? 7 29.234 1.519 1 74.38 198 THR A C 1
ATOM 1588 O O . THR A 1 198 ? 8.203 29.422 1.35 1 74.38 198 THR A O 1
ATOM 1591 N N . LYS A 1 199 ? 6.312 29.906 2.322 1 77.38 199 LYS A N 1
ATOM 1592 C CA . LYS A 1 199 ? 6.863 30.891 3.262 1 77.38 199 LYS A CA 1
ATOM 1593 C C . LYS A 1 199 ? 7.602 32 2.527 1 77.38 199 LYS A C 1
ATOM 1595 O O . LYS A 1 199 ? 8.656 32.469 2.98 1 77.38 199 LYS A O 1
ATOM 1600 N N . ASN A 1 200 ? 7.078 32.312 1.359 1 81.88 200 ASN A N 1
ATOM 1601 C CA . ASN A 1 200 ? 7.625 33.438 0.628 1 81.88 200 ASN A CA 1
ATOM 1602 C C . ASN A 1 200 ? 7.02 34.75 1.102 1 81.88 200 ASN A C 1
ATOM 1604 O O . ASN A 1 200 ? 6.262 35.375 0.369 1 81.88 200 ASN A O 1
ATOM 1608 N N . HIS A 1 201 ? 7.535 35.219 2.15 1 84.56 201 HIS A N 1
ATOM 1609 C CA . HIS A 1 201 ? 6.945 36.344 2.85 1 84.56 201 HIS A CA 1
ATOM 1610 C C . HIS A 1 201 ? 7.219 37.656 2.107 1 84.56 201 HIS A C 1
ATOM 1612 O O . HIS A 1 201 ? 6.348 38.531 2.029 1 84.56 201 HIS A O 1
ATOM 1618 N N . THR A 1 202 ? 8.375 37.656 1.577 1 86.94 202 THR A N 1
ATOM 1619 C CA . THR A 1 202 ? 8.75 38.875 0.855 1 86.94 202 THR A CA 1
ATOM 1620 C C . THR A 1 202 ? 7.832 39.094 -0.346 1 86.94 202 THR A C 1
ATOM 1622 O O . THR A 1 202 ? 7.312 40.188 -0.546 1 86.94 202 THR A O 1
ATOM 1625 N N . GLU A 1 203 ? 7.676 38.062 -1.02 1 86.94 203 GLU A N 1
ATOM 1626 C CA . GLU A 1 203 ? 6.82 38.156 -2.197 1 86.94 203 GLU A CA 1
ATOM 1627 C C . GLU A 1 203 ? 5.375 38.438 -1.805 1 86.94 203 GLU A C 1
ATOM 1629 O O . GLU A 1 203 ? 4.66 39.125 -2.527 1 86.94 203 GLU A O 1
ATOM 1634 N N . LEU A 1 204 ? 4.98 37.969 -0.765 1 85.19 204 LEU A N 1
ATOM 1635 C CA . LEU A 1 204 ? 3.617 38.188 -0.299 1 85.19 204 LEU A CA 1
ATOM 1636 C C . LEU A 1 204 ? 3.402 39.656 0.072 1 85.19 204 LEU A C 1
ATOM 1638 O O . LEU A 1 204 ? 2.375 40.25 -0.274 1 85.19 204 LEU A O 1
ATOM 1642 N N . ILE A 1 205 ? 4.352 40.25 0.665 1 85.94 205 ILE A N 1
ATOM 1643 C CA . ILE A 1 205 ? 4.266 41.656 1.056 1 85.94 205 ILE A CA 1
ATOM 1644 C C . ILE A 1 205 ? 4.309 42.531 -0.187 1 85.94 205 ILE A C 1
ATOM 1646 O O . ILE A 1 205 ? 3.561 43.5 -0.287 1 85.94 205 ILE A O 1
ATOM 1650 N N . ASN A 1 206 ? 5.121 42.125 -1.074 1 87 206 ASN A N 1
ATOM 1651 C CA . ASN A 1 206 ? 5.203 42.875 -2.328 1 87 206 ASN A CA 1
ATOM 1652 C C . ASN A 1 206 ? 3.883 42.844 -3.094 1 87 206 ASN A C 1
ATOM 1654 O O . ASN A 1 206 ? 3.449 43.844 -3.648 1 87 206 ASN A O 1
ATOM 1658 N N . LEU A 1 207 ? 3.398 41.688 -3.094 1 84.94 207 LEU A N 1
ATOM 1659 C CA . LEU A 1 207 ? 2.119 41.5 -3.773 1 84.94 207 LEU A CA 1
ATOM 1660 C C . LEU A 1 207 ? 1.034 42.344 -3.111 1 84.94 207 LEU A C 1
ATOM 1662 O O . LEU A 1 207 ? 0.222 42.969 -3.797 1 84.94 207 LEU A O 1
ATOM 1666 N N . ALA A 1 208 ? 0.99 42.375 -1.854 1 84.06 208 ALA A N 1
ATOM 1667 C CA . ALA A 1 208 ? 0.011 43.156 -1.116 1 84.06 208 ALA A CA 1
ATOM 1668 C C . ALA A 1 208 ? 0.177 44.656 -1.414 1 84.06 208 ALA A C 1
ATOM 1670 O O . ALA A 1 208 ? -0.811 45.375 -1.56 1 84.06 208 ALA A O 1
ATOM 1671 N N . SER A 1 209 ? 1.378 45.031 -1.554 1 83.19 209 SER A N 1
ATOM 1672 C CA . SER A 1 209 ? 1.67 46.438 -1.853 1 83.19 209 SER A CA 1
ATOM 1673 C C . SER A 1 209 ? 1.238 46.781 -3.27 1 83.19 209 SER A C 1
ATOM 1675 O O . SER A 1 209 ? 0.694 47.875 -3.498 1 83.19 209 SER A O 1
ATOM 1677 N N . ARG A 1 210 ? 1.464 45.906 -4.109 1 83.38 210 ARG A N 1
ATOM 1678 C CA . ARG A 1 210 ? 1.113 46.156 -5.508 1 83.38 210 ARG A CA 1
ATOM 1679 C C . ARG A 1 210 ? -0.399 46.219 -5.691 1 83.38 210 ARG A C 1
ATOM 1681 O O . ARG A 1 210 ? -0.894 46.875 -6.602 1 83.38 210 ARG A O 1
ATOM 1688 N N . LYS A 1 211 ? -1.013 45.562 -4.898 1 81.31 211 LYS A N 1
ATOM 1689 C CA . LYS A 1 211 ? -2.467 45.5 -5.023 1 81.31 211 LYS A CA 1
ATOM 1690 C C . LYS A 1 211 ? -3.125 46.625 -4.234 1 81.31 211 LYS A C 1
ATOM 1692 O O . LYS A 1 211 ? -4.336 46.625 -4.008 1 81.31 211 LYS A O 1
ATOM 1697 N N . ASN A 1 212 ? -2.434 47.625 -3.842 1 78.81 212 ASN A N 1
ATOM 1698 C CA . ASN A 1 212 ? -2.895 48.812 -3.125 1 78.81 212 ASN A CA 1
ATOM 1699 C C . ASN A 1 212 ? -3.627 48.438 -1.839 1 78.81 212 ASN A C 1
ATOM 1701 O O . ASN A 1 212 ? -4.691 48.969 -1.546 1 78.81 212 ASN A O 1
ATOM 1705 N N . THR A 1 213 ? -3.148 47.406 -1.24 1 82.12 213 THR A N 1
ATOM 1706 C CA . THR A 1 213 ? -3.65 47.062 0.081 1 82.12 213 THR A CA 1
ATOM 1707 C C . THR A 1 213 ? -3.383 48.156 1.088 1 82.12 213 THR A C 1
ATOM 1709 O O . THR A 1 213 ? -2.32 48.781 1.06 1 82.12 213 THR A O 1
ATOM 1712 N N . ASP A 1 214 ? -4.391 48.5 1.844 1 83.75 214 ASP A N 1
ATOM 1713 C CA . ASP A 1 214 ? -4.246 49.594 2.82 1 83.75 214 ASP A CA 1
ATOM 1714 C C . ASP A 1 214 ? -3.107 49.312 3.793 1 83.75 214 ASP A C 1
ATOM 1716 O O . ASP A 1 214 ? -2.85 48.156 4.129 1 83.75 214 ASP A O 1
ATOM 1720 N N . PRO A 1 215 ? -2.453 50.312 4.199 1 83.69 215 PRO A N 1
ATOM 1721 C CA . PRO A 1 215 ? -1.274 50.188 5.055 1 83.69 215 PRO A CA 1
ATOM 1722 C C . PRO A 1 215 ? -1.562 49.375 6.328 1 83.69 215 PRO A C 1
ATOM 1724 O O . PRO A 1 215 ? -0.692 48.656 6.816 1 83.69 215 PRO A O 1
ATOM 1727 N N . HIS A 1 216 ? -2.709 49.562 6.844 1 83.06 216 HIS A N 1
ATOM 1728 C CA . HIS A 1 216 ? -3.068 48.812 8.055 1 83.06 216 HIS A CA 1
ATOM 1729 C C . HIS A 1 216 ? -3.07 47.312 7.809 1 83.06 216 HIS A C 1
ATOM 1731 O O . HIS A 1 216 ? -2.561 46.562 8.625 1 83.06 216 HIS A O 1
ATOM 1737 N N . SER A 1 217 ? -3.613 47 6.703 1 83.69 217 SER A N 1
ATOM 1738 C CA . SER A 1 217 ? -3.656 45.594 6.332 1 83.69 217 SER A CA 1
ATOM 1739 C C . SER A 1 217 ? -2.256 45.031 6.094 1 83.69 217 SER A C 1
ATOM 1741 O O . SER A 1 217 ? -1.979 43.875 6.41 1 83.69 217 SER A O 1
ATOM 1743 N N . ILE A 1 218 ? -1.436 45.812 5.578 1 84.75 218 ILE A N 1
ATOM 1744 C CA . ILE A 1 218 ? -0.06 45.375 5.332 1 84.75 218 ILE A CA 1
ATOM 1745 C C . ILE A 1 218 ? 0.661 45.156 6.66 1 84.75 218 ILE A C 1
ATOM 1747 O O . ILE A 1 218 ? 1.461 44.25 6.797 1 84.75 218 ILE A O 1
ATOM 1751 N N . GLU A 1 219 ? 0.414 46.031 7.57 1 87.31 219 GLU A N 1
ATOM 1752 C CA . GLU A 1 219 ? 1.013 45.875 8.891 1 87.31 219 GLU A CA 1
ATOM 1753 C C . GLU A 1 219 ? 0.548 44.594 9.57 1 87.31 219 GLU A C 1
ATOM 1755 O O . GLU A 1 219 ? 1.348 43.875 10.188 1 87.31 219 GLU A O 1
ATOM 1760 N N . ILE A 1 220 ? -0.718 44.344 9.461 1 85.25 220 ILE A N 1
ATOM 1761 C CA . ILE A 1 220 ? -1.269 43.094 10.016 1 85.25 220 ILE A CA 1
ATOM 1762 C C . ILE A 1 220 ? -0.594 41.906 9.359 1 85.25 220 ILE A C 1
ATOM 1764 O O . ILE A 1 220 ? -0.193 40.969 10.047 1 85.25 220 ILE A O 1
ATOM 1768 N N . LEU A 1 221 ? -0.473 41.969 8.078 1 87.06 221 LEU A N 1
ATOM 1769 C CA . LEU A 1 221 ? 0.16 40.875 7.324 1 87.06 221 LEU A CA 1
ATOM 1770 C C . LEU A 1 221 ? 1.587 40.656 7.809 1 87.06 221 LEU A C 1
ATOM 1772 O O . LEU A 1 221 ? 2.006 39.5 7.988 1 87.06 221 LEU A O 1
ATOM 1776 N N . LYS A 1 222 ? 2.283 41.688 8.047 1 88.69 222 LYS A N 1
ATOM 1777 C CA . LYS A 1 222 ? 3.664 41.562 8.508 1 88.69 222 LYS A CA 1
ATOM 1778 C C . LYS A 1 222 ? 3.738 40.875 9.867 1 88.69 222 LYS A C 1
ATOM 1780 O O . LYS A 1 222 ? 4.641 40.062 10.117 1 88.69 222 LYS A O 1
ATOM 1785 N N . ILE A 1 223 ? 2.834 41.219 10.719 1 89.69 223 ILE A N 1
ATOM 1786 C CA . ILE A 1 223 ? 2.783 40.594 12.047 1 89.69 223 ILE A CA 1
ATOM 1787 C C . ILE A 1 223 ? 2.441 39.125 11.93 1 89.69 223 ILE A C 1
ATOM 1789 O O . ILE A 1 223 ? 3.039 38.281 12.609 1 89.69 223 ILE A O 1
ATOM 1793 N N . PHE A 1 224 ? 1.594 38.844 11.023 1 89.19 224 PHE A N 1
ATOM 1794 C CA . PHE A 1 224 ? 1.128 37.469 10.836 1 89.19 224 PHE A CA 1
ATOM 1795 C C . PHE A 1 224 ? 2.232 36.594 10.242 1 89.19 224 PHE A C 1
ATOM 1797 O O . PHE A 1 224 ? 2.254 35.375 10.461 1 89.19 224 PHE A O 1
ATOM 1804 N N . LEU A 1 225 ? 3.098 37.156 9.539 1 89.75 225 LEU A N 1
ATOM 1805 C CA . LEU A 1 225 ? 4.133 36.406 8.844 1 89.75 225 LEU A CA 1
ATOM 1806 C C . LEU A 1 225 ? 5.32 36.125 9.758 1 89.75 225 LEU A C 1
ATOM 1808 O O . LEU A 1 225 ? 6.246 35.406 9.391 1 89.75 225 LEU A O 1
ATOM 1812 N N . LYS A 1 226 ? 5.262 36.594 10.953 1 90.56 226 LYS A N 1
ATOM 1813 C CA . LYS A 1 226 ? 6.375 36.438 11.883 1 90.56 226 LYS A CA 1
ATOM 1814 C C . LYS A 1 226 ? 6.02 35.469 13 1 90.56 226 LYS A C 1
ATOM 1816 O O . LYS A 1 226 ? 5.348 35.844 13.969 1 90.56 226 LYS A O 1
ATOM 1821 N N . PRO A 1 227 ? 6.602 34.281 12.914 1 94.19 227 PRO A N 1
ATOM 1822 C CA . PRO A 1 227 ? 6.398 33.344 14.039 1 94.19 227 PRO A CA 1
ATOM 1823 C C . PRO A 1 227 ? 7.008 33.844 15.336 1 94.19 227 PRO A C 1
ATOM 1825 O O . PRO A 1 227 ? 8.023 34.562 15.32 1 94.19 227 PRO A O 1
ATOM 1828 N N . VAL A 1 228 ? 6.391 33.531 16.484 1 96.06 228 VAL A N 1
ATOM 1829 C CA . VAL A 1 228 ? 6.906 33.906 17.797 1 96.06 228 VAL A CA 1
ATOM 1830 C C . VAL A 1 228 ? 6.863 32.719 18.734 1 96.06 228 VAL A C 1
ATOM 1832 O O . VAL A 1 228 ? 5.996 31.844 18.594 1 96.06 228 VAL A O 1
ATOM 1835 N N . PRO A 1 229 ? 7.836 32.656 19.641 1 97.12 229 PRO A N 1
ATOM 1836 C CA . PRO A 1 229 ? 7.719 31.594 20.656 1 97.12 229 PRO A CA 1
ATOM 1837 C C . PRO A 1 229 ? 6.43 31.703 21.453 1 97.12 229 PRO A C 1
ATOM 1839 O O . PRO A 1 229 ? 5.797 32.75 21.484 1 97.12 229 PRO A O 1
ATOM 1842 N N . PHE A 1 230 ? 6 30.609 22.094 1 97.12 230 PHE A N 1
ATOM 1843 C CA . PHE A 1 230 ? 4.777 30.594 22.891 1 97.12 230 PHE A CA 1
ATOM 1844 C C . PHE A 1 230 ? 4.805 31.703 23.953 1 97.12 230 PHE A C 1
ATOM 1846 O O . PHE A 1 230 ? 3.766 32.25 24.297 1 97.12 230 PHE A O 1
ATOM 1853 N N . SER A 1 231 ? 6.012 32 24.438 1 95.44 231 SER A N 1
ATOM 1854 C CA . SER A 1 231 ? 6.152 33.062 25.438 1 95.44 231 SER A CA 1
ATOM 1855 C C . SER A 1 231 ? 5.75 34.438 24.875 1 95.44 231 SER A C 1
ATOM 1857 O O . SER A 1 231 ? 5.418 35.344 25.641 1 95.44 231 SER A O 1
ATOM 1859 N N . GLY A 1 232 ? 5.832 34.594 23.609 1 96.44 232 GLY A N 1
ATOM 1860 C CA . GLY A 1 232 ? 5.504 35.844 22.969 1 96.44 232 GLY A CA 1
ATOM 1861 C C . GLY A 1 232 ? 4.07 35.906 22.469 1 96.44 232 GLY A C 1
ATOM 1862 O O . GLY A 1 232 ? 3.65 36.906 21.891 1 96.44 232 GLY A O 1
ATOM 1863 N N . PHE A 1 233 ? 3.225 34.938 22.75 1 97.56 233 PHE A N 1
ATOM 1864 C CA . PHE A 1 233 ? 1.893 34.844 22.156 1 97.56 233 PHE A CA 1
ATOM 1865 C C . PHE A 1 233 ? 0.978 35.938 22.719 1 97.56 233 PHE A C 1
ATOM 1867 O O . PHE A 1 233 ? 0.168 36.5 22 1 97.56 233 PHE A O 1
ATOM 1874 N N . GLU A 1 234 ? 1.084 36.156 24.016 1 96.56 234 GLU A N 1
ATOM 1875 C CA . GLU A 1 234 ? 0.202 37.156 24.625 1 96.56 234 GLU A CA 1
ATOM 1876 C C . GLU A 1 234 ? 0.427 38.531 24.031 1 96.56 234 GLU A C 1
ATOM 1878 O O . GLU A 1 234 ? -0.522 39.312 23.844 1 96.56 234 GLU A O 1
ATOM 1883 N N . GLU A 1 235 ? 1.681 38.875 23.781 1 96.62 235 GLU A N 1
ATOM 1884 C CA . GLU A 1 235 ? 1.981 40.125 23.125 1 96.62 235 GLU A CA 1
ATOM 1885 C C . GLU A 1 235 ? 1.41 40.156 21.719 1 96.62 235 GLU A C 1
ATOM 1887 O O . GLU A 1 235 ? 0.88 41.188 21.281 1 96.62 235 GLU A O 1
ATOM 1892 N N . PHE A 1 236 ? 1.589 39.062 21 1 96.31 236 PHE A N 1
ATOM 1893 C CA . PHE A 1 236 ? 0.992 38.938 19.672 1 96.31 236 PHE A CA 1
ATOM 1894 C C . PHE A 1 236 ? -0.512 39.188 19.734 1 96.31 236 PHE A C 1
ATOM 1896 O O . PHE A 1 236 ? -1.055 39.969 18.953 1 96.31 236 PHE A O 1
ATOM 1903 N N . LYS A 1 237 ? -1.196 38.5 20.656 1 95.94 237 LYS A N 1
ATOM 1904 C CA . LYS A 1 237 ? -2.643 38.594 20.844 1 95.94 237 LYS A CA 1
ATOM 1905 C C . LYS A 1 237 ? -3.082 40.031 21.094 1 95.94 237 LYS A C 1
ATOM 1907 O O . LYS A 1 237 ? -4.008 40.531 20.453 1 95.94 237 LYS A O 1
ATOM 1912 N N . LYS A 1 238 ? -2.393 40.719 21.953 1 95.56 238 LYS A N 1
ATOM 1913 C CA . LYS A 1 238 ? -2.711 42.094 22.266 1 95.56 238 LYS A CA 1
ATOM 1914 C C . LYS A 1 238 ? -2.572 43 21.047 1 95.56 238 LYS A C 1
ATOM 1916 O O . LYS A 1 238 ? -3.414 43.844 20.812 1 95.56 238 LYS A O 1
ATOM 1921 N N . THR A 1 239 ? -1.497 42.75 20.344 1 94.12 239 THR A N 1
ATOM 1922 C CA . THR A 1 239 ? -1.223 43.562 19.156 1 94.12 239 THR A CA 1
ATOM 1923 C C . THR A 1 239 ? -2.322 43.375 18.109 1 94.12 239 THR A C 1
ATOM 1925 O O . THR A 1 239 ? -2.84 44.344 17.562 1 94.12 239 THR A O 1
ATOM 1928 N N . ILE A 1 240 ? -2.719 42.188 17.859 1 91.25 240 ILE A N 1
ATOM 1929 C CA . ILE A 1 240 ? -3.721 41.875 16.844 1 91.25 240 ILE A CA 1
ATOM 1930 C C . ILE A 1 240 ? -5.066 42.469 17.25 1 91.25 240 ILE A C 1
ATOM 1932 O O . ILE A 1 240 ? -5.77 43.062 16.422 1 91.25 240 ILE A O 1
ATOM 1936 N N . LEU A 1 241 ? -5.383 42.344 18.5 1 91.75 241 LEU A N 1
ATOM 1937 C CA . LEU A 1 241 ? -6.684 42.812 18.984 1 91.75 241 LEU A CA 1
ATOM 1938 C C . LEU A 1 241 ? -6.727 44.344 19.062 1 91.75 241 LEU A C 1
ATOM 1940 O O . LEU A 1 241 ? -7.801 44.906 19.219 1 91.75 241 LEU A O 1
ATOM 1944 N N . SER A 1 242 ? -5.57 45 18.922 1 91.81 242 SER A N 1
ATOM 1945 C CA . SER A 1 242 ? -5.512 46.469 18.953 1 91.81 242 SER A CA 1
ATOM 1946 C C . SER A 1 242 ? -5.875 47.062 17.609 1 91.81 242 SER A C 1
ATOM 1948 O O . SER A 1 242 ? -6.168 48.25 17.5 1 91.81 242 SER A O 1
ATOM 1950 N N . PHE A 1 243 ? -5.812 46.25 16.641 1 86.75 243 PHE A N 1
ATOM 1951 C CA . PHE A 1 243 ? -6.164 46.75 15.312 1 86.75 243 PHE A CA 1
ATOM 1952 C C . PHE A 1 243 ? -7.672 46.938 15.195 1 86.75 243 PHE A C 1
ATOM 1954 O O . PHE A 1 243 ? -8.445 46.281 15.891 1 86.75 243 PHE A O 1
ATOM 1961 N N . ASP A 1 244 ? -8.062 47.875 14.312 1 81.5 244 ASP A N 1
ATOM 1962 C CA . ASP A 1 244 ? -9.484 48.125 14.078 1 81.5 244 ASP A CA 1
ATOM 1963 C C . ASP A 1 244 ? -10.055 47.156 13.039 1 81.5 244 ASP A C 1
ATOM 1965 O O . ASP A 1 244 ? -9.727 47.25 11.852 1 81.5 244 ASP A O 1
ATOM 1969 N N . PHE A 1 245 ? -10.812 46.188 13.531 1 79.44 245 PHE A N 1
ATOM 1970 C CA . PHE A 1 245 ? -11.531 45.219 12.703 1 79.44 245 PHE A CA 1
ATOM 1971 C C . PHE A 1 245 ? -13.023 45.531 12.695 1 79.44 245 PHE A C 1
ATOM 1973 O O . PHE A 1 245 ? -13.547 46.125 13.641 1 79.44 245 PHE A O 1
ATOM 1980 N N . PRO A 1 246 ? -13.625 45.188 11.469 1 82.88 246 PRO A N 1
ATOM 1981 C CA . PRO A 1 246 ? -15.078 45.125 11.594 1 82.88 246 PRO A CA 1
ATOM 1982 C C . PRO A 1 246 ? -15.539 44.219 12.758 1 82.88 246 PRO A C 1
ATOM 1984 O O . PRO A 1 246 ? -14.867 43.25 13.086 1 82.88 246 PRO A O 1
ATOM 1987 N N . SER A 1 247 ? -16.656 44.531 13.305 1 84.69 247 SER A N 1
ATOM 1988 C CA . SER A 1 247 ? -17.125 43.906 14.539 1 84.69 247 SER A CA 1
ATOM 1989 C C . SER A 1 247 ? -17.172 42.406 14.422 1 84.69 247 SER A C 1
ATOM 1991 O O . SER A 1 247 ? -16.75 41.688 15.336 1 84.69 247 SER A O 1
ATOM 1993 N N . ASP A 1 248 ? -17.656 41.938 13.336 1 87.81 248 ASP A N 1
ATOM 1994 C CA . ASP A 1 248 ? -17.781 40.5 13.156 1 87.81 248 ASP A CA 1
ATOM 1995 C C . ASP A 1 248 ? -16.422 39.844 13.078 1 87.81 248 ASP A C 1
ATOM 1997 O O . ASP A 1 248 ? -16.203 38.781 13.664 1 87.81 248 ASP A O 1
ATOM 2001 N N . GLN A 1 249 ? -15.516 40.469 12.422 1 87.06 249 GLN A N 1
ATOM 2002 C CA . GLN A 1 249 ? -14.164 39.938 12.273 1 87.06 249 GLN A CA 1
ATOM 2003 C C . GLN A 1 249 ? -13.406 40 13.602 1 87.06 249 GLN A C 1
ATOM 2005 O O . GLN A 1 249 ? -12.609 39.094 13.914 1 87.06 249 GLN A O 1
ATOM 2010 N N . LYS A 1 250 ? -13.656 41 14.305 1 89.38 250 LYS A N 1
ATOM 2011 C CA . LYS A 1 250 ? -13.008 41.156 15.609 1 89.38 250 LYS A CA 1
ATOM 2012 C C . LYS A 1 250 ? -13.445 40.031 16.562 1 89.38 250 LYS A C 1
ATOM 2014 O O . LYS A 1 250 ? -12.617 39.469 17.281 1 89.38 250 LYS A O 1
ATOM 2019 N N . ARG A 1 251 ? -14.719 39.781 16.562 1 93.12 251 ARG A N 1
ATOM 2020 C CA . ARG A 1 251 ? -15.234 38.719 17.438 1 93.12 251 ARG A CA 1
ATOM 2021 C C . ARG A 1 251 ? -14.625 37.375 17.078 1 93.12 251 ARG A C 1
ATOM 2023 O O . ARG A 1 251 ? -14.227 36.625 17.969 1 93.12 251 ARG A O 1
ATOM 2030 N N . LYS A 1 252 ? -14.555 37.094 15.82 1 93.56 252 LYS A N 1
ATOM 2031 C CA . LYS A 1 252 ? -13.953 35.844 15.367 1 93.56 252 LYS A CA 1
ATOM 2032 C C . LYS A 1 252 ? -12.484 35.75 15.789 1 93.56 252 LYS A C 1
ATOM 2034 O O . LYS A 1 252 ? -12.039 34.719 16.266 1 93.56 252 LYS A O 1
ATOM 2039 N N . ALA A 1 253 ? -11.766 36.781 15.555 1 92.88 253 ALA A N 1
ATOM 2040 C CA . ALA A 1 253 ? -10.352 36.812 15.922 1 92.88 253 ALA A CA 1
ATOM 2041 C C . ALA A 1 253 ? -10.164 36.562 17.406 1 92.88 253 ALA A C 1
ATOM 2043 O O . ALA A 1 253 ? -9.281 35.812 17.812 1 92.88 253 ALA A O 1
ATOM 2044 N N . GLU A 1 254 ? -11.023 37.219 18.188 1 95.31 254 GLU A N 1
ATOM 2045 C CA . GLU A 1 254 ? -10.961 37.031 19.625 1 95.31 254 GLU A CA 1
ATOM 2046 C C . GLU A 1 254 ? -11.195 35.562 20.016 1 95.31 254 GLU A C 1
ATOM 2048 O O . GLU A 1 254 ? -10.484 35.031 20.859 1 95.31 254 GLU A O 1
ATOM 2053 N N . ASP A 1 255 ? -12.172 35 19.438 1 96 255 ASP A N 1
ATOM 2054 C CA . ASP A 1 255 ? -12.508 33.594 19.734 1 96 255 ASP A CA 1
ATOM 2055 C C . ASP A 1 255 ? -11.344 32.688 19.375 1 96 255 ASP A C 1
ATOM 2057 O O . ASP A 1 255 ? -10.984 31.797 20.156 1 96 255 ASP A O 1
ATOM 2061 N N . TYR A 1 256 ? -10.797 32.875 18.188 1 96.38 256 TYR A N 1
ATOM 2062 C CA . TYR A 1 256 ? -9.695 32.031 17.734 1 96.38 256 TYR A CA 1
ATOM 2063 C C . TYR A 1 256 ? -8.469 32.188 18.625 1 96.38 256 TYR A C 1
ATOM 2065 O O . TYR A 1 256 ? -7.809 31.219 18.969 1 96.38 256 TYR A O 1
ATOM 2073 N N . LEU A 1 257 ? -8.164 33.438 18.969 1 97.06 257 LEU A N 1
ATOM 2074 C CA . LEU A 1 257 ? -7.012 33.719 19.812 1 97.06 257 LEU A CA 1
ATOM 2075 C C . LEU A 1 257 ? -7.207 33.125 21.219 1 97.06 257 LEU A C 1
ATOM 2077 O O . LEU A 1 257 ? -6.25 32.688 21.844 1 97.06 257 LEU A O 1
ATOM 2081 N N . LYS A 1 258 ? -8.43 33.156 21.688 1 97.31 258 LYS A N 1
ATOM 2082 C CA . LYS A 1 258 ? -8.742 32.562 22.984 1 97.31 258 LYS A CA 1
ATOM 2083 C C . LYS A 1 258 ? -8.5 31.047 22.953 1 97.31 258 LYS A C 1
ATOM 2085 O O . LYS A 1 258 ? -8 30.484 23.922 1 97.31 258 LYS A O 1
ATOM 2090 N N . GLU A 1 259 ? -8.906 30.453 21.906 1 97.44 259 GLU A N 1
ATOM 2091 C CA . GLU A 1 259 ? -8.672 29.016 21.734 1 97.44 259 GLU A CA 1
ATOM 2092 C C . GLU A 1 259 ? -7.18 28.688 21.781 1 97.44 259 GLU A C 1
ATOM 2094 O O . GLU A 1 259 ? -6.766 27.734 22.438 1 97.44 259 GLU A O 1
ATOM 2099 N N . VAL A 1 260 ? -6.41 29.469 21.094 1 98.25 260 VAL A N 1
ATOM 2100 C CA . VAL A 1 260 ? -4.965 29.25 21.047 1 98.25 260 VAL A CA 1
ATOM 2101 C C . VAL A 1 260 ? -4.375 29.469 22.438 1 98.25 260 VAL A C 1
ATOM 2103 O O . VAL A 1 260 ? -3.535 28.672 22.891 1 98.25 260 VAL A O 1
ATOM 2106 N N . SER A 1 261 ? -4.848 30.516 23.078 1 97.88 261 SER A N 1
ATOM 2107 C CA . SER A 1 261 ? -4.391 30.797 24.438 1 97.88 261 SER A CA 1
ATOM 2108 C C . SER A 1 261 ? -4.684 29.609 25.359 1 97.88 261 SER A C 1
ATOM 2110 O O . SER A 1 261 ? -3.838 29.234 26.172 1 97.88 261 SER A O 1
ATOM 2112 N N . SER A 1 262 ? -5.859 29.125 25.25 1 98.06 262 SER A N 1
ATOM 2113 C CA . SER A 1 262 ? -6.258 27.984 26.062 1 98.06 262 SER A CA 1
ATOM 2114 C C . SER A 1 262 ? -5.363 26.781 25.797 1 98.06 262 SER A C 1
ATOM 2116 O O . SER A 1 262 ? -4.984 26.062 26.719 1 98.06 262 SER A O 1
ATOM 2118 N N . LEU A 1 263 ? -5.047 26.5 24.562 1 98.62 263 LEU A N 1
ATOM 2119 C CA . LEU A 1 263 ? -4.18 25.375 24.219 1 98.62 263 LEU A CA 1
ATOM 2120 C C . LEU A 1 263 ? -2.787 25.562 24.812 1 98.62 263 LEU A C 1
ATOM 2122 O O . LEU A 1 263 ? -2.211 24.625 25.375 1 98.62 263 LEU A O 1
ATOM 2126 N N . ILE A 1 264 ? -2.244 26.797 24.656 1 98.19 264 ILE A N 1
ATOM 2127 C CA . ILE A 1 264 ? -0.904 27.078 25.156 1 98.19 264 ILE A CA 1
ATOM 2128 C C . ILE A 1 264 ? -0.875 26.891 26.672 1 98.19 264 ILE A C 1
ATOM 2130 O O . ILE A 1 264 ? 0.089 26.359 27.219 1 98.19 264 ILE A O 1
ATOM 2134 N N . THR A 1 265 ? -1.927 27.297 27.344 1 97.75 265 THR A N 1
ATOM 2135 C CA . THR A 1 265 ? -2.023 27.141 28.797 1 97.75 265 THR A CA 1
ATOM 2136 C C . THR A 1 265 ? -2.027 25.672 29.172 1 97.75 265 THR A C 1
ATOM 2138 O O . THR A 1 265 ? -1.284 25.25 30.062 1 97.75 265 THR A O 1
ATOM 2141 N N . GLU A 1 266 ? -2.883 24.875 28.531 1 98.12 266 GLU A N 1
ATOM 2142 C CA . GLU A 1 266 ? -2.943 23.438 28.812 1 98.12 266 GLU A CA 1
ATOM 2143 C C . GLU A 1 266 ? -1.634 22.75 28.453 1 98.12 266 GLU A C 1
ATOM 2145 O O . GLU A 1 266 ? -1.229 21.797 29.109 1 98.12 266 GLU A O 1
ATOM 2150 N N . TRP A 1 267 ? -1.025 23.234 27.391 1 98 267 TRP A N 1
ATOM 2151 C CA . TRP A 1 267 ? 0.286 22.766 26.953 1 98 267 TRP A CA 1
ATOM 2152 C C . TRP A 1 267 ? 1.312 22.891 28.078 1 98 267 TRP A C 1
ATOM 2154 O O . TRP A 1 267 ? 2.068 21.953 28.344 1 98 267 TRP A O 1
ATOM 2164 N N . GLN A 1 268 ? 1.35 24 28.719 1 96.81 268 GLN A N 1
ATOM 2165 C CA . GLN A 1 268 ? 2.273 24.25 29.828 1 96.81 268 GLN A CA 1
ATOM 2166 C C . GLN A 1 268 ? 1.948 23.391 31.031 1 96.81 268 GLN A C 1
ATOM 2168 O O . GLN A 1 268 ? 2.848 22.828 31.656 1 96.81 268 GLN A O 1
ATOM 2173 N N . LYS A 1 269 ? 0.703 23.219 31.312 1 97.44 269 LYS A N 1
ATOM 2174 C CA . LYS A 1 269 ? 0.272 22.406 32.438 1 97.44 269 LYS A CA 1
ATOM 2175 C C . LYS A 1 269 ? 0.667 20.938 32.25 1 97.44 269 LYS A C 1
ATOM 2177 O O . LYS A 1 269 ? 1.021 20.25 33.219 1 97.44 269 LYS A O 1
ATOM 2182 N N . ALA A 1 270 ? 0.56 20.516 31.031 1 97 270 ALA A N 1
ATOM 2183 C CA . ALA A 1 270 ? 0.83 19.125 30.703 1 97 270 ALA A CA 1
ATOM 2184 C C . ALA A 1 270 ? 2.328 18.875 30.562 1 97 270 ALA A C 1
ATOM 2186 O O . ALA A 1 270 ? 2.758 17.734 30.375 1 97 270 ALA A O 1
ATOM 2187 N N . SER A 1 271 ? 3.213 19.875 30.594 1 95.25 271 SER A N 1
ATOM 2188 C CA . SER A 1 271 ? 4.664 19.797 30.484 1 95.25 271 SER A CA 1
ATOM 2189 C C . SER A 1 271 ? 5.082 19.156 29.156 1 95.25 271 SER A C 1
ATOM 2191 O O . SER A 1 271 ? 5.91 18.234 29.141 1 95.25 271 SER A O 1
ATOM 2193 N N . VAL A 1 272 ? 4.391 19.578 28.125 1 95.06 272 VAL A N 1
ATOM 2194 C CA . VAL A 1 272 ? 4.777 19.109 26.797 1 95.06 272 VAL A CA 1
ATOM 2195 C C . VAL A 1 272 ? 6.234 19.469 26.531 1 95.06 272 VAL A C 1
ATOM 2197 O O . VAL A 1 272 ? 6.652 20.609 26.766 1 95.06 272 VAL A O 1
ATOM 2200 N N . SER A 1 273 ? 7 18.578 25.984 1 91.69 273 SER A N 1
ATOM 2201 C CA . SER A 1 273 ? 8.453 18.719 25.875 1 91.69 273 SER A CA 1
ATOM 2202 C C . SER A 1 273 ? 8.844 19.438 24.594 1 91.69 273 SER A C 1
ATOM 2204 O O . SER A 1 273 ? 9.961 19.938 24.469 1 91.69 273 SER A O 1
ATOM 2206 N N . PHE A 1 274 ? 8.016 19.516 23.609 1 93.56 274 PHE A N 1
ATOM 2207 C CA . PHE A 1 274 ? 8.336 20.172 22.344 1 93.56 274 PHE A CA 1
ATOM 2208 C C . PHE A 1 274 ? 8.555 21.672 22.562 1 93.56 274 PHE A C 1
ATOM 2210 O O . PHE A 1 274 ? 7.992 22.266 23.484 1 93.56 274 PHE A O 1
ATOM 2217 N N . PHE A 1 275 ? 9.414 22.25 21.672 1 94.5 275 PHE A N 1
ATOM 2218 C CA . PHE A 1 275 ? 9.539 23.703 21.656 1 94.5 275 PHE A CA 1
ATOM 2219 C C . PHE A 1 275 ? 8.414 24.328 20.859 1 94.5 275 PHE A C 1
ATOM 2221 O O . PHE A 1 275 ? 8.391 24.234 19.625 1 94.5 275 PHE A O 1
ATOM 2228 N N . GLY A 1 276 ? 7.574 25.031 21.578 1 97.06 276 GLY A N 1
ATOM 2229 C CA . GLY A 1 276 ? 6.379 25.578 20.953 1 97.06 276 GLY A CA 1
ATOM 2230 C C . GLY A 1 276 ? 6.605 26.922 20.297 1 97.06 276 GLY A C 1
ATOM 2231 O O . GLY A 1 276 ? 7.164 27.844 20.906 1 97.06 276 GLY A O 1
ATOM 2232 N N . VAL A 1 277 ? 6.172 27.031 19.047 1 97.5 277 VAL A N 1
ATOM 2233 C CA . VAL A 1 277 ? 6.234 28.266 18.281 1 97.5 277 VAL A CA 1
ATOM 2234 C C . VAL A 1 277 ? 4.852 28.594 17.719 1 97.5 277 VAL A C 1
ATOM 2236 O O . VAL A 1 277 ? 4.191 27.734 17.125 1 97.5 277 VAL A O 1
ATOM 2239 N N . TRP A 1 278 ? 4.41 29.781 18 1 97.75 278 TRP A N 1
ATOM 2240 C CA . TRP A 1 278 ? 3.195 30.297 17.359 1 97.75 278 TRP A CA 1
ATOM 2241 C C . TRP A 1 278 ? 3.488 30.828 15.969 1 97.75 278 TRP A C 1
ATOM 2243 O O . TRP A 1 278 ? 4.266 31.781 15.812 1 97.75 278 TRP A O 1
ATOM 2253 N N . ASP A 1 279 ? 2.877 30.156 14.969 1 96 279 ASP A N 1
ATOM 2254 C CA . ASP A 1 279 ? 3.025 30.562 13.578 1 96 279 ASP A CA 1
ATOM 2255 C C . ASP A 1 279 ? 1.67 30.859 12.938 1 96 279 ASP A C 1
ATOM 2257 O O . ASP A 1 279 ? 1.057 29.984 12.328 1 96 279 ASP A O 1
ATOM 2261 N N . PRO A 1 280 ? 1.284 32.156 12.984 1 93.44 280 PRO A N 1
ATOM 2262 C CA . PRO A 1 280 ? -0.052 32.5 12.492 1 93.44 280 PRO A CA 1
ATOM 2263 C C . PRO A 1 280 ? -0.217 32.219 11 1 93.44 280 PRO A C 1
ATOM 2265 O O . PRO A 1 280 ? -1.344 32.125 10.508 1 93.44 280 PRO A O 1
ATOM 2268 N N . ALA A 1 281 ? 0.856 32.094 10.266 1 90.94 281 ALA A N 1
ATOM 2269 C CA . ALA A 1 281 ? 0.794 31.922 8.812 1 90.94 281 ALA A CA 1
ATOM 2270 C C . ALA A 1 281 ? 0.923 30.438 8.438 1 90.94 281 ALA A C 1
ATOM 2272 O O . ALA A 1 281 ? 1.012 30.109 7.258 1 90.94 281 ALA A O 1
ATOM 2273 N N . LEU A 1 282 ? 0.904 29.609 9.453 1 92.31 282 LEU A N 1
ATOM 2274 C CA . LEU A 1 282 ? 1.021 28.188 9.18 1 92.31 282 LEU A CA 1
ATOM 2275 C C . LEU A 1 282 ? -0.149 27.703 8.328 1 92.31 282 LEU A C 1
ATOM 2277 O O . LEU A 1 282 ? -1.309 27.828 8.734 1 92.31 282 LEU A O 1
ATOM 2281 N N . ILE A 1 283 ? 0.19 27.203 7.137 1 86.62 283 ILE A N 1
ATOM 2282 C CA . ILE A 1 283 ? -0.814 26.672 6.219 1 86.62 283 ILE A CA 1
ATOM 2283 C C . ILE A 1 283 ? -0.56 25.188 5.969 1 86.62 283 ILE A C 1
ATOM 2285 O O . ILE A 1 283 ? 0.591 24.766 5.855 1 86.62 283 ILE A O 1
ATOM 2289 N N . ARG A 1 284 ? -1.68 24.469 5.93 1 84 284 ARG A N 1
ATOM 2290 C CA . ARG A 1 284 ? -1.59 23.047 5.664 1 84 284 ARG A CA 1
ATOM 2291 C C . ARG A 1 284 ? -1.778 22.75 4.18 1 84 284 ARG A C 1
ATOM 2293 O O . ARG A 1 284 ? -2.197 23.625 3.418 1 84 284 ARG A O 1
ATOM 2300 N N . ASP A 1 285 ? -1.376 21.516 3.83 1 80.19 285 ASP A N 1
ATOM 2301 C CA . ASP A 1 285 ? -1.433 21.109 2.43 1 80.19 285 ASP A CA 1
ATOM 2302 C C . ASP A 1 285 ? -2.857 20.734 2.023 1 80.19 285 ASP A C 1
ATOM 2304 O O . ASP A 1 285 ? -3.148 20.594 0.835 1 80.19 285 ASP A O 1
ATOM 2308 N N . VAL A 1 286 ? -3.734 20.641 3.025 1 87.06 286 VAL A N 1
ATOM 2309 C CA . VAL A 1 286 ? -5.141 20.359 2.773 1 87.06 286 VAL A CA 1
ATOM 2310 C C . VAL A 1 286 ? -6.016 21.438 3.404 1 87.06 286 VAL A C 1
ATOM 2312 O O . VAL A 1 286 ? -5.598 22.109 4.355 1 87.06 286 VAL A O 1
ATOM 2315 N N . ASN A 1 287 ? -7.234 21.578 2.852 1 86.88 287 ASN A N 1
ATOM 2316 C CA . ASN A 1 287 ? -8.031 22.734 3.213 1 86.88 287 ASN A CA 1
ATOM 2317 C C . ASN A 1 287 ? -9.234 22.359 4.07 1 86.88 287 ASN A C 1
ATOM 2319 O O . ASN A 1 287 ? -10.219 23.094 4.129 1 86.88 287 ASN A O 1
ATOM 2323 N N . TYR A 1 288 ? -9.164 21.234 4.734 1 92.12 288 TYR A N 1
ATOM 2324 C CA . TYR A 1 288 ? -10.352 20.844 5.496 1 92.12 288 TYR A CA 1
ATOM 2325 C C . TYR A 1 288 ? -10.188 21.203 6.969 1 92.12 288 TYR A C 1
ATOM 2327 O O . TYR A 1 288 ? -11.109 21 7.77 1 92.12 288 TYR A O 1
ATOM 2335 N N . TYR A 1 289 ? -9.086 21.75 7.305 1 94.25 289 TYR A N 1
ATOM 2336 C CA . TYR A 1 289 ? -8.875 22.109 8.703 1 94.25 289 TYR A CA 1
ATOM 2337 C C . TYR A 1 289 ? -9.727 23.297 9.109 1 94.25 289 TYR A C 1
ATOM 2339 O O . TYR A 1 289 ? -9.898 24.234 8.32 1 94.25 289 TYR A O 1
ATOM 2347 N N . THR A 1 290 ? -10.203 23.328 10.359 1 94.31 290 THR A N 1
ATOM 2348 C CA . THR A 1 290 ? -11.156 24.359 10.789 1 94.31 290 THR A CA 1
ATOM 2349 C C . THR A 1 290 ? -10.672 25.031 12.07 1 94.31 290 THR A C 1
ATOM 2351 O O . THR A 1 290 ? -11.234 26.047 12.492 1 94.31 290 THR A O 1
ATOM 2354 N N . GLY A 1 291 ? -9.625 24.641 12.695 1 96.25 291 GLY A N 1
ATOM 2355 C CA . GLY A 1 291 ? -9.148 25.172 13.961 1 96.25 291 GLY A CA 1
ATOM 2356 C C . GLY A 1 291 ? -7.645 25.078 14.117 1 96.25 291 GLY A C 1
ATOM 2357 O O . GLY A 1 291 ? -6.895 25.484 13.227 1 96.25 291 GLY A O 1
ATOM 2358 N N . ILE A 1 292 ? -7.293 24.594 15.266 1 98.06 292 ILE A N 1
ATOM 2359 C CA . ILE A 1 292 ? -5.883 24.422 15.594 1 98.06 292 ILE A CA 1
ATOM 2360 C C . ILE A 1 292 ? -5.215 23.516 14.57 1 98.06 292 ILE A C 1
ATOM 2362 O O . ILE A 1 292 ? -5.777 22.484 14.18 1 98.06 292 ILE A O 1
ATOM 2366 N N . VAL A 1 293 ? -4.082 23.922 14.109 1 97.88 293 VAL A N 1
ATOM 2367 C CA . VAL A 1 293 ? -3.234 23.109 13.25 1 97.88 293 VAL A CA 1
ATOM 2368 C C . VAL A 1 293 ? -1.793 23.156 13.75 1 97.88 293 VAL A C 1
ATOM 2370 O O . VAL A 1 293 ? -1.405 24.078 14.461 1 97.88 293 VAL A O 1
ATOM 2373 N N . PHE A 1 294 ? -1.036 22.156 13.398 1 98.31 294 PHE A N 1
ATOM 2374 C CA . PHE A 1 294 ? 0.349 22.172 13.859 1 98.31 294 PHE A CA 1
ATOM 2375 C C . PHE A 1 294 ? 1.231 21.328 12.945 1 98.31 294 PHE A C 1
ATOM 2377 O O . PHE A 1 294 ? 0.734 20.484 12.195 1 98.31 294 PHE A O 1
ATOM 2384 N N . GLN A 1 295 ? 2.475 21.609 12.984 1 96.69 295 GLN A N 1
ATOM 2385 C CA . GLN A 1 295 ? 3.539 20.875 12.312 1 96.69 295 GLN A CA 1
ATOM 2386 C C . GLN A 1 295 ? 4.793 20.797 13.188 1 96.69 295 GLN A C 1
ATOM 2388 O O . GLN A 1 295 ? 5.039 21.688 14 1 96.69 295 GLN A O 1
ATOM 2393 N N . GLY A 1 296 ? 5.504 19.734 13.016 1 95.25 296 GLY A N 1
ATOM 2394 C CA . GLY A 1 296 ? 6.777 19.578 13.711 1 95.25 296 GLY A CA 1
ATOM 2395 C C . GLY A 1 296 ? 7.965 19.531 12.766 1 95.25 296 GLY A C 1
ATOM 2396 O O . GLY A 1 296 ? 7.934 18.812 11.758 1 95.25 296 GLY A O 1
ATOM 2397 N N . TYR A 1 297 ? 9.031 20.297 13.172 1 92.5 297 TYR A N 1
ATOM 2398 C CA . TYR A 1 297 ? 10.219 20.391 12.336 1 92.5 297 TYR A CA 1
ATOM 2399 C C . TYR A 1 297 ? 11.469 19.984 13.117 1 92.5 297 TYR A C 1
ATOM 2401 O O . TYR A 1 297 ? 11.68 20.438 14.234 1 92.5 297 TYR A O 1
ATOM 2409 N N . ARG A 1 298 ? 12.227 19.094 12.461 1 89 298 ARG A N 1
ATOM 2410 C CA . ARG A 1 298 ? 13.562 18.844 13 1 89 298 ARG A CA 1
ATOM 2411 C C . ARG A 1 298 ? 14.484 20.031 12.742 1 89 298 ARG A C 1
ATOM 2413 O O . ARG A 1 298 ? 14.328 20.734 11.742 1 89 298 ARG A O 1
ATOM 2420 N N . GLU A 1 299 ? 15.438 20.062 13.609 1 84.56 299 GLU A N 1
ATOM 2421 C CA . GLU A 1 299 ? 16.391 21.156 13.422 1 84.56 299 GLU A CA 1
ATOM 2422 C C . GLU A 1 299 ? 17.109 21.047 12.078 1 84.56 299 GLU A C 1
ATOM 2424 O O . GLU A 1 299 ? 17.609 19.969 11.727 1 84.56 299 GLU A O 1
ATOM 2429 N N . GLY A 1 300 ? 17.109 22.094 11.391 1 81.75 300 GLY A N 1
ATOM 2430 C CA . GLY A 1 300 ? 17.844 22.156 10.141 1 81.75 300 GLY A CA 1
ATOM 2431 C C . GLY A 1 300 ? 17.062 21.578 8.969 1 81.75 300 GLY A C 1
ATOM 2432 O O . GLY A 1 300 ? 17.562 21.531 7.844 1 81.75 300 GLY A O 1
ATOM 2433 N N . HIS A 1 301 ? 15.852 21.156 9.258 1 83.88 301 HIS A N 1
ATOM 2434 C CA . HIS A 1 301 ? 15.047 20.594 8.18 1 83.88 301 HIS A CA 1
ATOM 2435 C C . HIS A 1 301 ? 13.844 21.469 7.871 1 83.88 301 HIS A C 1
ATOM 2437 O O . HIS A 1 301 ? 13.234 22.047 8.781 1 83.88 301 HIS A O 1
ATOM 2443 N N . SER A 1 302 ? 13.516 21.547 6.602 1 82.38 302 SER A N 1
ATOM 2444 C CA . SER A 1 302 ? 12.422 22.406 6.18 1 82.38 302 SER A CA 1
ATOM 2445 C C . SER A 1 302 ? 11.117 21.625 6.059 1 82.38 302 SER A C 1
ATOM 2447 O O . SER A 1 302 ? 10.039 22.219 5.988 1 82.38 302 SER A O 1
ATOM 2449 N N . GLU A 1 303 ? 11.234 20.344 6.035 1 85.12 303 GLU A N 1
ATOM 2450 C CA . GLU A 1 303 ? 10.031 19.531 5.926 1 85.12 303 GLU A CA 1
ATOM 2451 C C . GLU A 1 303 ? 9.562 19.047 7.297 1 85.12 303 GLU A C 1
ATOM 2453 O O . GLU A 1 303 ? 10.383 18.641 8.125 1 85.12 303 GLU A O 1
ATOM 2458 N N . PRO A 1 304 ? 8.305 19.156 7.465 1 91.56 304 PRO A N 1
ATOM 2459 C CA . PRO A 1 304 ? 7.816 18.672 8.758 1 91.56 304 PRO A CA 1
ATOM 2460 C C . PRO A 1 304 ? 7.871 17.156 8.883 1 91.56 304 PRO A C 1
ATOM 2462 O O . PRO A 1 304 ? 7.641 16.438 7.906 1 91.56 304 PRO A O 1
ATOM 2465 N N . VAL A 1 305 ? 8.086 16.672 10.078 1 92.25 305 VAL A N 1
ATOM 2466 C CA . VAL A 1 305 ? 8.141 15.242 10.352 1 92.25 305 VAL A CA 1
ATOM 2467 C C . VAL A 1 305 ? 6.777 14.758 10.828 1 92.25 305 VAL A C 1
ATOM 2469 O O . VAL A 1 305 ? 6.492 13.562 10.789 1 92.25 305 VAL A O 1
ATOM 2472 N N . PHE A 1 306 ? 5.961 15.648 11.336 1 95.44 306 PHE A N 1
ATOM 2473 C CA . PHE A 1 306 ? 4.57 15.344 11.648 1 95.44 306 PHE A CA 1
ATOM 2474 C C . PHE A 1 306 ? 3.686 16.562 11.461 1 95.44 306 PHE A C 1
ATOM 2476 O O . PHE A 1 306 ? 4.184 17.688 11.367 1 95.44 306 PHE A O 1
ATOM 2483 N N . ALA A 1 307 ? 2.412 16.344 11.328 1 96.88 307 ALA A N 1
ATOM 2484 C CA . ALA A 1 307 ? 1.419 17.391 11.172 1 96.88 307 ALA A CA 1
ATOM 2485 C C . ALA A 1 307 ? 0.047 16.938 11.656 1 96.88 307 ALA A C 1
ATOM 2487 O O . ALA A 1 307 ? -0.227 15.734 11.719 1 96.88 307 ALA A O 1
ATOM 2488 N N . GLY A 1 308 ? -0.766 17.859 12.039 1 97.75 308 GLY A N 1
ATOM 2489 C CA . GLY A 1 308 ? -2.117 17.547 12.484 1 97.75 308 GLY A CA 1
ATOM 2490 C C . GLY A 1 308 ? -2.959 18.797 12.727 1 97.75 308 GLY A C 1
ATOM 2491 O O . GLY A 1 308 ? -2.594 19.891 12.297 1 97.75 308 GLY A O 1
ATOM 2492 N N . GLY A 1 309 ? -4.141 18.5 13.25 1 98.25 309 GLY A N 1
ATOM 2493 C CA . GLY A 1 309 ? -5.027 19.625 13.547 1 98.25 309 GLY A CA 1
ATOM 2494 C C . GLY A 1 309 ? -6.488 19.219 13.633 1 98.25 309 GLY A C 1
ATOM 2495 O O . GLY A 1 309 ? -6.805 18.016 13.625 1 98.25 309 GLY A O 1
ATOM 2496 N N . VAL A 1 310 ? -7.273 20.266 13.789 1 98.19 310 VAL A N 1
ATOM 2497 C CA . VAL A 1 310 ? -8.711 20.109 13.953 1 98.19 310 VAL A CA 1
ATOM 2498 C C . VAL A 1 310 ? -9.406 20.219 12.602 1 98.19 310 VAL A C 1
ATOM 2500 O O . VAL A 1 310 ? -9.133 21.156 11.836 1 98.19 310 VAL A O 1
ATOM 2503 N N . TYR A 1 311 ? -10.32 19.281 12.312 1 96.69 311 TYR A N 1
ATOM 2504 C CA . TYR A 1 311 ? -11.047 19.297 11.039 1 96.69 311 TYR A CA 1
ATOM 2505 C C . TYR A 1 311 ? -12.516 18.969 11.25 1 96.69 311 TYR A C 1
ATOM 2507 O O . TYR A 1 311 ? -13.047 18.031 10.641 1 96.69 311 TYR A O 1
ATOM 2515 N N . ASP A 1 312 ? -13.289 19.781 11.953 1 95.12 312 ASP A N 1
ATOM 2516 C CA . ASP A 1 312 ? -14.664 19.562 12.383 1 95.12 312 ASP A CA 1
ATOM 2517 C C . ASP A 1 312 ? -15.617 19.531 11.195 1 95.12 312 ASP A C 1
ATOM 2519 O O . ASP A 1 312 ? -16.75 19.047 11.312 1 95.12 312 ASP A O 1
ATOM 2523 N N . GLY A 1 313 ? -15.297 19.875 10.086 1 91 313 GLY A N 1
ATOM 2524 C CA . GLY A 1 313 ? -16.203 19.953 8.945 1 91 313 GLY A CA 1
ATOM 2525 C C . GLY A 1 313 ? -16.062 18.766 8.008 1 91 313 GLY A C 1
ATOM 2526 O O . GLY A 1 313 ? -16.922 18.547 7.141 1 91 313 GLY A O 1
ATOM 2527 N N . LEU A 1 314 ? -15.125 17.953 8.227 1 92.06 314 LEU A N 1
ATOM 2528 C CA . LEU A 1 314 ? -14.805 16.906 7.254 1 92.06 314 LEU A CA 1
ATOM 2529 C C . LEU A 1 314 ? -15.812 15.773 7.316 1 92.06 314 LEU A C 1
ATOM 2531 O O . LEU A 1 314 ? -16.266 15.281 6.281 1 92.06 314 LEU A O 1
ATOM 2535 N N . TYR A 1 315 ? -16.172 15.367 8.492 1 91 315 TYR A N 1
ATOM 2536 C CA . TYR A 1 315 ? -17.109 14.266 8.672 1 91 315 TYR A CA 1
ATOM 2537 C C . TYR A 1 315 ? -18.469 14.609 8.062 1 91 315 TYR A C 1
ATOM 2539 O O . TYR A 1 315 ? -19.109 13.75 7.449 1 91 315 TYR A O 1
ATOM 2547 N N . GLU A 1 316 ? -18.906 15.789 8.148 1 89.31 316 GLU A N 1
ATOM 2548 C CA . GLU A 1 316 ? -20.203 16.266 7.656 1 89.31 316 GLU A CA 1
ATOM 2549 C C . GLU A 1 316 ? -20.266 16.219 6.133 1 89.31 316 GLU A C 1
ATOM 2551 O O . GLU A 1 316 ? -21.344 16.125 5.555 1 89.31 316 GLU A O 1
ATOM 2556 N N . THR A 1 317 ? -19.156 16.312 5.562 1 84.81 317 THR A N 1
ATOM 2557 C CA . THR A 1 317 ? -19.094 16.25 4.105 1 84.81 317 THR A CA 1
ATOM 2558 C C . THR A 1 317 ? -19.609 14.914 3.592 1 84.81 317 THR A C 1
ATOM 2560 O O . THR A 1 317 ? -20.094 14.828 2.463 1 84.81 317 THR A O 1
ATOM 2563 N N . TYR A 1 318 ? -19.609 13.961 4.41 1 82.88 318 TYR A N 1
ATOM 2564 C CA . TYR A 1 318 ? -19.938 12.625 3.941 1 82.88 318 TYR A CA 1
ATOM 2565 C C . TYR A 1 318 ? -21.203 12.102 4.621 1 82.88 318 TYR A C 1
ATOM 2567 O O . TYR A 1 318 ? -21.812 11.133 4.16 1 82.88 318 TYR A O 1
ATOM 2575 N N . THR A 1 319 ? -21.422 12.711 5.637 1 81.88 319 THR A N 1
ATOM 2576 C CA . THR A 1 319 ? -22.625 12.312 6.355 1 81.88 319 THR A CA 1
ATOM 2577 C C . THR A 1 319 ? -23.484 13.531 6.703 1 81.88 319 THR A C 1
ATOM 2579 O O . THR A 1 319 ? -23.078 14.672 6.465 1 81.88 319 THR A O 1
ATOM 2582 N N . GLU A 1 320 ? -24.609 13.305 7.188 1 81.38 320 GLU A N 1
ATOM 2583 C CA . GLU A 1 320 ? -25.469 14.391 7.648 1 81.38 320 GLU A CA 1
ATOM 2584 C C . GLU A 1 320 ? -25.172 14.75 9.102 1 81.38 320 GLU A C 1
ATOM 2586 O O . GLU A 1 320 ? -25.766 15.688 9.648 1 81.38 320 GLU A O 1
ATOM 2591 N N . LEU A 1 321 ? -24.203 14.086 9.562 1 84.81 321 LEU A N 1
ATOM 2592 C CA . LEU A 1 321 ? -23.906 14.305 10.977 1 84.81 321 LEU A CA 1
ATOM 2593 C C . LEU A 1 321 ? -22.656 15.18 11.133 1 84.81 321 LEU A C 1
ATOM 2595 O O . LEU A 1 321 ? -21.688 15.016 10.398 1 84.81 321 LEU A O 1
ATOM 2599 N N . LYS A 1 322 ? -22.828 16.109 12.023 1 86.94 322 LYS A N 1
ATOM 2600 C CA . LYS A 1 322 ? -21.656 16.906 12.398 1 86.94 322 LYS A CA 1
ATOM 2601 C C . LYS A 1 322 ? -20.875 16.25 13.523 1 86.94 322 LYS A C 1
ATOM 2603 O O . LYS A 1 322 ? -21.453 15.844 14.539 1 86.94 322 LYS A O 1
ATOM 2608 N N . LYS A 1 323 ? -19.641 16.062 13.281 1 91.31 323 LYS A N 1
ATOM 2609 C CA . LYS A 1 323 ? -18.766 15.523 14.312 1 91.31 323 LYS A CA 1
ATOM 2610 C C . LYS A 1 323 ? -17.469 16.328 14.406 1 91.31 323 LYS A C 1
ATOM 2612 O O . LYS A 1 323 ? -16.812 16.578 13.391 1 91.31 323 LYS A O 1
ATOM 2617 N N . GLU A 1 324 ? -17.172 16.719 15.641 1 95.81 324 GLU A N 1
ATOM 2618 C CA . GLU A 1 324 ? -15.852 17.281 15.891 1 95.81 324 GLU A CA 1
ATOM 2619 C C . GLU A 1 324 ? -14.766 16.219 15.695 1 95.81 324 GLU A C 1
ATOM 2621 O O . GLU A 1 324 ? -14.984 15.039 15.969 1 95.81 324 GLU A O 1
ATOM 2626 N N . ALA A 1 325 ? -13.633 16.688 15.141 1 97.38 325 ALA A N 1
ATOM 2627 C CA . ALA A 1 325 ? -12.578 15.711 14.906 1 97.38 325 ALA A CA 1
ATOM 2628 C C . ALA A 1 325 ? -11.211 16.375 14.836 1 97.38 325 ALA A C 1
ATOM 2630 O O . ALA A 1 325 ? -11.102 17.547 14.469 1 97.38 325 ALA A O 1
ATOM 2631 N N . CYS A 1 326 ? -10.18 15.695 15.211 1 98.44 326 CYS A N 1
ATOM 2632 C CA . CYS A 1 326 ? -8.789 16.109 15.109 1 98.44 326 CYS A CA 1
ATOM 2633 C C . CYS A 1 326 ? -7.867 14.914 14.961 1 98.44 326 CYS A C 1
ATOM 2635 O O . CYS A 1 326 ? -8.266 13.773 15.227 1 98.44 326 CYS A O 1
ATOM 2637 N N . GLY A 1 327 ? -6.723 15.133 14.477 1 98.44 327 GLY A N 1
ATOM 2638 C CA . GLY A 1 327 ? -5.773 14.055 14.281 1 98.44 327 GLY A CA 1
ATOM 2639 C C . GLY A 1 327 ? -4.387 14.539 13.906 1 98.44 327 GLY A C 1
ATOM 2640 O O . GLY A 1 327 ? -4.121 15.742 13.922 1 98.44 327 GLY A O 1
ATOM 2641 N N . PHE A 1 328 ? -3.508 13.602 13.734 1 98.56 328 PHE A N 1
ATOM 2642 C CA . PHE A 1 328 ? -2.131 13.891 13.344 1 98.56 328 PHE A CA 1
ATOM 2643 C C . PHE A 1 328 ? -1.524 12.711 12.594 1 98.56 328 PHE A C 1
ATOM 2645 O O . PHE A 1 328 ? -2.078 11.609 12.609 1 98.56 328 PHE A O 1
ATOM 2652 N N . ALA A 1 329 ? -0.49 12.969 11.898 1 97.5 329 ALA A N 1
ATOM 2653 C CA . ALA A 1 329 ? 0.295 11.93 11.234 1 97.5 329 ALA A CA 1
ATOM 2654 C C . ALA A 1 329 ? 1.79 12.156 11.438 1 97.5 329 ALA A C 1
ATOM 2656 O O . ALA A 1 329 ? 2.256 13.297 11.438 1 97.5 329 ALA A O 1
ATOM 2657 N N . LEU A 1 330 ? 2.496 11.102 11.648 1 96.19 330 LEU A N 1
ATOM 2658 C CA . LEU A 1 330 ? 3.951 11.07 11.766 1 96.19 330 LEU A CA 1
ATOM 2659 C C . LEU A 1 330 ? 4.578 10.391 10.555 1 96.19 330 LEU A C 1
ATOM 2661 O O . LEU A 1 330 ? 4.164 9.297 10.172 1 96.19 330 LEU A O 1
ATOM 2665 N N . HIS A 1 331 ? 5.551 11.047 9.953 1 93.38 331 HIS A N 1
ATOM 2666 C CA . HIS A 1 331 ? 6.27 10.453 8.836 1 93.38 331 HIS A CA 1
ATOM 2667 C C . HIS A 1 331 ? 7.352 9.492 9.32 1 93.38 331 HIS A C 1
ATOM 2669 O O . HIS A 1 331 ? 8.195 9.867 10.141 1 93.38 331 HIS A O 1
ATOM 2675 N N . ILE A 1 332 ? 7.395 8.359 8.758 1 92.69 332 ILE A N 1
ATOM 2676 C CA . ILE A 1 332 ? 8.258 7.301 9.266 1 92.69 332 ILE A CA 1
ATOM 2677 C C . ILE A 1 332 ? 9.633 7.398 8.609 1 92.69 332 ILE A C 1
ATOM 2679 O O . ILE A 1 332 ? 10.656 7.102 9.242 1 92.69 332 ILE A O 1
ATOM 2683 N N . ASP A 1 333 ? 9.703 7.801 7.43 1 85.12 333 ASP A N 1
ATOM 2684 C CA . ASP A 1 333 ? 10.938 7.754 6.641 1 85.12 333 ASP A CA 1
ATOM 2685 C C . ASP A 1 333 ? 12.047 8.555 7.309 1 85.12 333 ASP A C 1
ATOM 2687 O O . ASP A 1 333 ? 13.156 8.047 7.5 1 85.12 333 ASP A O 1
ATOM 2691 N N . PRO A 1 334 ? 11.773 9.766 7.664 1 81.44 334 PRO A N 1
ATOM 2692 C CA . PRO A 1 334 ? 12.836 10.539 8.32 1 81.44 334 PRO A CA 1
ATOM 2693 C C . PRO A 1 334 ? 13.273 9.93 9.648 1 81.44 334 PRO A C 1
ATOM 2695 O O . PRO A 1 334 ? 14.414 10.125 10.07 1 81.44 334 PRO A O 1
ATOM 2698 N N . ILE A 1 335 ? 12.398 9.219 10.227 1 84.31 335 ILE A N 1
ATOM 2699 C CA . ILE A 1 335 ? 12.656 8.625 11.539 1 84.31 335 ILE A CA 1
ATOM 2700 C C . ILE A 1 335 ? 13.531 7.383 11.375 1 84.31 335 ILE A C 1
ATOM 2702 O O . ILE A 1 335 ? 14.398 7.113 12.203 1 84.31 335 ILE A O 1
ATOM 2706 N N . GLU A 1 336 ? 13.219 6.664 10.328 1 84.5 336 GLU A N 1
ATOM 2707 C CA . GLU A 1 336 ? 14.008 5.465 10.055 1 84.5 336 GLU A CA 1
ATOM 2708 C C . GLU A 1 336 ? 15.492 5.805 9.914 1 84.5 336 GLU A C 1
ATOM 2710 O O . GLU A 1 336 ? 16.359 5.023 10.32 1 84.5 336 GLU A O 1
ATOM 2715 N N . GLU A 1 337 ? 15.742 6.883 9.328 1 75.06 337 GLU A N 1
ATOM 2716 C CA . GLU A 1 337 ? 17.125 7.328 9.156 1 75.06 337 GLU A CA 1
ATOM 2717 C C . GLU A 1 337 ? 17.797 7.547 10.508 1 75.06 337 GLU A C 1
ATOM 2719 O O . GLU A 1 337 ? 18.984 7.215 10.672 1 75.06 337 GLU A O 1
ATOM 2724 N N . VAL A 1 338 ? 17.078 8.023 11.414 1 73.44 338 VAL A N 1
ATOM 2725 C CA . VAL A 1 338 ? 17.609 8.336 12.742 1 73.44 338 VAL A CA 1
ATOM 2726 C C . VAL A 1 338 ? 17.688 7.062 13.578 1 73.44 338 VAL A C 1
ATOM 2728 O O . VAL A 1 338 ? 18.656 6.859 14.32 1 73.44 338 VAL A O 1
ATOM 2731 N N . PHE A 1 339 ? 16.766 6.234 13.445 1 74.06 339 PHE A N 1
ATOM 2732 C CA . PHE A 1 339 ? 16.641 5.02 14.242 1 74.06 339 PHE A CA 1
ATOM 2733 C C . PHE A 1 339 ? 17.75 4.035 13.922 1 74.06 339 PHE A C 1
ATOM 2735 O O . PHE A 1 339 ? 18.266 3.365 14.812 1 74.06 339 PHE A O 1
ATOM 2742 N N . SER A 1 340 ? 18.094 3.859 12.695 1 67.81 340 SER A N 1
ATOM 2743 C CA . SER A 1 340 ? 19.109 2.906 12.25 1 67.81 340 SER A CA 1
ATOM 2744 C C . SER A 1 340 ? 20.5 3.311 12.742 1 67.81 340 SER A C 1
ATOM 2746 O O . SER A 1 340 ? 21.406 2.475 12.82 1 67.81 340 SER A O 1
ATOM 2748 N N . GLN A 1 341 ? 20.672 4.469 13.086 1 60.66 341 GLN A N 1
ATOM 2749 C CA . GLN A 1 341 ? 21.969 4.961 13.562 1 60.66 341 GLN A CA 1
ATOM 2750 C C . GLN A 1 341 ? 22.141 4.676 15.047 1 60.66 341 GLN A C 1
ATOM 2752 O O . GLN A 1 341 ? 23.266 4.766 15.57 1 60.66 341 GLN A O 1
ATOM 2757 N N . ARG A 1 342 ? 21.156 4.148 15.672 1 56.22 342 ARG A N 1
ATOM 2758 C CA . ARG A 1 342 ? 21.297 3.846 17.094 1 56.22 342 ARG A CA 1
ATOM 2759 C C . ARG A 1 342 ? 21.75 2.404 17.312 1 56.22 342 ARG A C 1
ATOM 2761 O O . ARG A 1 342 ? 21.391 1.515 16.531 1 56.22 342 ARG A O 1
ATOM 2768 N N . MET B 1 1 ? -48.344 -0.802 6.285 1 24.23 1 MET B N 1
ATOM 2769 C CA . MET B 1 1 ? -47.844 -0.315 5.008 1 24.23 1 MET B CA 1
ATOM 2770 C C . MET B 1 1 ? -46.531 0.44 5.191 1 24.23 1 MET B C 1
ATOM 2772 O O . MET B 1 1 ? -45.781 0.594 4.242 1 24.23 1 MET B O 1
ATOM 2776 N N . ASN B 1 2 ? -46.469 1.291 6.207 1 26.27 2 ASN B N 1
ATOM 2777 C CA . ASN B 1 2 ? -45.531 2.373 6.438 1 26.27 2 ASN B CA 1
ATOM 2778 C C . ASN B 1 2 ? -44.125 1.836 6.789 1 26.27 2 ASN B C 1
ATOM 2780 O O . ASN B 1 2 ? -43.25 2.598 7.188 1 26.27 2 ASN B O 1
ATOM 2784 N N . SER B 1 3 ? -43.969 0.637 7.266 1 23.94 3 SER B N 1
ATOM 2785 C CA . SER B 1 3 ? -42.812 0.004 7.91 1 23.94 3 SER B CA 1
ATOM 2786 C C . SER B 1 3 ? -41.688 -0.222 6.918 1 23.94 3 SER B C 1
ATOM 2788 O O . SER B 1 3 ? -40.531 -0.367 7.316 1 23.94 3 SER B O 1
ATOM 2790 N N . ALA B 1 4 ? -41.969 -0.704 5.652 1 28.66 4 ALA B N 1
ATOM 2791 C CA . ALA B 1 4 ? -41.062 -1.26 4.656 1 28.66 4 ALA B CA 1
ATOM 2792 C C . ALA B 1 4 ? -40.125 -0.186 4.109 1 28.66 4 ALA B C 1
ATOM 2794 O O . ALA B 1 4 ? -39.188 -0.489 3.359 1 28.66 4 ALA B O 1
ATOM 2795 N N . LYS B 1 5 ? -40.719 1.011 3.973 1 28.34 5 LYS B N 1
ATOM 2796 C CA . LYS B 1 5 ? -39.906 1.942 3.199 1 28.34 5 LYS B CA 1
ATOM 2797 C C . LYS B 1 5 ? -38.594 2.262 3.922 1 28.34 5 LYS B C 1
ATOM 2799 O O . LYS B 1 5 ? -38.406 3.381 4.402 1 28.34 5 LYS B O 1
ATOM 2804 N N . LYS B 1 6 ? -38.25 1.394 4.871 1 30.17 6 LYS B N 1
ATOM 2805 C CA . LYS B 1 6 ? -36.906 1.584 5.395 1 30.17 6 LYS B CA 1
ATOM 2806 C C . LYS B 1 6 ? -35.906 1.812 4.262 1 30.17 6 LYS B C 1
ATOM 2808 O O . LYS B 1 6 ? -35.625 0.893 3.496 1 30.17 6 LYS B O 1
ATOM 2813 N N . SER B 1 7 ? -36.094 2.887 3.646 1 28.84 7 SER B N 1
ATOM 2814 C CA . SER B 1 7 ? -35.281 3.35 2.541 1 28.84 7 SER B CA 1
ATOM 2815 C C . SER B 1 7 ? -33.812 2.957 2.742 1 28.84 7 SER B C 1
ATOM 2817 O O . SER B 1 7 ? -33.219 3.232 3.793 1 28.84 7 SER B O 1
ATOM 2819 N N . LYS B 1 8 ? -33.469 1.655 2.432 1 32.72 8 LYS B N 1
ATOM 2820 C CA . LYS B 1 8 ? -32.062 1.317 2.227 1 32.72 8 LYS B CA 1
ATOM 2821 C C . LYS B 1 8 ? -31.25 2.545 1.814 1 32.72 8 LYS B C 1
ATOM 2823 O O . LYS B 1 8 ? -31.391 3.049 0.699 1 32.72 8 LYS B O 1
ATOM 2828 N N . LEU B 1 9 ? -31.25 3.49 2.455 1 31.56 9 LEU B N 1
ATOM 2829 C CA . LEU B 1 9 ? -30.281 4.535 2.158 1 31.56 9 LEU B CA 1
ATOM 2830 C C . LEU B 1 9 ? -29.125 3.977 1.343 1 31.56 9 LEU B C 1
ATOM 2832 O O . LEU B 1 9 ? -28.484 3.006 1.751 1 31.56 9 LEU B O 1
ATOM 2836 N N . ALA B 1 10 ? -29.141 4.082 0.045 1 34.19 10 ALA B N 1
ATOM 2837 C CA . ALA B 1 10 ? -28.109 3.717 -0.927 1 34.19 10 ALA B CA 1
ATOM 2838 C C . ALA B 1 10 ? -26.719 3.744 -0.293 1 34.19 10 ALA B C 1
ATOM 2840 O O . ALA B 1 10 ? -26.328 4.746 0.313 1 34.19 10 ALA B O 1
ATOM 2841 N N . GLU B 1 11 ? -26.297 2.773 0.355 1 41.94 11 GLU B N 1
ATOM 2842 C CA . GLU B 1 11 ? -24.906 2.713 0.781 1 41.94 11 GLU B CA 1
ATOM 2843 C C . GLU B 1 11 ? -24.031 3.617 -0.078 1 41.94 11 GLU B C 1
ATOM 2845 O O . GLU B 1 11 ? -23.781 3.32 -1.25 1 41.94 11 GLU B O 1
ATOM 2850 N N . ARG B 1 12 ? -24.188 4.859 -0.085 1 47.66 12 ARG B N 1
ATOM 2851 C CA . ARG B 1 12 ? -23.406 5.824 -0.837 1 47.66 12 ARG B CA 1
ATOM 2852 C C . ARG B 1 12 ? -21.969 5.328 -1.029 1 47.66 12 ARG B C 1
ATOM 2854 O O . ARG B 1 12 ? -21.328 4.891 -0.074 1 47.66 12 ARG B O 1
ATOM 2861 N N . ARG B 1 13 ? -21.594 4.824 -2.156 1 61.88 13 ARG B N 1
ATOM 2862 C CA . ARG B 1 13 ? -20.359 4.234 -2.678 1 61.88 13 ARG B CA 1
ATOM 2863 C C . ARG B 1 13 ? -19.188 5.191 -2.527 1 61.88 13 ARG B C 1
ATOM 2865 O O . ARG B 1 13 ? -18.812 5.867 -3.482 1 61.88 13 ARG B O 1
ATOM 2872 N N . TRP B 1 14 ? -18.781 5.449 -1.173 1 80.75 14 TRP B N 1
ATOM 2873 C CA . TRP B 1 14 ? -17.688 6.391 -0.91 1 80.75 14 TRP B CA 1
ATOM 2874 C C . TRP B 1 14 ? -16.344 5.754 -1.194 1 80.75 14 TRP B C 1
ATOM 2876 O O . TRP B 1 14 ? -15.383 6.449 -1.552 1 80.75 14 TRP B O 1
ATOM 2886 N N . ILE B 1 15 ? -16.406 4.5 -1.088 1 87 15 ILE B N 1
ATOM 2887 C CA . ILE B 1 15 ? -15.164 3.773 -1.368 1 87 15 ILE B CA 1
ATOM 2888 C C . ILE B 1 15 ? -15.281 3.062 -2.715 1 87 15 ILE B C 1
ATOM 2890 O O . ILE B 1 15 ? -16.297 2.416 -3 1 87 15 ILE B O 1
ATOM 2894 N N . PRO B 1 16 ? -14.234 3.289 -3.514 1 90.62 16 PRO B N 1
ATOM 2895 C CA . PRO B 1 16 ? -14.312 2.65 -4.832 1 90.62 16 PRO B CA 1
ATOM 2896 C C . PRO B 1 16 ? -14.516 1.14 -4.742 1 90.62 16 PRO B C 1
ATOM 2898 O O . PRO B 1 16 ? -13.977 0.492 -3.844 1 90.62 16 PRO B O 1
ATOM 2901 N N . ASP B 1 17 ? -15.172 0.563 -5.75 1 88.31 17 ASP B N 1
ATOM 2902 C CA . ASP B 1 17 ? -15.422 -0.875 -5.805 1 88.31 17 ASP B CA 1
ATOM 2903 C C . ASP B 1 17 ? -14.109 -1.656 -5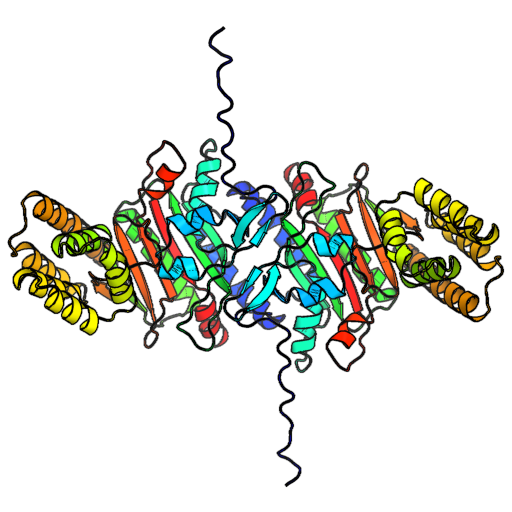.855 1 88.31 17 ASP B C 1
ATOM 2905 O O . ASP B 1 17 ? -13.195 -1.293 -6.598 1 88.31 17 ASP B O 1
ATOM 2909 N N . GLY B 1 18 ? -14.07 -2.688 -5.031 1 89.75 18 GLY B N 1
ATOM 2910 C CA . GLY B 1 18 ? -12.898 -3.553 -5.051 1 89.75 18 GLY B CA 1
ATOM 2911 C C . GLY B 1 18 ? -11.836 -3.137 -4.051 1 89.75 18 GLY B C 1
ATOM 2912 O O . GLY B 1 18 ? -10.875 -3.873 -3.818 1 89.75 18 GLY B O 1
ATOM 2913 N N . PHE B 1 19 ? -11.977 -1.961 -3.566 1 91.5 19 PHE B N 1
ATOM 2914 C CA . PHE B 1 19 ? -11.094 -1.479 -2.512 1 91.5 19 PHE B CA 1
ATOM 2915 C C . PHE B 1 19 ? -11.805 -1.486 -1.164 1 91.5 19 PHE B C 1
ATOM 2917 O O . PHE B 1 19 ? -13.031 -1.332 -1.103 1 91.5 19 PHE B O 1
ATOM 2924 N N . HIS B 1 20 ? -10.969 -1.663 -0.056 1 88 20 HIS B N 1
ATOM 2925 C CA . HIS B 1 20 ? -11.688 -1.939 1.182 1 88 20 HIS B CA 1
ATOM 2926 C C . HIS B 1 20 ? -11.109 -1.146 2.348 1 88 20 HIS B C 1
ATOM 2928 O O . HIS B 1 20 ? -9.891 -0.982 2.447 1 88 20 HIS B O 1
ATOM 2934 N N . PHE B 1 21 ? -12.086 -0.655 3.072 1 93.81 21 PHE B N 1
ATOM 2935 C CA . PHE B 1 21 ? -11.828 -0.137 4.41 1 93.81 21 PHE B CA 1
ATOM 2936 C C . PHE B 1 21 ? -12.141 -1.19 5.469 1 93.81 21 PHE B C 1
ATOM 2938 O O . PHE B 1 21 ? -13.203 -1.812 5.441 1 93.81 21 PHE B O 1
ATOM 2945 N N . LEU B 1 22 ? -11.148 -1.422 6.371 1 94.12 22 LEU B N 1
ATOM 2946 C CA . LEU B 1 22 ? -11.414 -2.316 7.492 1 94.12 22 LEU B CA 1
ATOM 2947 C C . LEU B 1 22 ? -11.461 -1.543 8.805 1 94.12 22 LEU B C 1
ATOM 2949 O O . LEU B 1 22 ? -10.547 -0.773 9.109 1 94.12 22 LEU B O 1
ATOM 2953 N N . GLY B 1 23 ? -12.5 -1.771 9.555 1 94.38 23 GLY B N 1
ATOM 2954 C CA . GLY B 1 23 ? -12.617 -1.171 10.867 1 94.38 23 GLY B CA 1
ATOM 2955 C C . GLY B 1 23 ? -11.711 -1.807 11.898 1 94.38 23 GLY B C 1
ATOM 2956 O O . GLY B 1 23 ? -10.898 -2.676 11.57 1 94.38 23 GLY B O 1
ATOM 2957 N N . PRO B 1 24 ? -11.805 -1.388 13.156 1 94.81 24 PRO B N 1
ATOM 2958 C CA . PRO B 1 24 ? -10.898 -1.812 14.227 1 94.81 24 PRO B CA 1
ATOM 2959 C C . PRO B 1 24 ? -10.891 -3.326 14.43 1 94.81 24 PRO B C 1
ATOM 2961 O O . PRO B 1 24 ? -9.82 -3.941 14.469 1 94.81 24 PRO B O 1
ATOM 2964 N N . GLU B 1 25 ? -12.039 -3.914 14.492 1 92.38 25 GLU B N 1
ATOM 2965 C CA . GLU B 1 25 ? -12.102 -5.348 14.773 1 92.38 25 GLU B CA 1
ATOM 2966 C C . GLU B 1 25 ? -11.531 -6.16 13.609 1 92.38 25 GLU B C 1
ATOM 2968 O O . GLU B 1 25 ? -10.75 -7.086 13.82 1 92.38 25 GLU B O 1
ATOM 2973 N N . GLU B 1 26 ? -11.969 -5.844 12.422 1 92.25 26 GLU B N 1
ATOM 2974 C CA . GLU B 1 26 ? -11.469 -6.539 11.234 1 92.25 26 GLU B CA 1
ATOM 2975 C C . GLU B 1 26 ? -9.953 -6.391 11.109 1 92.25 26 GLU B C 1
ATOM 2977 O O . GLU B 1 26 ? -9.266 -7.34 10.734 1 92.25 26 GLU B O 1
ATOM 2982 N N . THR B 1 27 ? -9.484 -5.188 11.391 1 95.38 27 THR B N 1
ATOM 2983 C CA . THR B 1 27 ? -8.055 -4.922 11.289 1 95.38 27 THR B CA 1
ATOM 2984 C C . THR B 1 27 ? -7.277 -5.723 12.336 1 95.38 27 THR B C 1
ATOM 2986 O O . THR B 1 27 ? -6.203 -6.25 12.047 1 95.38 27 THR B O 1
ATOM 2989 N N . LYS B 1 28 ? -7.793 -5.762 13.5 1 94.44 28 LYS B N 1
ATOM 2990 C CA . LYS B 1 28 ? -7.168 -6.555 14.555 1 94.44 28 LYS B CA 1
ATOM 2991 C C . LYS B 1 28 ? -7.07 -8.023 14.156 1 94.44 28 LYS B C 1
ATOM 2993 O O . LYS B 1 28 ? -6.027 -8.656 14.344 1 94.44 28 LYS B O 1
ATOM 2998 N N . ASN B 1 29 ? -8.164 -8.547 13.586 1 93.5 29 ASN B N 1
ATOM 2999 C CA . ASN B 1 29 ? -8.172 -9.93 13.125 1 93.5 29 ASN B CA 1
ATOM 3000 C C . ASN B 1 29 ? -7.129 -10.164 12.039 1 93.5 29 ASN B C 1
ATOM 3002 O O . ASN B 1 29 ? -6.43 -11.18 12.055 1 93.5 29 ASN B O 1
ATOM 3006 N N . ARG B 1 30 ? -7.059 -9.266 11.148 1 94.5 30 ARG B N 1
ATOM 3007 C CA . ARG B 1 30 ? -6.07 -9.375 10.086 1 94.5 30 ARG B CA 1
ATOM 3008 C C . ARG B 1 30 ? -4.652 -9.344 10.648 1 94.5 30 ARG B C 1
ATOM 3010 O O . ARG B 1 30 ? -3.779 -10.086 10.195 1 94.5 30 ARG B O 1
ATOM 3017 N N . ARG B 1 31 ? -4.426 -8.5 11.555 1 94.69 31 ARG B N 1
ATOM 3018 C CA . ARG B 1 31 ? -3.105 -8.375 12.172 1 94.69 31 ARG B CA 1
ATOM 3019 C C . ARG B 1 31 ? -2.689 -9.688 12.836 1 94.69 31 ARG B C 1
ATOM 3021 O O . ARG B 1 31 ? -1.548 -10.125 12.695 1 94.69 31 ARG B O 1
ATOM 3028 N N . VAL B 1 32 ? -3.576 -10.266 13.578 1 93.81 32 VAL B N 1
ATOM 3029 C CA . VAL B 1 32 ? -3.299 -11.531 14.25 1 93.81 32 VAL B CA 1
ATOM 3030 C C . VAL B 1 32 ? -2.996 -12.609 13.211 1 93.81 32 VAL B C 1
ATOM 3032 O O . VAL B 1 32 ? -2.039 -13.375 13.367 1 93.81 32 VAL B O 1
ATOM 3035 N N . LEU B 1 33 ? -3.822 -12.617 12.219 1 94.38 33 LEU B N 1
ATOM 3036 C CA . LEU B 1 33 ? -3.633 -13.586 11.141 1 94.38 33 LEU B CA 1
ATOM 3037 C C . LEU B 1 33 ? -2.26 -13.414 10.492 1 94.38 33 LEU B C 1
ATOM 3039 O O . LEU B 1 33 ? -1.505 -14.383 10.375 1 94.38 33 LEU B O 1
ATOM 3043 N N . LEU B 1 34 ? -1.937 -12.195 10.125 1 95.88 34 LEU B N 1
ATOM 3044 C CA . LEU B 1 34 ? -0.68 -11.93 9.43 1 95.88 34 LEU B CA 1
ATOM 3045 C C . LEU B 1 34 ? 0.511 -12.227 10.336 1 95.88 34 LEU B C 1
ATOM 3047 O O . LEU B 1 34 ? 1.529 -12.75 9.875 1 95.88 34 LEU B O 1
ATOM 3051 N N . ALA B 1 35 ? 0.405 -11.883 11.57 1 95.44 35 ALA B N 1
ATOM 3052 C CA . ALA B 1 35 ? 1.491 -12.156 12.508 1 95.44 35 ALA B CA 1
ATOM 3053 C C . ALA B 1 35 ? 1.803 -13.648 12.562 1 95.44 35 ALA B C 1
ATOM 3055 O O . ALA B 1 35 ? 2.971 -14.047 12.562 1 95.44 35 ALA B O 1
ATOM 3056 N N . GLY B 1 36 ? 0.741 -14.43 12.641 1 95.75 36 GLY B N 1
ATOM 3057 C CA . GLY B 1 36 ? 0.929 -15.875 12.641 1 95.75 36 GLY B CA 1
ATOM 3058 C C . GLY B 1 36 ? 1.574 -16.391 11.367 1 95.75 36 GLY B C 1
ATOM 3059 O O . GLY B 1 36 ? 2.482 -17.219 11.414 1 95.75 36 GLY B O 1
ATOM 3060 N N . LEU B 1 37 ? 1.122 -15.914 10.25 1 97.19 37 LEU B N 1
ATOM 3061 C CA . LEU B 1 37 ? 1.658 -16.328 8.961 1 97.19 37 LEU B CA 1
ATOM 3062 C C . LEU B 1 37 ? 3.121 -15.93 8.82 1 97.19 37 LEU B C 1
ATOM 3064 O O . LEU B 1 37 ? 3.945 -16.703 8.344 1 97.19 37 LEU B O 1
ATOM 3068 N N . MET B 1 38 ? 3.438 -14.719 9.234 1 98 38 MET B N 1
ATOM 3069 C CA . MET B 1 38 ? 4.805 -14.211 9.156 1 98 38 MET B CA 1
ATOM 3070 C C . MET B 1 38 ? 5.746 -15.047 10.016 1 98 38 MET B C 1
ATOM 3072 O O . MET B 1 38 ? 6.883 -15.312 9.625 1 98 38 MET B O 1
ATOM 3076 N N . GLN B 1 39 ? 5.266 -15.438 11.125 1 98 39 GLN B N 1
ATOM 3077 C CA . GLN B 1 39 ? 6.078 -16.25 12.016 1 98 39 GLN B CA 1
ATOM 3078 C C . GLN B 1 39 ? 6.449 -17.578 11.359 1 98 39 GLN B C 1
ATOM 3080 O O . GLN B 1 39 ? 7.551 -18.094 11.57 1 98 39 GLN B O 1
ATOM 3085 N N . ILE B 1 40 ? 5.547 -18.141 10.625 1 98.19 40 ILE B N 1
ATOM 3086 C CA . ILE B 1 40 ? 5.816 -19.391 9.922 1 98.19 40 ILE B CA 1
ATOM 3087 C C . ILE B 1 40 ? 6.961 -19.203 8.938 1 98.19 40 ILE B C 1
ATOM 3089 O O . ILE B 1 40 ? 7.863 -20.031 8.844 1 98.19 40 ILE B O 1
ATOM 3093 N N . PHE B 1 41 ? 6.961 -18.094 8.227 1 98.62 41 PHE B N 1
ATOM 3094 C CA . PHE B 1 41 ? 8.047 -17.797 7.309 1 98.62 41 PHE B CA 1
ATOM 3095 C C . PHE B 1 41 ? 9.375 -17.656 8.055 1 98.62 41 PHE B C 1
ATOM 3097 O O . PHE B 1 41 ? 10.383 -18.234 7.652 1 98.62 41 PHE B O 1
ATOM 3104 N N . GLU B 1 42 ? 9.328 -16.938 9.109 1 98 42 GLU B N 1
ATOM 3105 C CA . GLU B 1 42 ? 10.547 -16.703 9.875 1 98 42 GLU B CA 1
ATOM 3106 C C . GLU B 1 42 ? 11.094 -18 10.469 1 98 42 GLU B C 1
ATOM 3108 O O . GLU B 1 42 ? 12.305 -18.219 10.484 1 98 42 GLU B O 1
ATOM 3113 N N . ASN B 1 43 ? 10.195 -18.828 10.906 1 98.12 43 ASN B N 1
ATOM 3114 C CA . ASN B 1 43 ? 10.594 -20.125 11.453 1 98.12 43 ASN B CA 1
ATOM 3115 C C . ASN B 1 43 ? 11.211 -21.016 10.383 1 98.12 43 ASN B C 1
ATOM 3117 O O . ASN B 1 43 ? 11.852 -22.016 10.695 1 98.12 43 ASN B O 1
ATOM 3121 N N . ASN B 1 44 ? 10.992 -20.734 9.164 1 98.06 44 ASN B N 1
ATOM 3122 C CA . ASN B 1 44 ? 11.562 -21.5 8.062 1 98.06 44 ASN B CA 1
ATOM 3123 C C . ASN B 1 44 ? 12.688 -20.734 7.375 1 98.06 44 ASN B C 1
ATOM 3125 O O . ASN B 1 44 ? 12.961 -20.953 6.191 1 98.06 44 ASN B O 1
ATOM 3129 N N . ASN B 1 45 ? 13.242 -19.719 8.039 1 97.44 45 ASN B N 1
ATOM 3130 C CA . ASN B 1 45 ? 14.461 -19 7.688 1 97.44 45 ASN B CA 1
ATOM 3131 C C . ASN B 1 45 ? 14.242 -18.078 6.496 1 97.44 45 ASN B C 1
ATOM 3133 O O . ASN B 1 45 ? 15.125 -17.922 5.648 1 97.44 45 ASN B O 1
ATOM 3137 N N . TYR B 1 46 ? 13.062 -17.641 6.332 1 98.44 46 TYR B N 1
ATOM 3138 C CA . TYR B 1 46 ? 12.797 -16.562 5.391 1 98.44 46 TYR B CA 1
ATOM 3139 C C . TYR B 1 46 ? 12.906 -15.203 6.074 1 98.44 46 TYR B C 1
ATOM 3141 O O . TYR B 1 46 ? 12.609 -15.078 7.262 1 98.44 46 TYR B O 1
ATOM 3149 N N . SER B 1 47 ? 13.32 -14.195 5.289 1 98.19 47 SER B N 1
ATOM 3150 C CA . SER B 1 47 ? 13.391 -12.828 5.797 1 98.19 47 SER B CA 1
ATOM 3151 C C . SER B 1 47 ? 12.383 -11.922 5.094 1 98.19 47 SER B C 1
ATOM 3153 O O . SER B 1 47 ? 12.18 -12.039 3.883 1 98.19 47 SER B O 1
ATOM 3155 N N . GLU B 1 48 ? 11.844 -11.07 5.871 1 98.31 48 GLU B N 1
ATOM 3156 C CA . GLU B 1 48 ? 10.859 -10.141 5.316 1 98.31 48 GLU B CA 1
ATOM 3157 C C . GLU B 1 48 ? 11.531 -9.07 4.465 1 98.31 48 GLU B C 1
ATOM 3159 O O . GLU B 1 48 ? 12.602 -8.578 4.809 1 98.31 48 GLU B O 1
ATOM 3164 N N . ILE B 1 49 ? 10.914 -8.711 3.371 1 98.06 49 ILE B N 1
ATOM 3165 C CA . ILE B 1 49 ? 11.305 -7.559 2.568 1 98.06 49 ILE B CA 1
ATOM 3166 C C . ILE B 1 49 ? 10.094 -6.664 2.318 1 98.06 49 ILE B C 1
ATOM 3168 O O . ILE B 1 49 ? 8.953 -7.094 2.49 1 98.06 49 ILE B O 1
ATOM 3172 N N . THR B 1 50 ? 10.336 -5.402 2.014 1 96.81 50 THR B N 1
ATOM 3173 C CA . THR B 1 50 ? 9.281 -4.445 1.707 1 96.81 50 THR B CA 1
ATOM 3174 C C . THR B 1 50 ? 9.352 -4.016 0.244 1 96.81 50 THR B C 1
ATOM 3176 O O . THR B 1 50 ? 10.414 -3.623 -0.245 1 96.81 50 THR B O 1
ATOM 3179 N N . LEU B 1 51 ? 8.242 -4.094 -0.427 1 97.44 51 LEU B N 1
ATOM 3180 C CA . LEU B 1 51 ? 8.18 -3.795 -1.853 1 97.44 51 LEU B CA 1
ATOM 3181 C C . LEU B 1 51 ? 7.602 -2.402 -2.09 1 97.44 51 LEU B C 1
ATOM 3183 O O . LEU B 1 51 ? 6.824 -1.902 -1.274 1 97.44 51 LEU B O 1
ATOM 3187 N N . PRO B 1 52 ? 8.023 -1.754 -3.168 1 95.62 52 PRO B N 1
ATOM 3188 C CA . PRO B 1 52 ? 7.391 -0.483 -3.523 1 95.62 52 PRO B CA 1
ATOM 3189 C C . PRO B 1 52 ? 5.93 -0.649 -3.936 1 95.62 52 PRO B C 1
ATOM 3191 O O . PRO B 1 52 ? 5.539 -1.712 -4.426 1 95.62 52 PRO B O 1
ATOM 3194 N N . SER B 1 53 ? 5.168 0.39 -3.787 1 95.81 53 SER B N 1
ATOM 3195 C CA . SER B 1 53 ? 3.75 0.328 -4.125 1 95.81 53 SER B CA 1
ATOM 3196 C C . SER B 1 53 ? 3.535 0.455 -5.629 1 95.81 53 SER B C 1
ATOM 3198 O O . SER B 1 53 ? 2.477 0.084 -6.141 1 95.81 53 SER B O 1
ATOM 3200 N N . PHE B 1 54 ? 4.5 1.028 -6.316 1 95.44 54 PHE B N 1
ATOM 3201 C CA . PHE B 1 54 ? 4.426 1.213 -7.762 1 95.44 54 PHE B CA 1
ATOM 3202 C C . PHE B 1 54 ? 5.703 0.727 -8.438 1 95.44 54 PHE B C 1
ATOM 3204 O O . PHE B 1 54 ? 6.762 0.665 -7.805 1 95.44 54 PHE B O 1
ATOM 3211 N N . ASP B 1 55 ? 5.52 0.376 -9.609 1 95.31 55 ASP B N 1
ATOM 3212 C CA . ASP B 1 55 ? 6.621 0.068 -10.523 1 95.31 55 ASP B CA 1
ATOM 3213 C C . ASP B 1 55 ? 6.328 0.582 -11.93 1 95.31 55 ASP B C 1
ATOM 3215 O O . ASP B 1 55 ? 5.227 1.059 -12.203 1 95.31 55 ASP B O 1
ATOM 3219 N N . TYR B 1 56 ? 7.395 0.634 -12.727 1 93.56 56 TYR B N 1
ATOM 3220 C CA . TYR B 1 56 ? 7.156 0.955 -14.125 1 93.56 56 TYR B CA 1
ATOM 3221 C C . TYR B 1 56 ? 6.152 -0.009 -14.742 1 93.56 56 TYR B C 1
ATOM 3223 O O . TYR B 1 56 ? 6.25 -1.224 -14.555 1 93.56 56 TYR B O 1
ATOM 3231 N N . SER B 1 57 ? 5.184 0.547 -15.5 1 93.12 57 SER B N 1
ATOM 3232 C CA . SER B 1 57 ? 4.168 -0.292 -16.125 1 93.12 57 SER B CA 1
ATOM 3233 C C . SER B 1 57 ? 4.801 -1.312 -17.062 1 93.12 57 SER B C 1
ATOM 3235 O O . SER B 1 57 ? 4.312 -2.439 -17.188 1 93.12 57 SER B O 1
ATOM 3237 N N . SER B 1 58 ? 5.871 -0.927 -17.688 1 90.81 58 SER B N 1
ATOM 3238 C CA . SER B 1 58 ? 6.551 -1.778 -18.656 1 90.81 58 SER B CA 1
ATOM 3239 C C . SER B 1 58 ? 7.113 -3.031 -18 1 90.81 58 SER B C 1
ATOM 3241 O O . SER B 1 58 ? 7.223 -4.082 -18.641 1 90.81 58 SER B O 1
ATOM 3243 N N . SER B 1 59 ? 7.453 -2.9 -16.734 1 89.94 59 SER B N 1
ATOM 3244 C CA . SER B 1 59 ? 7.973 -4.055 -16 1 89.94 59 SER B CA 1
ATOM 3245 C C . SER B 1 59 ? 6.934 -5.168 -15.906 1 89.94 59 SER B C 1
ATOM 3247 O O . SER B 1 59 ? 7.273 -6.348 -15.977 1 89.94 59 SER B O 1
ATOM 3249 N N . PHE B 1 60 ? 5.703 -4.789 -15.805 1 90.81 60 PHE B N 1
ATOM 3250 C CA . PHE B 1 60 ? 4.625 -5.766 -15.688 1 90.81 60 PHE B CA 1
ATOM 3251 C C . PHE B 1 60 ? 4.168 -6.238 -17.062 1 90.81 60 PHE B C 1
ATOM 3253 O O . PHE B 1 60 ? 3.951 -7.434 -17.266 1 90.81 60 PHE B O 1
ATOM 3260 N N . HIS B 1 61 ? 4.043 -5.352 -17.938 1 84.88 61 HIS B N 1
ATOM 3261 C CA . HIS B 1 61 ? 3.494 -5.629 -19.266 1 84.88 61 HIS B CA 1
ATOM 3262 C C . HIS B 1 61 ? 4.285 -6.727 -19.969 1 84.88 61 HIS B C 1
ATOM 3264 O O . HIS B 1 61 ? 3.713 -7.543 -20.688 1 84.88 61 HIS B O 1
ATOM 3270 N N . SER B 1 62 ? 5.477 -6.762 -19.719 1 79.81 62 SER B N 1
ATOM 3271 C CA . SER B 1 62 ? 6.344 -7.703 -20.438 1 79.81 62 SER B CA 1
ATOM 3272 C C . SER B 1 62 ? 6.117 -9.133 -19.953 1 79.81 62 SER B C 1
ATOM 3274 O O . SER B 1 62 ? 6.488 -10.086 -20.625 1 79.81 62 SER B O 1
ATOM 3276 N N . HIS B 1 63 ? 5.465 -9.227 -18.844 1 83.94 63 HIS B N 1
ATOM 3277 C CA . HIS B 1 63 ? 5.336 -10.562 -18.281 1 83.94 63 HIS B CA 1
ATOM 3278 C C . HIS B 1 63 ? 3.873 -10.945 -18.109 1 83.94 63 HIS B C 1
ATOM 3280 O O . HIS B 1 63 ? 3.568 -11.992 -17.516 1 83.94 63 HIS B O 1
ATOM 3286 N N . LEU B 1 64 ? 3.078 -10.102 -18.547 1 79.06 64 LEU B N 1
ATOM 3287 C CA . LEU B 1 64 ? 1.65 -10.391 -18.438 1 79.06 64 LEU B CA 1
ATOM 3288 C C . LEU B 1 64 ? 1.104 -10.898 -19.781 1 79.06 64 LEU B C 1
ATOM 3290 O O . LEU B 1 64 ? 1.572 -10.492 -20.844 1 79.06 64 LEU B O 1
ATOM 3294 N N . GLY B 1 65 ? 0.195 -11.844 -19.672 1 69.19 65 GLY B N 1
ATOM 3295 C CA . GLY B 1 65 ? -0.547 -12.195 -20.875 1 69.19 65 GLY B CA 1
ATOM 3296 C C . GLY B 1 65 ? -1.367 -11.039 -21.422 1 69.19 65 GLY B C 1
ATOM 3297 O O . GLY B 1 65 ? -1.566 -10.031 -20.734 1 69.19 65 GLY B O 1
ATOM 3298 N N . ALA B 1 66 ? -1.759 -11.109 -22.703 1 59.25 66 ALA B N 1
ATOM 3299 C CA . ALA B 1 66 ? -2.473 -10.047 -23.406 1 59.25 66 ALA B CA 1
ATOM 3300 C C . ALA B 1 66 ? -3.707 -9.609 -22.625 1 59.25 66 ALA B C 1
ATOM 3302 O O . ALA B 1 66 ? -3.932 -8.414 -22.422 1 59.25 66 ALA B O 1
ATOM 3303 N N . SER B 1 67 ? -4.441 -10.5 -22.125 1 61.62 67 SER B N 1
ATOM 3304 C CA . SER B 1 67 ? -5.672 -10.188 -21.422 1 61.62 67 SER B CA 1
ATOM 3305 C C . SER B 1 67 ? -5.379 -9.461 -20.109 1 61.62 67 SER B C 1
ATOM 3307 O O . SER B 1 67 ? -6.059 -8.484 -19.766 1 61.62 67 SER B O 1
ATOM 3309 N N . GLU B 1 68 ? -4.289 -9.836 -19.531 1 66.19 68 GLU B N 1
ATOM 3310 C CA . GLU B 1 68 ? -3.951 -9.273 -18.219 1 66.19 68 GLU B CA 1
ATOM 3311 C C . GLU B 1 68 ? -3.334 -7.883 -18.375 1 66.19 68 GLU B C 1
ATOM 3313 O O . GLU B 1 68 ? -3.506 -7.027 -17.5 1 66.19 68 GLU B O 1
ATOM 3318 N N . SER B 1 69 ? -2.777 -7.727 -19.484 1 67.12 69 SER B N 1
ATOM 3319 C CA . SER B 1 69 ? -2.121 -6.445 -19.703 1 67.12 69 SER B CA 1
ATOM 3320 C C . SER B 1 69 ? -3.141 -5.316 -19.828 1 67.12 69 SER B C 1
ATOM 3322 O O . SER B 1 69 ? -2.863 -4.176 -19.469 1 67.12 69 SER B O 1
ATOM 3324 N N . ALA B 1 70 ? -4.285 -5.738 -20.25 1 67.44 70 ALA B N 1
ATOM 3325 C CA . ALA B 1 70 ? -5.336 -4.734 -20.406 1 67.44 70 ALA B CA 1
ATOM 3326 C C . ALA B 1 70 ? -6.004 -4.434 -19.062 1 67.44 70 ALA B C 1
ATOM 3328 O O . ALA B 1 70 ? -6.691 -3.42 -18.922 1 67.44 70 ALA B O 1
ATOM 3329 N N . SER B 1 71 ? -5.574 -5.141 -18.141 1 77.12 71 SER B N 1
ATOM 3330 C CA . SER B 1 71 ? -6.316 -5.086 -16.875 1 77.12 71 SER B CA 1
ATOM 3331 C C . SER B 1 71 ? -5.523 -4.367 -15.797 1 77.12 71 SER B C 1
ATOM 3333 O O . SER B 1 71 ? -5.875 -4.426 -14.617 1 77.12 71 SER B O 1
ATOM 3335 N N . ILE B 1 72 ? -4.488 -3.691 -16.25 1 85.81 72 ILE B N 1
ATOM 3336 C CA . ILE B 1 72 ? -3.709 -3.08 -15.188 1 85.81 72 ILE B CA 1
ATOM 3337 C C . ILE B 1 72 ? -3.975 -1.576 -15.148 1 85.81 72 ILE B C 1
ATOM 3339 O O . ILE B 1 72 ? -4.25 -0.962 -16.172 1 85.81 72 ILE B O 1
ATOM 3343 N N . LEU B 1 73 ? -3.959 -1.038 -13.992 1 91.81 73 LEU B N 1
ATOM 3344 C CA . LEU B 1 73 ? -4.059 0.406 -13.805 1 91.81 73 LEU B CA 1
ATOM 3345 C C . LEU B 1 73 ? -2.746 1.091 -14.172 1 91.81 73 LEU B C 1
ATOM 3347 O O . LEU B 1 73 ? -1.666 0.596 -13.844 1 91.81 73 LEU B O 1
ATOM 3351 N N . ARG B 1 74 ? -2.939 2.16 -14.875 1 92.69 74 ARG B N 1
ATOM 3352 C CA . ARG B 1 74 ? -1.765 2.906 -15.305 1 92.69 74 ARG B CA 1
ATOM 3353 C C . ARG B 1 74 ? -1.914 4.395 -14.992 1 92.69 74 ARG B C 1
ATOM 3355 O O . ARG B 1 74 ? -3.008 4.949 -15.109 1 92.69 74 ARG B O 1
ATOM 3362 N N . ALA B 1 75 ? -0.836 4.984 -14.617 1 93.06 75 ALA B N 1
ATOM 3363 C CA . ALA B 1 75 ? -0.787 6.422 -14.359 1 93.06 75 ALA B CA 1
ATOM 3364 C C . ALA B 1 75 ? 0.547 7.012 -14.805 1 93.06 75 ALA B C 1
ATOM 3366 O O . ALA B 1 75 ? 1.582 6.344 -14.742 1 93.06 75 ALA B O 1
ATOM 3367 N N . ARG B 1 76 ? 0.451 8.219 -15.242 1 91.94 76 ARG B N 1
ATOM 3368 C CA . ARG B 1 76 ? 1.681 8.93 -15.578 1 91.94 76 ARG B CA 1
ATOM 3369 C C . ARG B 1 76 ? 2.205 9.711 -14.383 1 91.94 76 ARG B C 1
ATOM 3371 O O . ARG B 1 76 ? 1.462 10.469 -13.758 1 91.94 76 ARG B O 1
ATOM 3378 N N . ASP B 1 77 ? 3.465 9.422 -14.195 1 88.31 77 ASP B N 1
ATOM 3379 C CA . ASP B 1 77 ? 4.023 10.148 -13.062 1 88.31 77 ASP B CA 1
ATOM 3380 C C . ASP B 1 77 ? 4.477 11.547 -13.477 1 88.31 77 ASP B C 1
ATOM 3382 O O . ASP B 1 77 ? 4.254 11.969 -14.609 1 88.31 77 ASP B O 1
ATOM 3386 N N . TRP B 1 78 ? 5.012 12.297 -12.633 1 84.81 78 TRP B N 1
ATOM 3387 C CA . TRP B 1 78 ? 5.352 13.711 -12.781 1 84.81 78 TRP B CA 1
ATOM 3388 C C . TRP B 1 78 ? 6.539 13.891 -13.719 1 84.81 78 TRP B C 1
ATOM 3390 O O . TRP B 1 78 ? 6.723 14.969 -14.289 1 84.81 78 TRP B O 1
ATOM 3400 N N . ASP B 1 79 ? 7.285 12.867 -13.938 1 86.06 79 ASP B N 1
ATOM 3401 C CA . ASP B 1 79 ? 8.414 12.898 -14.867 1 86.06 79 ASP B CA 1
ATOM 3402 C C . ASP B 1 79 ? 8.016 12.336 -16.234 1 86.06 79 ASP B C 1
ATOM 3404 O O . ASP B 1 79 ? 8.844 12.25 -17.141 1 86.06 79 ASP B O 1
ATOM 3408 N N . GLY B 1 80 ? 6.879 11.898 -16.297 1 89.06 80 GLY B N 1
ATOM 3409 C CA . GLY B 1 80 ? 6.375 11.422 -17.578 1 89.06 80 GLY B CA 1
ATOM 3410 C C . GLY B 1 80 ? 6.461 9.914 -17.734 1 89.06 80 GLY B C 1
ATOM 3411 O O . GLY B 1 80 ? 6.078 9.367 -18.766 1 89.06 80 GLY B O 1
ATOM 3412 N N . TYR B 1 81 ? 6.895 9.25 -16.75 1 91.69 81 TYR B N 1
ATOM 3413 C CA . TYR B 1 81 ? 6.973 7.797 -16.828 1 91.69 81 TYR B CA 1
ATOM 3414 C C . TYR B 1 81 ? 5.629 7.164 -16.484 1 91.69 81 TYR B C 1
ATOM 3416 O O . TYR B 1 81 ? 4.895 7.668 -15.633 1 91.69 81 TYR B O 1
ATOM 3424 N N . GLU B 1 82 ? 5.371 6.105 -17.172 1 94.06 82 GLU B N 1
ATOM 3425 C CA . GLU B 1 82 ? 4.156 5.359 -16.875 1 94.06 82 GLU B CA 1
ATOM 3426 C C . GLU B 1 82 ? 4.379 4.375 -15.734 1 94.06 82 GLU B C 1
ATOM 3428 O O . GLU B 1 82 ? 5.242 3.496 -15.82 1 94.06 82 GLU B O 1
ATOM 3433 N N . LEU B 1 83 ? 3.592 4.547 -14.703 1 95.12 83 LEU B N 1
ATOM 3434 C CA . LEU B 1 83 ? 3.676 3.686 -13.531 1 95.12 83 LEU B CA 1
ATOM 3435 C C . LEU B 1 83 ? 2.389 2.887 -13.344 1 95.12 83 LEU B C 1
ATOM 3437 O O . LEU B 1 83 ? 1.326 3.295 -13.82 1 95.12 83 LEU B O 1
ATOM 3441 N N . SER B 1 84 ? 2.529 1.748 -12.75 1 95.19 84 SER B N 1
ATOM 3442 C CA . SER B 1 84 ? 1.393 0.946 -12.312 1 95.19 84 SER B CA 1
ATOM 3443 C C . SER B 1 84 ? 1.552 0.514 -10.859 1 95.19 84 SER B C 1
ATOM 3445 O O . SER B 1 84 ? 2.67 0.282 -10.391 1 95.19 84 SER B O 1
ATOM 3447 N N . PRO B 1 85 ? 0.403 0.521 -10.156 1 95.88 85 PRO B N 1
ATOM 3448 C CA . PRO B 1 85 ? 0.5 -0.176 -8.867 1 95.88 85 PRO B CA 1
ATOM 3449 C C . PRO B 1 85 ? 0.906 -1.64 -9.023 1 95.88 85 PRO B C 1
ATOM 3451 O O . PRO B 1 85 ? 0.866 -2.184 -10.125 1 95.88 85 PRO B O 1
ATOM 3454 N N . SER B 1 86 ? 1.312 -2.207 -7.926 1 95.75 86 SER B N 1
ATOM 3455 C CA . SER B 1 86 ? 1.818 -3.576 -7.945 1 95.75 86 SER B CA 1
ATOM 3456 C C . SER B 1 86 ? 0.815 -4.527 -8.586 1 95.75 86 SER B C 1
ATOM 3458 O O . SER B 1 86 ? -0.318 -4.652 -8.117 1 95.75 86 SER B O 1
ATOM 3460 N N . VAL B 1 87 ? 1.274 -5.195 -9.602 1 93.5 87 VAL B N 1
ATOM 3461 C CA . VAL B 1 87 ? 0.455 -6.164 -10.32 1 93.5 87 VAL B CA 1
ATOM 3462 C C . VAL B 1 87 ? 0.953 -7.578 -10.031 1 93.5 87 VAL B C 1
ATOM 3464 O O . VAL B 1 87 ? 0.162 -8.523 -9.984 1 93.5 87 VAL B O 1
ATOM 3467 N N . ASP B 1 88 ? 2.168 -7.668 -9.914 1 94.5 88 ASP B N 1
ATOM 3468 C CA . ASP B 1 88 ? 2.863 -8.906 -9.578 1 94.5 88 ASP B CA 1
ATOM 3469 C C . ASP B 1 88 ? 4 -8.648 -8.594 1 94.5 88 ASP B C 1
ATOM 3471 O O . ASP B 1 88 ? 4.996 -8.008 -8.938 1 94.5 88 ASP B O 1
ATOM 3475 N N . LEU B 1 89 ? 3.912 -9.234 -7.469 1 97.38 89 LEU B N 1
ATOM 3476 C CA . LEU B 1 89 ? 4.852 -8.922 -6.398 1 97.38 89 LEU B CA 1
ATOM 3477 C C . LEU B 1 89 ? 6.141 -9.719 -6.555 1 97.38 89 LEU B C 1
ATOM 3479 O O . LEU B 1 89 ? 7.215 -9.25 -6.164 1 97.38 89 LEU B O 1
ATOM 3483 N N . THR B 1 90 ? 6.078 -10.906 -7.176 1 97.19 90 THR B N 1
ATOM 3484 C CA . THR B 1 90 ? 7.285 -11.688 -7.434 1 97.19 90 THR B CA 1
ATOM 3485 C C . THR B 1 90 ? 8.258 -10.906 -8.312 1 97.19 90 THR B C 1
ATOM 3487 O O . THR B 1 90 ? 9.461 -10.875 -8.047 1 97.19 90 THR B O 1
ATOM 3490 N N . LEU B 1 91 ? 7.707 -10.352 -9.328 1 95.38 91 LEU B N 1
ATOM 3491 C CA . LEU B 1 91 ? 8.523 -9.555 -10.234 1 95.38 91 LEU B CA 1
ATOM 3492 C C . LEU B 1 91 ? 9.242 -8.445 -9.477 1 95.38 91 LEU B C 1
ATOM 3494 O O . LEU B 1 91 ? 10.438 -8.211 -9.688 1 95.38 91 LEU B O 1
ATOM 3498 N N . GLN B 1 92 ? 8.547 -7.789 -8.625 1 96 92 GLN B N 1
ATOM 3499 C CA . GLN B 1 92 ? 9.133 -6.695 -7.859 1 96 92 GLN B CA 1
ATOM 3500 C C . GLN B 1 92 ? 10.188 -7.211 -6.883 1 96 92 GLN B C 1
ATOM 3502 O O . GLN B 1 92 ? 11.18 -6.535 -6.621 1 96 92 GLN B O 1
ATOM 3507 N N . VAL B 1 93 ? 9.953 -8.359 -6.293 1 97.06 93 VAL B N 1
ATOM 3508 C CA . VAL B 1 93 ? 10.945 -8.984 -5.422 1 97.06 93 VAL B CA 1
ATOM 3509 C C . VAL B 1 93 ? 12.25 -9.203 -6.191 1 97.06 93 VAL B C 1
ATOM 3511 O O . VAL B 1 93 ? 13.32 -8.797 -5.738 1 97.06 93 VAL B O 1
ATOM 3514 N N . VAL B 1 94 ? 12.117 -9.812 -7.316 1 94.75 94 VAL B N 1
ATOM 3515 C CA . VAL B 1 94 ? 13.297 -10.164 -8.102 1 94.75 94 VAL B CA 1
ATOM 3516 C C . VAL B 1 94 ? 14.039 -8.891 -8.516 1 94.75 94 VAL B C 1
ATOM 3518 O O . VAL B 1 94 ? 15.266 -8.82 -8.406 1 94.75 94 VAL B O 1
ATOM 3521 N N . LYS B 1 95 ? 13.305 -7.902 -8.961 1 92.69 95 LYS B N 1
ATOM 3522 C CA . LYS B 1 95 ? 13.891 -6.625 -9.352 1 92.69 95 LYS B CA 1
ATOM 3523 C C . LYS B 1 95 ? 14.648 -5.992 -8.188 1 92.69 95 LYS B C 1
ATOM 3525 O O . LYS B 1 95 ? 15.773 -5.523 -8.359 1 92.69 95 LYS B O 1
ATOM 3530 N N . GLY B 1 96 ? 14 -5.941 -7.031 1 93.25 96 GLY B N 1
ATOM 3531 C CA . GLY B 1 96 ? 14.617 -5.355 -5.852 1 93.25 96 GLY B CA 1
ATOM 3532 C C . GLY B 1 96 ? 15.859 -6.098 -5.398 1 93.25 96 GLY B C 1
ATOM 3533 O O . GLY B 1 96 ? 16.891 -5.484 -5.102 1 93.25 96 GLY B O 1
ATOM 3534 N N . MET B 1 97 ? 15.766 -7.422 -5.355 1 92.5 97 MET B N 1
ATOM 3535 C CA . MET B 1 97 ? 16.891 -8.25 -4.922 1 92.5 97 MET B CA 1
ATOM 3536 C C . MET B 1 97 ? 18.031 -8.172 -5.922 1 92.5 97 MET B C 1
ATOM 3538 O O . MET B 1 97 ? 19.203 -8.172 -5.535 1 92.5 97 MET B O 1
ATOM 3542 N N . ALA B 1 98 ? 17.656 -8.094 -7.195 1 88.62 98 ALA B N 1
ATOM 3543 C CA . ALA B 1 98 ? 18.672 -7.965 -8.234 1 88.62 98 ALA B CA 1
ATOM 3544 C C . ALA B 1 98 ? 19.422 -6.637 -8.117 1 88.62 98 ALA B C 1
ATOM 3546 O O . ALA B 1 98 ? 20.625 -6.582 -8.312 1 88.62 98 ALA B O 1
ATOM 3547 N N . ALA B 1 99 ? 18.656 -5.605 -7.816 1 84.12 99 ALA B N 1
ATOM 3548 C CA . ALA B 1 99 ? 19.25 -4.281 -7.656 1 84.12 99 ALA B CA 1
ATOM 3549 C C . ALA B 1 99 ? 20.219 -4.254 -6.48 1 84.12 99 ALA B C 1
ATOM 3551 O O . ALA B 1 99 ? 21.141 -3.428 -6.441 1 84.12 99 ALA B O 1
ATOM 3552 N N . ARG B 1 100 ? 20.078 -5.199 -5.629 1 83.19 100 ARG B N 1
ATOM 3553 C CA . ARG B 1 100 ? 20.906 -5.254 -4.434 1 83.19 100 ARG B CA 1
ATOM 3554 C C . ARG B 1 100 ? 21.859 -6.449 -4.477 1 83.19 100 ARG B C 1
ATOM 3556 O O . ARG B 1 100 ? 22.25 -6.977 -3.434 1 83.19 100 ARG B O 1
ATOM 3563 N N . SER B 1 101 ? 22.109 -6.879 -5.547 1 77.25 101 SER B N 1
ATOM 3564 C CA . SER B 1 101 ? 22.859 -8.109 -5.746 1 77.25 101 SER B CA 1
ATOM 3565 C C . SER B 1 101 ? 24.234 -8.023 -5.082 1 77.25 101 SER B C 1
ATOM 3567 O O . SER B 1 101 ? 24.844 -9.047 -4.781 1 77.25 101 SER B O 1
ATOM 3569 N N . HIS B 1 102 ? 24.641 -6.93 -4.859 1 73.5 102 HIS B N 1
ATOM 3570 C CA . HIS B 1 102 ? 25.953 -6.746 -4.273 1 73.5 102 HIS B CA 1
ATOM 3571 C C . HIS B 1 102 ? 25.938 -6.98 -2.766 1 73.5 102 HIS B C 1
ATOM 3573 O O . HIS B 1 102 ? 26.984 -7.121 -2.135 1 73.5 102 HIS B O 1
ATOM 3579 N N . TRP B 1 103 ? 24.766 -7.086 -2.25 1 74.06 103 TRP B N 1
ATOM 3580 C CA . TRP B 1 103 ? 24.625 -7.324 -0.816 1 74.06 103 TRP B CA 1
ATOM 3581 C C . TRP B 1 103 ? 24.484 -8.812 -0.522 1 74.06 103 TRP B C 1
ATOM 3583 O O . TRP B 1 103 ? 23.938 -9.562 -1.333 1 74.06 103 TRP B O 1
ATOM 3593 N N . GLU B 1 104 ? 25.188 -9.227 0.486 1 80.06 104 GLU B N 1
ATOM 3594 C CA . GLU B 1 104 ? 24.984 -10.594 0.956 1 80.06 104 GLU B CA 1
ATOM 3595 C C . GLU B 1 104 ? 23.688 -10.719 1.749 1 80.06 104 GLU B C 1
ATOM 3597 O O . GLU B 1 104 ? 23.688 -10.523 2.967 1 80.06 104 GLU B O 1
ATOM 3602 N N . GLU B 1 105 ? 22.672 -10.898 1.047 1 83.19 105 GLU B N 1
ATOM 3603 C CA . GLU B 1 105 ? 21.359 -10.984 1.67 1 83.19 105 GLU B CA 1
ATOM 3604 C C . GLU B 1 105 ? 20.828 -12.406 1.644 1 83.19 105 GLU B C 1
ATOM 3606 O O . GLU B 1 105 ? 21.25 -13.219 0.816 1 83.19 105 GLU B O 1
ATOM 3611 N N . ASN B 1 106 ? 20.031 -12.695 2.742 1 86 106 ASN B N 1
ATOM 3612 C CA . ASN B 1 106 ? 19.25 -13.93 2.646 1 86 106 ASN B CA 1
ATOM 3613 C C . ASN B 1 106 ? 18.5 -14.008 1.327 1 86 106 ASN B C 1
ATOM 3615 O O . ASN B 1 106 ? 17.844 -13.047 0.919 1 86 106 ASN B O 1
ATOM 3619 N N . GLN B 1 107 ? 18.578 -15.086 0.648 1 93.5 107 GLN B N 1
ATOM 3620 C CA . GLN B 1 107 ? 17.953 -15.227 -0.667 1 93.5 107 GLN B CA 1
ATOM 3621 C C . GLN B 1 107 ? 16.578 -15.875 -0.562 1 93.5 107 GLN B C 1
ATOM 3623 O O . GLN B 1 107 ? 15.859 -15.977 -1.556 1 93.5 107 GLN B O 1
ATOM 3628 N N . ASN B 1 108 ? 16.25 -16.359 0.628 1 98 108 ASN B N 1
ATOM 3629 C CA . ASN B 1 108 ? 14.875 -16.75 0.959 1 98 108 ASN B CA 1
ATOM 3630 C C . ASN B 1 108 ? 14.125 -15.602 1.641 1 98 108 ASN B C 1
ATOM 3632 O O . ASN B 1 108 ? 14.344 -15.328 2.82 1 98 108 ASN B O 1
ATOM 3636 N N . VAL B 1 109 ? 13.195 -14.984 0.851 1 98.5 109 VAL B N 1
ATOM 3637 C CA . VAL B 1 109 ? 12.555 -13.773 1.359 1 98.5 109 VAL B CA 1
ATOM 3638 C C . VAL B 1 109 ? 11.031 -13.914 1.257 1 98.5 109 VAL B C 1
ATOM 3640 O O . VAL B 1 109 ? 10.531 -14.734 0.482 1 98.5 109 VAL B O 1
ATOM 3643 N N . TYR B 1 110 ? 10.328 -13.211 2.109 1 98.75 110 TYR B N 1
ATOM 3644 C CA . TYR B 1 110 ? 8.875 -13.156 2.02 1 98.75 110 TYR B CA 1
ATOM 3645 C C . TYR B 1 110 ? 8.375 -11.719 2.131 1 98.75 110 TYR B C 1
ATOM 3647 O O . TYR B 1 110 ? 9.125 -10.82 2.535 1 98.75 110 TYR B O 1
ATOM 3655 N N . TYR B 1 111 ? 7.219 -11.492 1.657 1 98.69 111 TYR B N 1
ATOM 3656 C CA . TYR B 1 111 ? 6.609 -10.164 1.662 1 98.69 111 TYR B CA 1
ATOM 3657 C C . TYR B 1 111 ? 5.129 -10.25 2.014 1 98.69 111 TYR B C 1
ATOM 3659 O O . TYR B 1 111 ? 4.508 -11.305 1.881 1 98.69 111 TYR B O 1
ATOM 3667 N N . VAL B 1 112 ? 4.625 -9.227 2.574 1 97.94 112 VAL B N 1
ATOM 3668 C CA . VAL B 1 112 ? 3.197 -8.922 2.633 1 97.94 112 VAL B CA 1
ATOM 3669 C C . VAL B 1 112 ? 2.895 -7.699 1.772 1 97.94 112 VAL B C 1
ATOM 3671 O O . VAL B 1 112 ? 3.504 -6.641 1.949 1 97.94 112 VAL B O 1
ATOM 3674 N N . GLY B 1 113 ? 2.09 -7.867 0.805 1 96.88 113 GLY B N 1
ATOM 3675 C CA . GLY B 1 113 ? 1.819 -6.754 -0.092 1 96.88 113 GLY B CA 1
ATOM 3676 C C . GLY B 1 113 ? 0.477 -6.863 -0.79 1 96.88 113 GLY B C 1
ATOM 3677 O O . GLY B 1 113 ? -0.189 -7.898 -0.708 1 96.88 113 GLY B O 1
ATOM 3678 N N . ARG B 1 114 ? 0.081 -5.766 -1.396 1 95.31 114 ARG B N 1
ATOM 3679 C CA . ARG B 1 114 ? -1.174 -5.695 -2.139 1 95.31 114 ARG B CA 1
ATOM 3680 C C . ARG B 1 114 ? -0.92 -5.664 -3.641 1 95.31 114 ARG B C 1
ATOM 3682 O O . ARG B 1 114 ? -0.014 -4.969 -4.109 1 95.31 114 ARG B O 1
ATOM 3689 N N . LYS B 1 115 ? -1.617 -6.426 -4.305 1 93.31 115 LYS B N 1
ATOM 3690 C CA . LYS B 1 115 ? -1.62 -6.316 -5.762 1 93.31 115 LYS B CA 1
ATOM 3691 C C . LYS B 1 115 ? -2.957 -5.781 -6.27 1 93.31 115 LYS B C 1
ATOM 3693 O O . LYS B 1 115 ? -4.008 -6.074 -5.691 1 93.31 115 LYS B O 1
ATOM 3698 N N . ILE B 1 116 ? -2.941 -4.973 -7.305 1 93.19 116 ILE B N 1
ATOM 3699 C CA . ILE B 1 116 ? -4.117 -4.312 -7.859 1 93.19 116 ILE B CA 1
ATOM 3700 C C . ILE B 1 116 ? -4.363 -4.809 -9.281 1 93.19 116 ILE B C 1
ATOM 3702 O O . ILE B 1 116 ? -3.549 -4.578 -10.18 1 93.19 116 ILE B O 1
ATOM 3706 N N . ARG B 1 117 ? -5.465 -5.441 -9.461 1 84.19 117 ARG B N 1
ATOM 3707 C CA . ARG B 1 117 ? -5.832 -5.961 -10.773 1 84.19 117 ARG B CA 1
ATOM 3708 C C . ARG B 1 117 ? -7.348 -6.102 -10.898 1 84.19 117 ARG B C 1
ATOM 3710 O O . ARG B 1 117 ? -8.047 -6.242 -9.898 1 84.19 117 ARG B O 1
ATOM 3717 N N . ASP B 1 118 ? -7.762 -5.836 -12.125 1 79.38 118 ASP B N 1
ATOM 3718 C CA . ASP B 1 118 ? -9.188 -6.066 -12.359 1 79.38 118 ASP B CA 1
ATOM 3719 C C . ASP B 1 118 ? -9.461 -7.535 -12.68 1 79.38 118 ASP B C 1
ATOM 3721 O O . ASP B 1 118 ? -8.875 -8.094 -13.609 1 79.38 118 ASP B O 1
ATOM 3725 N N . HIS B 1 119 ? -10.148 -8.164 -11.758 1 61.84 119 HIS B N 1
ATOM 3726 C CA . HIS B 1 119 ? -10.539 -9.523 -12.109 1 61.84 119 HIS B CA 1
ATOM 3727 C C . HIS B 1 119 ? -11.969 -9.57 -12.633 1 61.84 119 HIS B C 1
ATOM 3729 O O . HIS B 1 119 ? -12.898 -9.125 -11.953 1 61.84 119 HIS B O 1
ATOM 3735 N N . LYS B 1 120 ? -12.211 -9.18 -14.023 1 53.28 120 LYS B N 1
ATOM 3736 C CA . LYS B 1 120 ? -13.523 -9.148 -14.656 1 53.28 120 LYS B CA 1
ATOM 3737 C C . LYS B 1 120 ? -14.391 -10.312 -14.188 1 53.28 120 LYS B C 1
ATOM 3739 O O . LYS B 1 120 ? -15.625 -10.234 -14.242 1 53.28 120 LYS B O 1
ATOM 3744 N N . LYS B 1 121 ? -13.867 -11.328 -13.977 1 47.53 121 LYS B N 1
ATOM 3745 C CA . LYS B 1 121 ? -14.711 -12.516 -13.922 1 47.53 121 LYS B CA 1
ATOM 3746 C C . LYS B 1 121 ? -15.555 -12.539 -12.648 1 47.53 121 LYS B C 1
ATOM 3748 O O . LYS B 1 121 ? -16.438 -13.383 -12.492 1 47.53 121 LYS B O 1
ATOM 3753 N N . ARG B 1 122 ? -15.266 -11.664 -11.523 1 45.59 122 ARG B N 1
ATOM 3754 C CA . ARG B 1 122 ? -15.992 -12.047 -10.32 1 45.59 122 ARG B CA 1
ATOM 3755 C C . ARG B 1 122 ? -16.828 -10.883 -9.789 1 45.59 122 ARG B C 1
ATOM 3757 O O . ARG B 1 122 ? -16.359 -9.734 -9.781 1 45.59 122 ARG B O 1
ATOM 3764 N N . ASN B 1 123 ? -18.156 -10.82 -9.727 1 45.34 123 ASN B N 1
ATOM 3765 C CA . ASN B 1 123 ? -19.156 -9.891 -9.234 1 45.34 123 ASN B CA 1
ATOM 3766 C C . ASN B 1 123 ? -18.562 -8.914 -8.219 1 45.34 123 ASN B C 1
ATOM 3768 O O . ASN B 1 123 ? -18.891 -7.73 -8.219 1 45.34 123 ASN B O 1
ATOM 3772 N N . ALA B 1 124 ? -18.125 -9.414 -7.094 1 49.25 124 ALA B N 1
ATOM 3773 C CA . ALA B 1 124 ? -17.719 -8.734 -5.863 1 49.25 124 ALA B CA 1
ATOM 3774 C C . ALA B 1 124 ? -16.203 -8.625 -5.773 1 49.25 124 ALA B C 1
ATOM 3776 O O . ALA B 1 124 ? -15.633 -8.695 -4.68 1 49.25 124 ALA B O 1
ATOM 3777 N N . SER B 1 125 ? -15.555 -8.531 -6.922 1 57.72 125 SER B N 1
ATOM 3778 C CA . SER B 1 125 ? -14.164 -8.953 -7.062 1 57.72 125 SER B CA 1
ATOM 3779 C C . SER B 1 125 ? -13.203 -7.883 -6.543 1 57.72 125 SER B C 1
ATOM 3781 O O . SER B 1 125 ? -13.414 -6.691 -6.762 1 57.72 125 SER B O 1
ATOM 3783 N N . ARG B 1 126 ? -12.523 -8.289 -5.559 1 75.62 126 ARG B N 1
ATOM 3784 C CA . ARG B 1 126 ? -11.461 -7.48 -4.973 1 75.62 126 ARG B CA 1
ATOM 3785 C C . ARG B 1 126 ? -10.438 -7.074 -6.023 1 75.62 126 ARG B C 1
ATOM 3787 O O . ARG B 1 126 ? -9.977 -7.914 -6.801 1 75.62 126 ARG B O 1
ATOM 3794 N N . ARG B 1 127 ? -10.391 -5.852 -6.273 1 88.06 127 ARG B N 1
ATOM 3795 C CA . ARG B 1 127 ? -9.367 -5.258 -7.125 1 88.06 127 ARG B CA 1
ATOM 3796 C C . ARG B 1 127 ? -8.055 -5.098 -6.371 1 88.06 127 ARG B C 1
ATOM 3798 O O . ARG B 1 127 ? -6.977 -5.145 -6.969 1 88.06 127 ARG B O 1
ATOM 3805 N N . GLU B 1 128 ? -8.219 -4.879 -5.176 1 92.75 128 GLU B N 1
ATOM 3806 C CA . GLU B 1 128 ? -7.082 -4.879 -4.262 1 92.75 128 GLU B CA 1
ATOM 3807 C C . GLU B 1 128 ? -6.984 -6.199 -3.504 1 92.75 128 GLU B C 1
ATOM 3809 O O . GLU B 1 128 ? -7.844 -6.516 -2.684 1 92.75 128 GLU B O 1
ATOM 3814 N N . ILE B 1 129 ? -5.887 -6.941 -3.783 1 92.44 129 ILE B N 1
ATOM 3815 C CA . ILE B 1 129 ? -5.727 -8.266 -3.203 1 92.44 129 ILE B CA 1
ATOM 3816 C C . ILE B 1 129 ? -4.516 -8.281 -2.271 1 92.44 129 ILE B C 1
ATOM 3818 O O . ILE B 1 129 ? -3.393 -8.008 -2.699 1 92.44 129 ILE B O 1
ATOM 3822 N N . LEU B 1 130 ? -4.746 -8.57 -1.014 1 95.06 130 LEU B N 1
ATOM 3823 C CA . LEU B 1 130 ? -3.656 -8.727 -0.054 1 95.06 130 LEU B CA 1
ATOM 3824 C C . LEU B 1 130 ? -3.037 -10.117 -0.149 1 95.06 130 LEU B C 1
ATOM 3826 O O . LEU B 1 130 ? -3.75 -11.117 -0.104 1 95.06 130 LEU B O 1
ATOM 3830 N N . GLN B 1 131 ? -1.708 -10.078 -0.312 1 96.12 131 GLN B N 1
ATOM 3831 C CA . GLN B 1 131 ? -0.989 -11.336 -0.473 1 96.12 131 GLN B CA 1
ATOM 3832 C C . GLN B 1 131 ? 0.186 -11.43 0.497 1 96.12 131 GLN B C 1
ATOM 3834 O O . GLN B 1 131 ? 0.761 -10.406 0.88 1 96.12 131 GLN B O 1
ATOM 3839 N N . ILE B 1 132 ? 0.446 -12.641 0.872 1 98.06 132 ILE B N 1
ATOM 3840 C CA . ILE B 1 132 ? 1.729 -12.984 1.477 1 98.06 132 ILE B CA 1
ATOM 3841 C C . ILE B 1 132 ? 2.436 -14.039 0.627 1 98.06 132 ILE B C 1
ATOM 3843 O O . ILE B 1 132 ? 1.817 -15.016 0.203 1 98.06 132 ILE B O 1
ATOM 3847 N N . GLY B 1 133 ? 3.684 -13.773 0.294 1 98.44 133 GLY B N 1
ATOM 3848 C CA . GLY B 1 133 ? 4.379 -14.688 -0.597 1 98.44 133 GLY B CA 1
ATOM 3849 C C . GLY B 1 133 ? 5.824 -14.922 -0.203 1 98.44 133 GLY B C 1
ATOM 3850 O O . GLY B 1 133 ? 6.414 -14.117 0.52 1 98.44 133 GLY B O 1
ATOM 3851 N N . GLY B 1 134 ? 6.387 -16.016 -0.588 1 98.69 134 GLY B N 1
ATOM 3852 C CA . GLY B 1 134 ? 7.785 -16.375 -0.395 1 98.69 134 GLY B CA 1
ATOM 3853 C C . GLY B 1 134 ? 8.516 -16.641 -1.695 1 98.69 134 GLY B C 1
ATOM 3854 O O . GLY B 1 134 ? 7.953 -17.234 -2.617 1 98.69 134 GLY B O 1
ATOM 3855 N N . GLU B 1 135 ? 9.695 -16.141 -1.723 1 98.56 135 GLU B N 1
ATOM 3856 C CA . GLU B 1 135 ? 10.555 -16.328 -2.885 1 98.56 135 GLU B CA 1
ATOM 3857 C C . GLU B 1 135 ? 11.914 -16.906 -2.479 1 98.56 135 GLU B C 1
ATOM 3859 O O . GLU B 1 135 ? 12.492 -16.484 -1.474 1 98.56 135 GLU B O 1
ATOM 3864 N N . SER B 1 136 ? 12.32 -17.891 -3.188 1 98 136 SER B N 1
ATOM 3865 C CA . SER B 1 136 ? 13.672 -18.422 -3.082 1 98 136 SER B CA 1
ATOM 3866 C C . SER B 1 136 ? 14.484 -18.125 -4.336 1 98 136 SER B C 1
ATOM 3868 O O . SER B 1 136 ? 14.258 -18.719 -5.391 1 98 136 SER B O 1
ATOM 3870 N N . ILE B 1 137 ? 15.383 -17.281 -4.141 1 96.25 137 ILE B N 1
ATOM 3871 C CA . ILE B 1 137 ? 16.234 -16.891 -5.258 1 96.25 137 ILE B CA 1
ATOM 3872 C C . ILE B 1 137 ? 17.578 -17.625 -5.168 1 96.25 137 ILE B C 1
ATOM 3874 O O . ILE B 1 137 ? 18.266 -17.547 -4.152 1 96.25 137 ILE B O 1
ATOM 3878 N N . GLY B 1 138 ? 17.953 -18.375 -6.145 1 94.06 138 GLY B N 1
ATOM 3879 C CA . GLY B 1 138 ? 19.188 -19.141 -6.176 1 94.06 138 GLY B CA 1
ATOM 3880 C C . GLY B 1 138 ? 18.969 -20.625 -6.051 1 94.06 138 GLY B C 1
ATOM 3881 O O . GLY B 1 138 ? 19.906 -21.406 -6.113 1 94.06 138 GLY B O 1
ATOM 3882 N N . ASN B 1 139 ? 17.703 -21.031 -5.879 1 96.56 139 ASN B N 1
ATOM 3883 C CA . ASN B 1 139 ? 17.438 -22.453 -5.691 1 96.56 139 ASN B CA 1
ATOM 3884 C C . ASN B 1 139 ? 16.031 -22.828 -6.156 1 96.56 139 ASN B C 1
ATOM 3886 O O . ASN B 1 139 ? 15.047 -22.375 -5.57 1 96.56 139 ASN B O 1
ATOM 3890 N N . SER B 1 140 ? 15.977 -23.641 -7.191 1 97.44 140 SER B N 1
ATOM 3891 C CA . SER B 1 140 ? 14.695 -24.156 -7.652 1 97.44 140 SER B CA 1
ATOM 3892 C C . SER B 1 140 ? 14.711 -25.672 -7.746 1 97.44 140 SER B C 1
ATOM 3894 O O . SER B 1 140 ? 14.055 -26.25 -8.609 1 97.44 140 SER B O 1
ATOM 3896 N N . SER B 1 141 ? 15.469 -26.312 -6.902 1 97.62 141 SER B N 1
ATOM 3897 C CA . SER B 1 141 ? 15.516 -27.766 -6.859 1 97.62 141 SER B CA 1
ATOM 3898 C C . SER B 1 141 ? 14.18 -28.344 -6.41 1 97.62 141 SER B C 1
ATOM 3900 O O . SER B 1 141 ? 13.367 -27.656 -5.793 1 97.62 141 SER B O 1
ATOM 3902 N N . ILE B 1 142 ? 13.984 -29.625 -6.734 1 98.06 142 ILE B N 1
ATOM 3903 C CA . ILE B 1 142 ? 12.773 -30.328 -6.336 1 98.06 142 ILE B CA 1
ATOM 3904 C C . ILE B 1 142 ? 12.617 -30.281 -4.816 1 98.06 142 ILE B C 1
ATOM 3906 O O . ILE B 1 142 ? 11.516 -30.062 -4.305 1 98.06 142 ILE B O 1
ATOM 3910 N N . GLN B 1 143 ? 13.727 -30.406 -4.117 1 97.88 143 GLN B N 1
ATOM 3911 C CA . GLN B 1 143 ? 13.711 -30.375 -2.658 1 97.88 143 GLN B CA 1
ATOM 3912 C C . GLN B 1 143 ? 13.25 -29.016 -2.143 1 97.88 143 GLN B C 1
ATOM 3914 O O . GLN B 1 143 ? 12.492 -28.953 -1.171 1 97.88 143 GLN B O 1
ATOM 3919 N N . ASN B 1 144 ? 13.734 -28.016 -2.777 1 98.12 144 ASN B N 1
ATOM 3920 C CA . ASN B 1 144 ? 13.352 -26.672 -2.35 1 98.12 144 ASN B CA 1
ATOM 3921 C C . ASN B 1 144 ? 11.883 -26.391 -2.662 1 98.12 144 ASN B C 1
ATOM 3923 O O . ASN B 1 144 ? 11.195 -25.719 -1.884 1 98.12 144 ASN B O 1
ATOM 3927 N N . ILE B 1 145 ? 11.406 -26.859 -3.809 1 98.56 145 ILE B N 1
ATOM 3928 C CA . ILE B 1 145 ? 10.008 -26.688 -4.164 1 98.56 145 ILE B CA 1
ATOM 3929 C C . ILE B 1 145 ? 9.125 -27.391 -3.135 1 98.56 145 ILE B C 1
ATOM 3931 O O . ILE B 1 145 ? 8.133 -26.828 -2.67 1 98.56 145 ILE B O 1
ATOM 3935 N N . ILE B 1 146 ? 9.539 -28.578 -2.764 1 98.5 146 ILE B N 1
ATOM 3936 C CA . ILE B 1 146 ? 8.789 -29.328 -1.759 1 98.5 146 ILE B CA 1
ATOM 3937 C C . ILE B 1 146 ? 8.812 -28.578 -0.43 1 98.5 146 ILE B C 1
ATOM 3939 O O . ILE B 1 146 ? 7.801 -28.516 0.269 1 98.5 146 ILE B O 1
ATOM 3943 N N . SER B 1 147 ? 9.945 -28.016 -0.094 1 98.19 147 SER B N 1
ATOM 3944 C CA . SER B 1 147 ? 10.047 -27.219 1.121 1 98.19 147 SER B CA 1
ATOM 3945 C C . SER B 1 147 ? 9.062 -26.047 1.098 1 98.19 147 SER B C 1
ATOM 3947 O O . SER B 1 147 ? 8.414 -25.766 2.104 1 98.19 147 SER B O 1
ATOM 3949 N N . GLN B 1 148 ? 8.938 -25.375 0.018 1 98.31 148 GLN B N 1
ATOM 3950 C CA . GLN B 1 148 ? 8 -24.281 -0.128 1 98.31 148 GLN B CA 1
ATOM 3951 C C . GLN B 1 148 ? 6.559 -24.75 -0.009 1 98.31 148 GLN B C 1
ATOM 3953 O O . GLN B 1 148 ? 5.719 -24.078 0.594 1 98.31 148 GLN B O 1
ATOM 3958 N N . ILE B 1 149 ? 6.309 -25.875 -0.611 1 98.12 149 ILE B N 1
ATOM 3959 C CA . ILE B 1 149 ? 4.969 -26.453 -0.525 1 98.12 149 ILE B CA 1
ATOM 3960 C C . ILE B 1 149 ? 4.645 -26.781 0.929 1 98.12 149 ILE B C 1
ATOM 3962 O O . ILE B 1 149 ? 3.516 -26.578 1.382 1 98.12 149 ILE B O 1
ATOM 3966 N N . GLN B 1 150 ? 5.602 -27.266 1.649 1 97.94 150 GLN B N 1
ATOM 3967 C CA . GLN B 1 150 ? 5.406 -27.562 3.064 1 97.94 150 GLN B CA 1
ATOM 3968 C C . GLN B 1 150 ? 5.145 -26.281 3.861 1 97.94 150 GLN B C 1
ATOM 3970 O O . GLN B 1 150 ? 4.352 -26.281 4.805 1 97.94 150 GLN B O 1
ATOM 3975 N N . ILE B 1 151 ? 5.84 -25.234 3.545 1 98 151 ILE B N 1
ATOM 3976 C CA . ILE B 1 151 ? 5.551 -23.938 4.168 1 98 151 ILE B CA 1
ATOM 3977 C C . ILE B 1 151 ? 4.109 -23.531 3.867 1 98 151 ILE B C 1
ATOM 3979 O O . ILE B 1 151 ? 3.377 -23.109 4.766 1 98 151 ILE B O 1
ATOM 3983 N N . LEU B 1 152 ? 3.73 -23.719 2.635 1 96.56 152 LEU B N 1
ATOM 3984 C CA . LEU B 1 152 ? 2.369 -23.406 2.219 1 96.56 152 LEU B CA 1
ATOM 3985 C C . LEU B 1 152 ? 1.354 -24.234 3.008 1 96.56 152 LEU B C 1
ATOM 3987 O O . LEU B 1 152 ? 0.291 -23.734 3.375 1 96.56 152 LEU B O 1
ATOM 3991 N N . GLU B 1 153 ? 1.648 -25.453 3.242 1 95.12 153 GLU B N 1
ATOM 3992 C CA . GLU B 1 153 ? 0.788 -26.312 4.055 1 95.12 153 GLU B CA 1
ATOM 3993 C C . GLU B 1 153 ? 0.611 -25.75 5.457 1 95.12 153 GLU B C 1
ATOM 3995 O O . GLU B 1 153 ? -0.502 -25.719 5.988 1 95.12 153 GLU B O 1
ATOM 4000 N N . LYS B 1 154 ? 1.735 -25.391 6.027 1 95.81 154 LYS B N 1
ATOM 4001 C CA . LYS B 1 154 ? 1.683 -24.797 7.363 1 95.81 154 LYS B CA 1
ATOM 4002 C C . LYS B 1 154 ? 0.855 -23.516 7.367 1 95.81 154 LYS B C 1
ATOM 4004 O O . LYS B 1 154 ? 0.06 -23.297 8.281 1 95.81 154 LYS B O 1
ATOM 4009 N N . LEU B 1 155 ? 1.054 -22.703 6.363 1 95.38 155 LEU B N 1
ATOM 4010 C CA . LEU B 1 155 ? 0.301 -21.453 6.25 1 95.38 155 LEU B CA 1
ATOM 4011 C C . LEU B 1 155 ? -1.195 -21.734 6.148 1 95.38 155 LEU B C 1
ATOM 4013 O O . LEU B 1 155 ? -1.995 -21.109 6.852 1 95.38 155 LEU B O 1
ATOM 4017 N N . TRP B 1 156 ? -1.511 -22.656 5.32 1 91.75 156 TRP B N 1
ATOM 4018 C CA . TRP B 1 156 ? -2.916 -22.984 5.098 1 91.75 156 TRP B CA 1
ATOM 4019 C C . TRP B 1 156 ? -3.535 -23.594 6.352 1 91.75 156 TRP B C 1
ATOM 4021 O O . TRP B 1 156 ? -4.66 -23.25 6.723 1 91.75 156 TRP B O 1
ATOM 4031 N N . SER B 1 157 ? -2.854 -24.484 6.98 1 89.38 157 SER B N 1
ATOM 4032 C CA . SER B 1 157 ? -3.342 -25.141 8.195 1 89.38 157 SER B CA 1
ATOM 4033 C C . SER B 1 157 ? -3.58 -24.125 9.305 1 89.38 157 SER B C 1
ATOM 4035 O O . SER B 1 157 ? -4.523 -24.25 10.086 1 89.38 157 SER B O 1
ATOM 4037 N N . PHE B 1 158 ? -2.746 -23.188 9.375 1 89.38 158 PHE B N 1
ATOM 4038 C CA . PHE B 1 158 ? -2.881 -22.141 10.383 1 89.38 158 PHE B CA 1
ATOM 4039 C C . PHE B 1 158 ? -4.16 -21.344 10.164 1 89.38 158 PHE B C 1
ATOM 4041 O O . PHE B 1 158 ? -4.797 -20.906 11.125 1 89.38 158 PHE B O 1
ATOM 4048 N N . THR B 1 159 ? -4.543 -21.125 9 1 81.44 159 THR B N 1
ATOM 4049 C CA . THR B 1 159 ? -5.621 -20.219 8.656 1 81.44 159 THR B CA 1
ATOM 4050 C C . THR B 1 159 ? -6.953 -20.953 8.562 1 81.44 159 THR B C 1
ATOM 4052 O O . THR B 1 159 ? -7.957 -20.516 9.133 1 81.44 159 THR B O 1
ATOM 4055 N N . ALA B 1 160 ? -6.988 -21.906 7.723 1 74 160 ALA B N 1
ATOM 4056 C CA . ALA B 1 160 ? -8.258 -22.516 7.336 1 74 160 ALA B CA 1
ATOM 4057 C C . ALA B 1 160 ? -8.453 -23.859 8.016 1 74 160 ALA B C 1
ATOM 4059 O O . ALA B 1 160 ? -9.461 -24.531 7.805 1 74 160 ALA B O 1
ATOM 4060 N N . GLY B 1 161 ? -7.598 -24.109 8.867 1 70.12 161 GLY B N 1
ATOM 4061 C CA . GLY B 1 161 ? -7.734 -25.359 9.586 1 70.12 161 GLY B CA 1
ATOM 4062 C C . GLY B 1 161 ? -7.629 -26.578 8.688 1 70.12 161 GLY B C 1
ATOM 4063 O O . GLY B 1 161 ? -6.605 -26.781 8.031 1 70.12 161 GLY B O 1
ATOM 4064 N N . LYS B 1 162 ? -8.875 -27.188 8.641 1 67.38 162 LYS B N 1
ATOM 4065 C CA . LYS B 1 162 ? -8.852 -28.484 7.965 1 67.38 162 LYS B CA 1
ATOM 4066 C C . LYS B 1 162 ? -9.602 -28.438 6.637 1 67.38 162 LYS B C 1
ATOM 4068 O O . LYS B 1 162 ? -9.992 -29.469 6.094 1 67.38 162 LYS B O 1
ATOM 4073 N N . GLU B 1 163 ? -9.711 -27.203 6.172 1 81.25 163 GLU B N 1
ATOM 4074 C CA . GLU B 1 163 ? -10.398 -27.141 4.887 1 81.25 163 GLU B CA 1
ATOM 4075 C C . GLU B 1 163 ? -9.547 -27.75 3.777 1 81.25 163 GLU B C 1
ATOM 4077 O O . GLU B 1 163 ? -8.344 -27.5 3.703 1 81.25 163 GLU B O 1
ATOM 4082 N N . ALA B 1 164 ? -10.203 -28.531 2.965 1 85.19 164 ALA B N 1
ATOM 4083 C CA . ALA B 1 164 ? -9.5 -29.234 1.903 1 85.19 164 ALA B CA 1
ATOM 4084 C C . ALA B 1 164 ? -9.164 -28.312 0.745 1 85.19 164 ALA B C 1
ATOM 4086 O O . ALA B 1 164 ? -9.969 -27.438 0.386 1 85.19 164 ALA B O 1
ATOM 4087 N N . VAL B 1 165 ? -7.996 -28.484 0.251 1 90.81 165 VAL B N 1
ATOM 4088 C CA . VAL B 1 165 ? -7.535 -27.734 -0.915 1 90.81 165 VAL B CA 1
ATOM 4089 C C . VAL B 1 165 ? -6.992 -28.703 -1.967 1 90.81 165 VAL B C 1
ATOM 4091 O O . VAL B 1 165 ? -6.266 -29.641 -1.641 1 90.81 165 VAL B O 1
ATOM 4094 N N . SER B 1 166 ? -7.535 -28.562 -3.186 1 94.56 166 SER B N 1
ATOM 4095 C CA . SER B 1 166 ? -6.941 -29.266 -4.316 1 94.56 166 SER B CA 1
ATOM 4096 C C . SER B 1 166 ? -5.711 -28.531 -4.84 1 94.56 166 SER B C 1
ATOM 4098 O O . SER B 1 166 ? -5.754 -27.328 -5.086 1 94.56 166 SER B O 1
ATOM 4100 N N . PHE B 1 167 ? -4.648 -29.297 -4.91 1 97.25 167 PHE B N 1
ATOM 4101 C CA . PHE B 1 167 ? -3.375 -28.766 -5.387 1 97.25 167 PHE B CA 1
ATOM 4102 C C . PHE B 1 167 ? -3.141 -29.141 -6.844 1 97.25 167 PHE B C 1
ATOM 4104 O O . PHE B 1 167 ? -2.756 -30.266 -7.145 1 97.25 167 PHE B O 1
ATOM 4111 N N . ALA B 1 168 ? -3.354 -28.188 -7.762 1 97.06 168 ALA B N 1
ATOM 4112 C CA . ALA B 1 168 ? -3.131 -28.422 -9.188 1 97.06 168 ALA B CA 1
ATOM 4113 C C . ALA B 1 168 ? -1.67 -28.172 -9.562 1 97.06 168 ALA B C 1
ATOM 4115 O O . ALA B 1 168 ? -1.123 -27.109 -9.289 1 97.06 168 ALA B O 1
ATOM 4116 N N . LEU B 1 169 ? -1.056 -29.172 -10.125 1 98.25 169 LEU B N 1
ATOM 4117 C CA . LEU B 1 169 ? 0.342 -29.125 -10.539 1 98.25 169 LEU B CA 1
ATOM 4118 C C . LEU B 1 169 ? 0.457 -29.109 -12.055 1 98.25 169 LEU B C 1
ATOM 4120 O O . LEU B 1 169 ? -0.24 -29.844 -12.75 1 98.25 169 LEU B O 1
ATOM 4124 N N . GLY B 1 170 ? 1.231 -28.172 -12.57 1 97.25 170 GLY B N 1
ATOM 4125 C CA . GLY B 1 170 ? 1.525 -28.078 -13.992 1 97.25 170 GLY B CA 1
ATOM 4126 C C . GLY B 1 170 ? 3 -27.891 -14.281 1 97.25 170 GLY B C 1
ATOM 4127 O O . GLY B 1 170 ? 3.838 -28 -13.383 1 97.25 170 GLY B O 1
ATOM 4128 N N . HIS B 1 171 ? 3.281 -27.766 -15.516 1 96.94 171 HIS B N 1
ATOM 4129 C CA . HIS B 1 171 ? 4.641 -27.5 -15.969 1 96.94 171 HIS B CA 1
ATOM 4130 C C . HIS B 1 171 ? 4.648 -26.562 -17.172 1 96.94 171 HIS B C 1
ATOM 4132 O O . HIS B 1 171 ? 4.156 -26.922 -18.234 1 96.94 171 HIS B O 1
ATOM 4138 N N . ALA B 1 172 ? 5.32 -25.469 -17 1 94.25 172 ALA B N 1
ATOM 4139 C CA . ALA B 1 172 ? 5.285 -24.422 -18.016 1 94.25 172 ALA B CA 1
ATOM 4140 C C . ALA B 1 172 ? 5.945 -24.906 -19.312 1 94.25 172 ALA B C 1
ATOM 4142 O O . ALA B 1 172 ? 5.484 -24.594 -20.406 1 94.25 172 ALA B O 1
ATOM 4143 N N . GLY B 1 173 ? 7.035 -25.609 -19.219 1 92.5 173 GLY B N 1
ATOM 4144 C CA . GLY B 1 173 ? 7.719 -26.141 -20.375 1 92.5 173 GLY B CA 1
ATOM 4145 C C . GLY B 1 173 ? 6.867 -27.109 -21.188 1 92.5 173 GLY B C 1
ATOM 4146 O O . GLY B 1 173 ? 6.871 -27.078 -22.422 1 92.5 173 GLY B O 1
ATOM 4147 N N . LEU B 1 174 ? 6.156 -27.938 -20.516 1 90.25 174 LEU B N 1
ATOM 4148 C CA . LEU B 1 174 ? 5.301 -28.922 -21.172 1 90.25 174 LEU B CA 1
ATOM 4149 C C . LEU B 1 174 ? 4.156 -28.219 -21.906 1 90.25 174 LEU B C 1
ATOM 4151 O O . LEU B 1 174 ? 3.803 -28.609 -23.031 1 90.25 174 LEU B O 1
ATOM 4155 N N . LEU B 1 175 ? 3.594 -27.266 -21.281 1 87.5 175 LEU B N 1
ATOM 4156 C CA . LEU B 1 175 ? 2.531 -26.484 -21.906 1 87.5 175 LEU B CA 1
ATOM 4157 C C . LEU B 1 175 ? 3.031 -25.812 -23.188 1 87.5 175 LEU B C 1
ATOM 4159 O O . LEU B 1 175 ? 2.334 -25.812 -24.203 1 87.5 175 LEU B O 1
ATOM 4163 N N . SER B 1 176 ? 4.176 -25.25 -23.062 1 86.81 176 SER B N 1
ATOM 4164 C CA . SER B 1 176 ? 4.777 -24.609 -24.234 1 86.81 176 SER B CA 1
ATOM 4165 C C . SER B 1 176 ? 5 -25.625 -25.359 1 86.81 176 SER B C 1
ATOM 4167 O O . SER B 1 176 ? 4.82 -25.297 -26.531 1 86.81 176 SER B O 1
ATOM 4169 N N . LEU B 1 177 ? 5.41 -26.734 -25.031 1 84.12 177 LEU B N 1
ATOM 4170 C CA . LEU B 1 177 ? 5.668 -27.797 -26 1 84.12 177 LEU B CA 1
ATOM 4171 C C . LEU B 1 177 ? 4.391 -28.188 -26.734 1 84.12 177 LEU B C 1
ATOM 4173 O O . LEU B 1 177 ? 4.41 -28.406 -27.953 1 84.12 177 LEU B O 1
ATOM 4177 N N . VAL B 1 178 ? 3.316 -28.25 -26.062 1 77.94 178 VAL B N 1
ATOM 4178 C CA . VAL B 1 178 ? 2.039 -28.625 -26.672 1 77.94 178 VAL B CA 1
ATOM 4179 C C . VAL B 1 178 ? 1.588 -27.531 -27.641 1 77.94 178 VAL B C 1
ATOM 4181 O O . VAL B 1 178 ? 1.064 -27.812 -28.719 1 77.94 178 VAL B O 1
ATOM 4184 N N . THR B 1 179 ? 1.801 -26.328 -27.203 1 79.44 179 THR B N 1
ATOM 4185 C CA . THR B 1 179 ? 1.45 -25.219 -28.062 1 79.44 179 THR B CA 1
ATOM 4186 C C . THR B 1 179 ? 2.299 -25.234 -29.344 1 79.44 179 THR B C 1
ATOM 4188 O O . THR B 1 179 ? 1.817 -24.891 -30.422 1 79.44 179 THR B O 1
ATOM 4191 N N . GLU B 1 180 ? 3.512 -25.672 -29.156 1 79.81 180 GLU B N 1
ATOM 4192 C CA . GLU B 1 180 ? 4.398 -25.797 -30.297 1 79.81 180 GLU B CA 1
ATOM 4193 C C . GLU B 1 180 ? 3.918 -26.906 -31.234 1 79.81 180 GLU B C 1
ATOM 4195 O O . GLU B 1 180 ? 4.004 -26.766 -32.469 1 79.81 180 GLU B O 1
ATOM 4200 N N . ILE B 1 181 ? 3.502 -27.906 -30.688 1 75.12 181 ILE B N 1
ATOM 4201 C CA . ILE B 1 181 ? 3.051 -29.062 -31.453 1 75.12 181 ILE B CA 1
ATOM 4202 C C . ILE B 1 181 ? 1.807 -28.688 -32.25 1 75.12 181 ILE B C 1
ATOM 4204 O O . ILE B 1 181 ? 1.65 -29.109 -33.406 1 75.12 181 ILE B O 1
ATOM 4208 N N . LEU B 1 182 ? 0.969 -27.906 -31.625 1 75.38 182 LEU B N 1
ATOM 4209 C CA . LEU B 1 182 ? -0.25 -27.484 -32.312 1 75.38 182 LEU B CA 1
ATOM 4210 C C . LEU B 1 182 ? 0.073 -26.562 -33.469 1 75.38 182 LEU B C 1
ATOM 4212 O O . LEU B 1 182 ? -0.708 -26.469 -34.438 1 75.38 182 LEU B O 1
ATOM 4216 N N . SER B 1 183 ? 1.296 -26.062 -33.438 1 68.81 183 SER B N 1
ATOM 4217 C CA . SER B 1 183 ? 1.861 -25.281 -34.531 1 68.81 183 SER B CA 1
ATOM 4218 C C . SER B 1 183 ? 0.929 -24.156 -34.938 1 68.81 183 SER B C 1
ATOM 4220 O O . SER B 1 183 ? 0.673 -23.953 -36.125 1 68.81 183 SER B O 1
ATOM 4222 N N . TRP B 1 184 ? 0.351 -23.641 -33.938 1 68.5 184 TRP B N 1
ATOM 4223 C CA . TRP B 1 184 ? -0.554 -22.547 -34.281 1 68.5 184 TRP B CA 1
ATOM 4224 C C . TRP B 1 184 ? 0.206 -21.234 -34.469 1 68.5 184 TRP B C 1
ATOM 4226 O O . TRP B 1 184 ? 1.261 -21.047 -33.844 1 68.5 184 TRP B O 1
ATOM 4236 N N . GLU B 1 185 ? -0.192 -20.469 -35.438 1 66.19 185 GLU B N 1
ATOM 4237 C CA . GLU B 1 185 ? 0.377 -19.141 -35.656 1 66.19 185 GLU B CA 1
ATOM 4238 C C . GLU B 1 185 ? 0.302 -18.266 -34.438 1 66.19 185 GLU B C 1
ATOM 4240 O O . GLU B 1 185 ? -0.53 -18.5 -33.531 1 66.19 185 GLU B O 1
ATOM 4245 N N . GLU B 1 186 ? 1.195 -17.344 -34.344 1 66.06 186 GLU B N 1
ATOM 4246 C CA . GLU B 1 186 ? 1.396 -16.453 -33.188 1 66.06 186 GLU B CA 1
ATOM 4247 C C . GLU B 1 186 ? 0.083 -15.805 -32.781 1 66.06 186 GLU B C 1
ATOM 4249 O O . GLU B 1 186 ? -0.17 -15.641 -31.578 1 66.06 186 GLU B O 1
ATOM 4254 N N . GLU B 1 187 ? -0.659 -15.531 -33.781 1 65.75 187 GLU B N 1
ATOM 4255 C CA . GLU B 1 187 ? -1.911 -14.828 -33.5 1 65.75 187 GLU B CA 1
ATOM 4256 C C . GLU B 1 187 ? -2.836 -15.68 -32.625 1 65.75 187 GLU B C 1
ATOM 4258 O O . GLU B 1 187 ? -3.623 -15.148 -31.844 1 65.75 187 GLU B O 1
ATOM 4263 N N . TRP B 1 188 ? -2.551 -16.891 -32.688 1 70.31 188 TRP B N 1
ATOM 4264 C CA . TRP B 1 188 ? -3.484 -17.781 -32 1 70.31 188 TRP B CA 1
ATOM 4265 C C . TRP B 1 188 ? -2.947 -18.172 -30.641 1 70.31 188 TRP B C 1
ATOM 4267 O O . TRP B 1 188 ? -3.666 -18.766 -29.828 1 70.31 188 TRP B O 1
ATOM 4277 N N . GLU B 1 189 ? -1.73 -17.812 -30.438 1 73.38 189 GLU B N 1
ATOM 4278 C CA . GLU B 1 189 ? -1.124 -18.125 -29.141 1 73.38 189 GLU B CA 1
ATOM 4279 C C . GLU B 1 189 ? -1.853 -17.422 -28 1 73.38 189 GLU B C 1
ATOM 4281 O O . GLU B 1 189 ? -2.09 -18.016 -26.953 1 73.38 189 GLU B O 1
ATOM 4286 N N . GLU B 1 190 ? -2.207 -16.297 -28.328 1 74.06 190 GLU B N 1
ATOM 4287 C CA . GLU B 1 190 ? -2.908 -15.523 -27.312 1 74.06 190 GLU B CA 1
ATOM 4288 C C . GLU B 1 190 ? -4.289 -16.109 -27.031 1 74.06 190 GLU B C 1
ATOM 4290 O O . GLU B 1 190 ? -4.703 -16.203 -25.875 1 74.06 190 GLU B O 1
ATOM 4295 N N . ILE B 1 191 ? -4.922 -16.453 -28.109 1 76.31 191 ILE B N 1
ATOM 4296 C CA . ILE B 1 191 ? -6.258 -17.016 -27.969 1 76.31 191 ILE B CA 1
ATOM 4297 C C . ILE B 1 191 ? -6.176 -18.359 -27.234 1 76.31 191 ILE B C 1
ATOM 4299 O O . ILE B 1 191 ? -6.996 -18.641 -26.359 1 76.31 191 ILE B O 1
ATOM 4303 N N . THR B 1 192 ? -5.23 -19.094 -27.578 1 78.31 192 THR B N 1
ATOM 4304 C CA . THR B 1 192 ? -5.023 -20.391 -26.938 1 78.31 192 THR B CA 1
ATOM 4305 C C . THR B 1 192 ? -4.75 -20.219 -25.453 1 78.31 192 THR B C 1
ATOM 4307 O O . THR B 1 192 ? -5.34 -20.922 -24.625 1 78.31 192 THR B O 1
ATOM 4310 N N . ALA B 1 193 ? -3.934 -19.281 -25.141 1 76 193 ALA B N 1
ATOM 4311 C CA . ALA B 1 193 ? -3.609 -19 -23.734 1 76 193 ALA B CA 1
ATOM 4312 C C . ALA B 1 193 ? -4.852 -18.594 -22.953 1 76 193 ALA B C 1
ATOM 4314 O O . ALA B 1 193 ? -5.055 -19.031 -21.828 1 76 193 ALA B O 1
ATOM 4315 N N . GLN B 1 194 ? -5.582 -17.844 -23.641 1 76.31 194 GLN B N 1
ATOM 4316 C CA . GLN B 1 194 ? -6.805 -17.391 -22.984 1 76.31 194 GLN B CA 1
ATOM 4317 C C . GLN B 1 194 ? -7.77 -18.547 -22.734 1 76.31 194 GLN B C 1
ATOM 4319 O O . GLN B 1 194 ? -8.398 -18.625 -21.672 1 76.31 194 GLN B O 1
ATOM 4324 N N . LEU B 1 195 ? -7.906 -19.359 -23.703 1 78.75 195 LEU B N 1
ATOM 4325 C CA . LEU B 1 195 ? -8.812 -20.5 -23.594 1 78.75 195 LEU B CA 1
ATOM 4326 C C . LEU B 1 195 ? -8.328 -21.484 -22.531 1 78.75 195 LEU B C 1
ATOM 4328 O O . LEU B 1 195 ? -9.133 -22.062 -21.797 1 78.75 195 LEU B O 1
ATOM 4332 N N . LEU B 1 196 ? -7.082 -21.656 -22.484 1 78.12 196 LEU B N 1
ATOM 4333 C CA . LEU B 1 196 ? -6.492 -22.5 -21.453 1 78.12 196 LEU B CA 1
ATOM 4334 C C . LEU B 1 196 ? -6.699 -21.906 -20.062 1 78.12 196 LEU B C 1
ATOM 4336 O O . LEU B 1 196 ? -7.086 -22.609 -19.141 1 78.12 196 LEU B O 1
ATOM 4340 N N . PHE B 1 197 ? -6.516 -20.641 -20.031 1 73.31 197 PHE B N 1
ATOM 4341 C CA . PHE B 1 197 ? -6.637 -19.953 -18.75 1 73.31 197 PHE B CA 1
ATOM 4342 C C . PHE B 1 197 ? -8.07 -20.031 -18.234 1 73.31 197 PHE B C 1
ATOM 4344 O O . PHE B 1 197 ? -8.289 -20.219 -17.031 1 73.31 197 PHE B O 1
ATOM 4351 N N . THR B 1 198 ? -8.945 -19.859 -19.109 1 74.38 198 THR B N 1
ATOM 4352 C CA . THR B 1 198 ? -10.352 -19.859 -18.734 1 74.38 198 THR B CA 1
ATOM 4353 C C . THR B 1 198 ? -10.898 -21.297 -18.719 1 74.38 198 THR B C 1
ATOM 4355 O O . THR B 1 198 ? -12.094 -21.5 -18.516 1 74.38 198 THR B O 1
ATOM 4358 N N . LYS B 1 199 ? -10.109 -22.219 -19.062 1 77.25 199 LYS B N 1
ATOM 4359 C CA . LYS B 1 199 ? -10.438 -23.641 -19.078 1 77.25 199 LYS B CA 1
ATOM 4360 C C . LYS B 1 199 ? -11.586 -23.922 -20.047 1 77.25 199 LYS B C 1
ATOM 4362 O O . LYS B 1 199 ? -12.453 -24.734 -19.75 1 77.25 199 LYS B O 1
ATOM 4367 N N . ASN B 1 200 ? -11.594 -23.125 -21.094 1 81.69 200 ASN B N 1
ATOM 4368 C CA . ASN B 1 200 ? -12.57 -23.391 -22.141 1 81.69 200 ASN B CA 1
ATOM 4369 C C . ASN B 1 200 ? -12.078 -24.469 -23.109 1 81.69 200 ASN B C 1
ATOM 4371 O O . ASN B 1 200 ? -11.766 -24.188 -24.266 1 81.69 200 ASN B O 1
ATOM 4375 N N . HIS B 1 201 ? -12.242 -25.656 -22.703 1 84.38 201 HIS B N 1
ATOM 4376 C CA . HIS B 1 201 ? -11.656 -26.797 -23.391 1 84.38 201 HIS B CA 1
ATOM 4377 C C . HIS B 1 201 ? -12.414 -27.109 -24.672 1 84.38 201 HIS B C 1
ATOM 4379 O O . HIS B 1 201 ? -11.805 -27.453 -25.703 1 84.38 201 HIS B O 1
ATOM 4385 N N . THR B 1 202 ? -13.672 -26.922 -24.531 1 86.69 202 THR B N 1
ATOM 4386 C CA . THR B 1 202 ? -14.492 -27.219 -25.703 1 86.69 202 THR B CA 1
ATOM 4387 C C . THR B 1 202 ? -14.141 -26.281 -26.859 1 86.69 202 THR B C 1
ATOM 4389 O O . THR B 1 202 ? -13.938 -26.734 -27.984 1 86.69 202 THR B O 1
ATOM 4392 N N . GLU B 1 203 ? -14.055 -25.094 -26.5 1 86.81 203 GLU B N 1
ATOM 4393 C CA . GLU B 1 203 ? -13.727 -24.109 -27.531 1 86.81 203 GLU B CA 1
ATOM 4394 C C . GLU B 1 203 ? -12.32 -24.328 -28.078 1 86.81 203 GLU B C 1
ATOM 4396 O O . GLU B 1 203 ? -12.062 -24.109 -29.266 1 86.81 203 GLU B O 1
ATOM 4401 N N . LEU B 1 204 ? -11.492 -24.75 -27.297 1 85 204 LEU B N 1
ATOM 4402 C CA . LEU B 1 204 ? -10.117 -25 -27.719 1 85 204 LEU B CA 1
ATOM 4403 C C . LEU B 1 204 ? -10.047 -26.172 -28.703 1 85 204 LEU B C 1
ATOM 4405 O O . LEU B 1 204 ? -9.352 -26.094 -29.719 1 85 204 LEU B O 1
ATOM 4409 N N . ILE B 1 205 ? -10.797 -27.156 -28.453 1 85.88 205 ILE B N 1
ATOM 4410 C CA . ILE B 1 205 ? -10.836 -28.328 -29.328 1 85.88 205 ILE B CA 1
ATOM 4411 C C . ILE B 1 205 ? -11.492 -27.953 -30.656 1 85.88 205 ILE B C 1
ATOM 4413 O O . ILE B 1 205 ? -11.023 -28.359 -31.719 1 85.88 205 ILE B O 1
ATOM 4417 N N . ASN B 1 206 ? -12.492 -27.188 -30.547 1 86.81 206 ASN B N 1
ATOM 4418 C CA . ASN B 1 206 ? -13.164 -26.734 -31.75 1 86.81 206 ASN B CA 1
ATOM 4419 C C . ASN B 1 206 ? -12.234 -25.891 -32.625 1 86.81 206 ASN B C 1
ATOM 4421 O O . ASN B 1 206 ? -12.227 -26.031 -33.844 1 86.81 206 ASN B O 1
ATOM 4425 N N . LEU B 1 207 ? -11.586 -25.078 -31.969 1 84.88 207 LEU B N 1
ATOM 4426 C CA . LEU B 1 207 ? -10.633 -24.219 -32.688 1 84.88 207 LEU B CA 1
ATOM 4427 C C . LEU B 1 207 ? -9.555 -25.062 -33.344 1 84.88 207 LEU B C 1
ATOM 4429 O O . LEU B 1 207 ? -9.18 -24.797 -34.5 1 84.88 207 LEU B O 1
ATOM 4433 N N . ALA B 1 208 ? -9.055 -26 -32.688 1 83.88 208 ALA B N 1
ATOM 4434 C CA . ALA B 1 208 ? -8.031 -26.891 -33.25 1 83.88 208 ALA B CA 1
ATOM 4435 C C . ALA B 1 208 ? -8.562 -27.641 -34.469 1 83.88 208 ALA B C 1
ATOM 4437 O O . ALA B 1 208 ? -7.848 -27.812 -35.438 1 83.88 208 ALA B O 1
ATOM 4438 N N . SER B 1 209 ? -9.781 -27.984 -34.375 1 82.94 209 SER B N 1
ATOM 4439 C CA . SER B 1 209 ? -10.414 -28.703 -35.469 1 82.94 209 SER B CA 1
ATOM 4440 C C . SER B 1 209 ? -10.609 -27.797 -36.688 1 82.94 209 SER B C 1
ATOM 4442 O O . SER B 1 209 ? -10.398 -28.219 -37.844 1 82.94 209 SER B O 1
ATOM 4444 N N . ARG B 1 210 ? -10.953 -26.641 -36.406 1 83.38 210 ARG B N 1
ATOM 4445 C CA . ARG B 1 210 ? -11.195 -25.688 -37.469 1 83.38 210 ARG B CA 1
ATOM 4446 C C . ARG B 1 210 ? -9.891 -25.312 -38.188 1 83.38 210 ARG B C 1
ATOM 4448 O O . ARG B 1 210 ? -9.898 -24.969 -39.375 1 83.38 210 ARG B O 1
ATOM 4455 N N .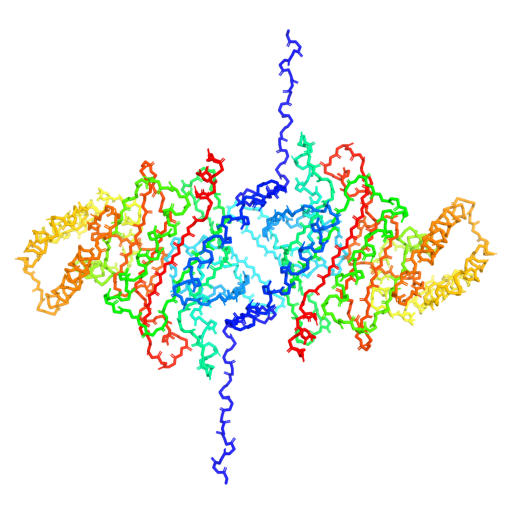 LYS B 1 211 ? -8.938 -25.391 -37.5 1 81 211 LYS B N 1
ATOM 4456 C CA . LYS B 1 211 ? -7.645 -25 -38.062 1 81 211 LYS B CA 1
ATOM 4457 C C . LYS B 1 211 ? -6.953 -26.203 -38.719 1 81 211 LYS B C 1
ATOM 4459 O O . LYS B 1 211 ? -5.762 -26.141 -39.031 1 81 211 LYS B O 1
ATOM 4464 N N . ASN B 1 212 ? -7.609 -27.234 -38.969 1 78.62 212 ASN B N 1
ATOM 4465 C CA . ASN B 1 212 ? -7.137 -28.438 -39.656 1 78.62 212 ASN B CA 1
ATOM 4466 C C . ASN B 1 212 ? -5.922 -29.031 -38.938 1 78.62 212 ASN B C 1
ATOM 4468 O O . ASN B 1 212 ? -4.945 -29.422 -39.594 1 78.62 212 ASN B O 1
ATOM 4472 N N . THR B 1 213 ? -5.957 -28.938 -37.688 1 82.19 213 THR B N 1
ATOM 4473 C CA . THR B 1 213 ? -4.941 -29.609 -36.875 1 82.19 213 THR B CA 1
ATOM 4474 C C . THR B 1 213 ? -5.016 -31.125 -37.062 1 82.19 213 THR B C 1
ATOM 4476 O O . THR B 1 213 ? -6.105 -31.688 -37.156 1 82.19 213 THR B O 1
ATOM 4479 N N . ASP B 1 214 ? -3.871 -31.719 -37.281 1 83.69 214 ASP B N 1
ATOM 4480 C CA . ASP B 1 214 ? -3.834 -33.156 -37.5 1 83.69 214 ASP B CA 1
ATOM 4481 C C . ASP B 1 214 ? -4.461 -33.906 -36.344 1 83.69 214 ASP B C 1
ATOM 4483 O O . ASP B 1 214 ? -4.363 -33.469 -35.188 1 83.69 214 ASP B O 1
ATOM 4487 N N . PRO B 1 215 ? -5.094 -34.969 -36.625 1 83.62 215 PRO B N 1
ATOM 4488 C CA . PRO B 1 215 ? -5.828 -35.75 -35.625 1 83.62 215 PRO B CA 1
ATOM 4489 C C . PRO B 1 215 ? -4.953 -36.156 -34.438 1 83.62 215 PRO B C 1
ATOM 4491 O O . PRO B 1 215 ? -5.438 -36.219 -33.312 1 83.62 215 PRO B O 1
ATOM 4494 N N . HIS B 1 216 ? -3.742 -36.469 -34.719 1 83 216 HIS B N 1
ATOM 4495 C CA . HIS B 1 216 ? -2.838 -36.844 -33.625 1 83 216 HIS B CA 1
ATOM 4496 C C . HIS B 1 216 ? -2.656 -35.688 -32.625 1 83 216 HIS B C 1
ATOM 4498 O O . HIS B 1 216 ? -2.691 -35.906 -31.422 1 83 216 HIS B O 1
ATOM 4504 N N . SER B 1 217 ? -2.514 -34.531 -33.188 1 83.69 217 SER B N 1
ATOM 4505 C CA . SER B 1 217 ? -2.357 -33.375 -32.344 1 83.69 217 SER B CA 1
ATOM 4506 C C . SER B 1 217 ? -3.625 -33.094 -31.547 1 83.69 217 SER B C 1
ATOM 4508 O O . SER B 1 217 ? -3.555 -32.625 -30.406 1 83.69 217 SER B O 1
ATOM 4510 N N . ILE B 1 218 ? -4.703 -33.344 -32.125 1 84.69 218 ILE B N 1
ATOM 4511 C CA . ILE B 1 218 ? -5.973 -33.125 -31.422 1 84.69 218 ILE B CA 1
ATOM 4512 C C . ILE B 1 218 ? -6.102 -34.125 -30.266 1 84.69 218 ILE B C 1
ATOM 4514 O O . ILE B 1 218 ? -6.609 -33.781 -29.203 1 84.69 218 ILE B O 1
ATOM 4518 N N . GLU B 1 219 ? -5.691 -35.312 -30.5 1 87.25 219 GLU B N 1
ATOM 4519 C CA . GLU B 1 219 ? -5.723 -36.344 -29.453 1 87.25 219 GLU B CA 1
ATOM 4520 C C . GLU B 1 219 ? -4.82 -35.938 -28.281 1 87.25 219 GLU B C 1
ATOM 4522 O O . GLU B 1 219 ? -5.195 -36.094 -27.109 1 87.25 219 GLU B O 1
ATOM 4527 N N . ILE B 1 220 ? -3.654 -35.469 -28.625 1 85.31 220 ILE B N 1
ATOM 4528 C CA . ILE B 1 220 ? -2.729 -35 -27.594 1 85.31 220 ILE B CA 1
ATOM 4529 C C . ILE B 1 220 ? -3.369 -33.875 -26.812 1 85.31 220 ILE B C 1
ATOM 4531 O O . ILE B 1 220 ? -3.318 -33.875 -25.578 1 85.31 220 ILE B O 1
ATOM 4535 N N . LEU B 1 221 ? -3.973 -32.969 -27.5 1 86.94 221 LEU B N 1
ATOM 4536 C CA . LEU B 1 221 ? -4.633 -31.828 -26.875 1 86.94 221 LEU B CA 1
ATOM 4537 C C . LEU B 1 221 ? -5.715 -32.312 -25.906 1 86.94 221 LEU B C 1
ATOM 4539 O O . LEU B 1 221 ? -5.82 -31.781 -24.781 1 86.94 221 LEU B O 1
ATOM 4543 N N . LYS B 1 222 ? -6.441 -33.25 -26.281 1 88.56 222 LYS B N 1
ATOM 4544 C CA . LYS B 1 222 ? -7.512 -33.781 -25.438 1 88.56 222 LYS B CA 1
ATOM 4545 C C . LYS B 1 222 ? -6.953 -34.375 -24.156 1 88.56 222 LYS B C 1
ATOM 4547 O O . LYS B 1 222 ? -7.539 -34.188 -23.078 1 88.56 222 LYS B O 1
ATOM 4552 N N . ILE B 1 223 ? -5.887 -35.062 -24.281 1 89.62 223 ILE B N 1
ATOM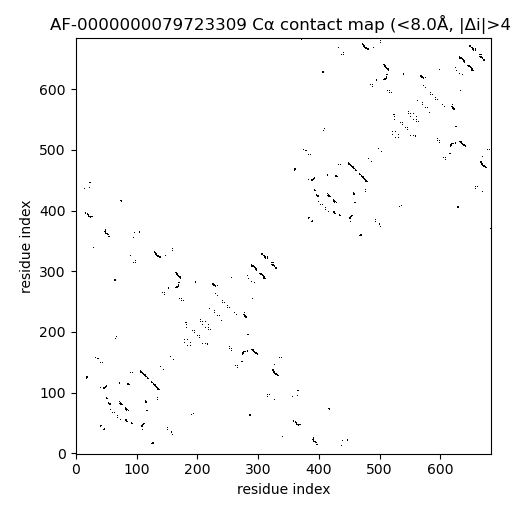 4553 C CA . ILE B 1 223 ? -5.242 -35.688 -23.125 1 89.62 223 ILE B CA 1
ATOM 4554 C C . ILE B 1 223 ? -4.707 -34.594 -22.203 1 89.62 223 ILE B C 1
ATOM 4556 O O . ILE B 1 223 ? -4.855 -34.688 -20.969 1 89.62 223 ILE B O 1
ATOM 4560 N N . PHE B 1 224 ? -4.207 -33.562 -22.766 1 89.25 224 PHE B N 1
ATOM 4561 C CA . PHE B 1 224 ? -3.607 -32.469 -22.016 1 89.25 224 PHE B CA 1
ATOM 4562 C C . PHE B 1 224 ? -4.676 -31.656 -21.281 1 89.25 224 PHE B C 1
ATOM 4564 O O . PHE B 1 224 ? -4.398 -31.062 -20.25 1 89.25 224 PHE B O 1
ATOM 4571 N N . LEU B 1 225 ? -5.828 -31.641 -21.781 1 89.62 225 LEU B N 1
ATOM 4572 C CA . LEU B 1 225 ? -6.891 -30.828 -21.203 1 89.62 225 LEU B CA 1
ATOM 4573 C C . LEU B 1 225 ? -7.59 -31.562 -20.062 1 89.62 225 LEU B C 1
ATOM 4575 O O . LEU B 1 225 ? -8.445 -30.984 -19.391 1 89.62 225 LEU B O 1
ATOM 4579 N N . LYS B 1 226 ? -7.176 -32.75 -19.766 1 90.5 226 LYS B N 1
ATOM 4580 C CA . LYS B 1 226 ? -7.82 -33.531 -18.734 1 90.5 226 LYS B CA 1
ATOM 4581 C C . LYS B 1 226 ? -6.906 -33.688 -17.516 1 90.5 226 LYS B C 1
ATOM 4583 O O . LYS B 1 226 ? -5.996 -34.531 -17.516 1 90.5 226 LYS B O 1
ATOM 4588 N N . PRO B 1 227 ? -7.258 -32.969 -16.453 1 94.12 227 PRO B N 1
ATOM 4589 C CA . PRO B 1 227 ? -6.496 -33.188 -15.227 1 94.12 227 PRO B CA 1
ATOM 4590 C C . PRO B 1 227 ? -6.664 -34.594 -14.672 1 94.12 227 PRO B C 1
ATOM 4592 O O . PRO B 1 227 ? -7.727 -35.219 -14.836 1 94.12 227 PRO B O 1
ATOM 4595 N N . VAL B 1 228 ? -5.625 -35.156 -14.047 1 96.06 228 VAL B N 1
ATOM 4596 C CA . VAL B 1 228 ? -5.68 -36.5 -13.422 1 96.06 228 VAL B CA 1
ATOM 4597 C C . VAL B 1 228 ? -5.082 -36.406 -12.016 1 96.06 228 VAL B C 1
ATOM 4599 O O . VAL B 1 228 ? -4.18 -35.625 -11.758 1 96.06 228 VAL B O 1
ATOM 4602 N N . PRO B 1 229 ? -5.617 -37.219 -11.102 1 97.06 229 PRO B N 1
ATOM 4603 C CA . PRO B 1 229 ? -4.945 -37.312 -9.805 1 97.06 229 PRO B CA 1
ATOM 4604 C C . PRO B 1 229 ? -3.49 -37.75 -9.922 1 97.06 229 PRO B C 1
ATOM 4606 O O . PRO B 1 229 ? -3.096 -38.312 -10.938 1 97.06 229 PRO B O 1
ATOM 4609 N N . PHE B 1 230 ? -2.662 -37.469 -8.914 1 97.06 230 PHE B N 1
ATOM 4610 C CA . PHE B 1 230 ? -1.252 -37.812 -8.922 1 97.06 230 PHE B CA 1
ATOM 4611 C C . PHE B 1 230 ? -1.084 -39.312 -9.156 1 97.06 230 PHE B C 1
ATOM 4613 O O . PHE B 1 230 ? -0.111 -39.75 -9.781 1 97.06 230 PHE B O 1
ATOM 4620 N N . SER B 1 231 ? -2.064 -40.094 -8.688 1 95.38 231 SER B N 1
ATOM 4621 C CA . SER B 1 231 ? -2.014 -41.531 -8.875 1 95.38 231 SER B CA 1
ATOM 4622 C C . SER B 1 231 ? -2.098 -41.906 -10.352 1 95.38 231 SER B C 1
ATOM 4624 O O . SER B 1 231 ? -1.678 -43 -10.75 1 95.38 231 SER B O 1
ATOM 4626 N N . GLY B 1 232 ? -2.682 -41.094 -11.141 1 96.38 232 GLY B N 1
ATOM 4627 C CA . GLY B 1 232 ? -2.846 -41.344 -12.562 1 96.38 232 GLY B CA 1
ATOM 4628 C C . GLY B 1 232 ? -1.733 -40.75 -13.414 1 96.38 232 GLY B C 1
ATOM 4629 O O . GLY B 1 232 ? -1.743 -40.875 -14.633 1 96.38 232 GLY B O 1
ATOM 4630 N N . PHE B 1 233 ? -0.684 -40.188 -12.852 1 97.5 233 PHE B N 1
ATOM 4631 C CA . PHE B 1 233 ? 0.333 -39.438 -13.586 1 97.5 233 PHE B CA 1
ATOM 4632 C C . PHE B 1 233 ? 1.18 -40.406 -14.43 1 97.5 233 PHE B C 1
ATOM 4634 O O . PHE B 1 233 ? 1.542 -40.062 -15.562 1 97.5 233 PHE B O 1
ATOM 4641 N N . GLU B 1 234 ? 1.527 -41.531 -13.859 1 96.62 234 GLU B N 1
ATOM 4642 C CA . GLU B 1 234 ? 2.381 -42.469 -14.594 1 96.62 234 GLU B CA 1
ATOM 4643 C C . GLU B 1 234 ? 1.702 -42.938 -15.875 1 96.62 234 GLU B C 1
ATOM 4645 O O . GLU B 1 234 ? 2.361 -43.125 -16.906 1 96.62 234 GLU B O 1
ATOM 4650 N N . GLU B 1 235 ? 0.399 -43.188 -15.797 1 96.56 235 GLU B N 1
ATOM 4651 C CA . GLU B 1 235 ? -0.348 -43.562 -17 1 96.56 235 GLU B CA 1
ATOM 4652 C C . GLU B 1 235 ? -0.355 -42.406 -18 1 96.56 235 GLU B C 1
ATOM 4654 O O . GLU B 1 235 ? -0.215 -42.625 -19.203 1 96.56 235 GLU B O 1
ATOM 4659 N N . PHE B 1 236 ? -0.573 -41.219 -17.516 1 96.25 236 PHE B N 1
ATOM 4660 C CA . PHE B 1 236 ? -0.493 -40.031 -18.359 1 96.25 236 PHE B CA 1
ATOM 4661 C C . PHE B 1 236 ? 0.859 -39.969 -19.062 1 96.25 236 PHE B C 1
ATOM 4663 O O . PHE B 1 236 ? 0.925 -39.781 -20.281 1 96.25 236 PHE B O 1
ATOM 4670 N N . LYS B 1 237 ? 1.942 -40.094 -18.297 1 96.06 237 LYS B N 1
ATOM 4671 C CA . LYS B 1 237 ? 3.314 -40.031 -18.797 1 96.06 237 LYS B CA 1
ATOM 4672 C C . LYS B 1 237 ? 3.551 -41.062 -19.891 1 96.06 237 LYS B C 1
ATOM 4674 O O . LYS B 1 237 ? 4.062 -40.719 -20.969 1 96.06 237 LYS B O 1
ATOM 4679 N N . LYS B 1 238 ? 3.121 -42.25 -19.688 1 95.62 238 LYS B N 1
ATOM 4680 C CA . LYS B 1 238 ? 3.283 -43.312 -20.672 1 95.62 238 LYS B CA 1
ATOM 4681 C C . LYS B 1 238 ? 2.541 -43 -21.953 1 95.62 238 LYS B C 1
ATOM 4683 O O . LYS B 1 238 ? 3.066 -43.219 -23.047 1 95.62 238 LYS B O 1
ATOM 4688 N N . THR B 1 239 ? 1.331 -42.5 -21.781 1 94.19 239 THR B N 1
ATOM 4689 C CA . THR B 1 239 ? 0.499 -42.156 -22.922 1 94.19 239 THR B CA 1
ATOM 4690 C C . THR B 1 239 ? 1.15 -41.062 -23.766 1 94.19 239 THR B C 1
ATOM 4692 O O . THR B 1 239 ? 1.249 -41.188 -24.984 1 94.19 239 THR B O 1
ATOM 4695 N N . ILE B 1 240 ? 1.635 -40.062 -23.156 1 91.38 240 ILE B N 1
ATOM 4696 C CA . ILE B 1 240 ? 2.229 -38.938 -23.859 1 91.38 240 ILE B CA 1
ATOM 4697 C C . ILE B 1 240 ? 3.496 -39.375 -24.578 1 91.38 240 ILE B C 1
ATOM 4699 O O . ILE B 1 240 ? 3.725 -39 -25.734 1 91.38 240 ILE B O 1
ATOM 4703 N N . LEU B 1 241 ? 4.277 -40.188 -23.906 1 91.81 241 LEU B N 1
ATOM 4704 C CA . LEU B 1 241 ? 5.559 -40.594 -24.469 1 91.81 241 LEU B CA 1
ATOM 4705 C C . LEU B 1 241 ? 5.359 -41.625 -25.578 1 91.81 241 LEU B C 1
ATOM 4707 O O . LEU B 1 241 ? 6.293 -41.906 -26.328 1 91.81 241 LEU B O 1
ATOM 4711 N N . SER B 1 242 ? 4.125 -42.125 -25.734 1 91.88 242 SER B N 1
ATOM 4712 C CA . SER B 1 242 ? 3.826 -43.094 -26.781 1 91.88 242 SER B CA 1
ATOM 4713 C C . SER B 1 242 ? 3.551 -42.406 -28.109 1 91.88 242 SER B C 1
ATOM 4715 O O . SER B 1 242 ? 3.557 -43.031 -29.172 1 91.88 242 SER B O 1
ATOM 4717 N N . PHE B 1 243 ? 3.271 -41.156 -28.016 1 87.12 243 PHE B N 1
ATOM 4718 C CA . PHE B 1 243 ? 3.014 -40.438 -29.25 1 87.12 243 PHE B CA 1
ATOM 4719 C C . PHE B 1 243 ? 4.309 -40.188 -30 1 87.12 243 PHE B C 1
ATOM 4721 O O . PHE B 1 243 ? 5.391 -40.156 -29.422 1 87.12 243 PHE B O 1
ATOM 4728 N N . ASP B 1 244 ? 4.184 -40.031 -31.328 1 81.62 244 ASP B N 1
ATOM 4729 C CA . ASP B 1 244 ? 5.344 -39.781 -32.188 1 81.62 244 ASP B CA 1
ATOM 4730 C C . ASP B 1 244 ? 5.652 -38.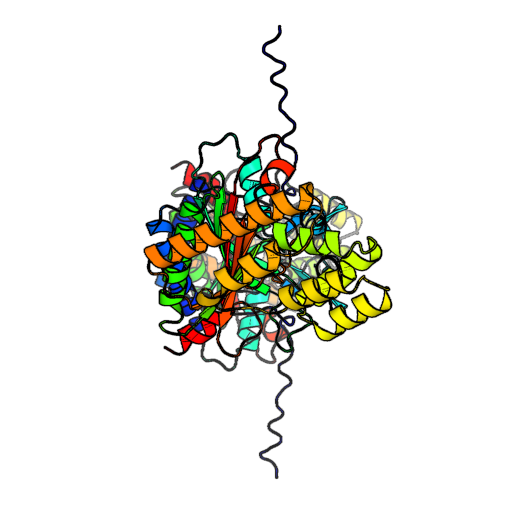281 -32.219 1 81.62 244 ASP B C 1
ATOM 4732 O O . ASP B 1 244 ? 4.887 -37.5 -32.812 1 81.62 244 ASP B O 1
ATOM 4736 N N . PHE B 1 245 ? 6.711 -37.906 -31.5 1 79.75 245 PHE B N 1
ATOM 4737 C CA . PHE B 1 245 ? 7.234 -36.531 -31.5 1 79.75 245 PHE B CA 1
ATOM 4738 C C . PHE B 1 245 ? 8.531 -36.438 -32.281 1 79.75 245 PHE B C 1
ATOM 4740 O O . PHE B 1 245 ? 9.258 -37.438 -32.406 1 79.75 245 PHE B O 1
ATOM 4747 N N . PRO B 1 246 ? 8.688 -35.188 -32.938 1 83 246 PRO B N 1
ATOM 4748 C CA . PRO B 1 246 ? 10.078 -34.969 -33.344 1 83 246 PRO B CA 1
ATOM 4749 C C . PRO B 1 246 ? 11.078 -35.219 -32.219 1 83 246 PRO B C 1
ATOM 4751 O O . PRO B 1 246 ? 10.773 -34.969 -31.062 1 83 246 PRO B O 1
ATOM 4754 N N . SER B 1 247 ? 12.258 -35.625 -32.562 1 84.75 247 SER B N 1
ATOM 4755 C CA . SER B 1 247 ? 13.258 -36.094 -31.594 1 84.75 247 SER B CA 1
ATOM 4756 C C . SER B 1 247 ? 13.531 -35.031 -30.547 1 84.75 247 SER B C 1
ATOM 4758 O O . SER B 1 247 ? 13.609 -35.344 -29.344 1 84.75 247 SER B O 1
ATOM 4760 N N . ASP B 1 248 ? 13.648 -33.844 -30.984 1 87.88 248 ASP B N 1
ATOM 4761 C CA . ASP B 1 248 ? 13.953 -32.75 -30.047 1 87.88 248 ASP B CA 1
ATOM 4762 C C . ASP B 1 248 ? 12.797 -32.531 -29.078 1 87.88 248 ASP B C 1
ATOM 4764 O O . ASP B 1 248 ? 13.016 -32.312 -27.875 1 87.88 248 ASP B O 1
ATOM 4768 N N . GLN B 1 249 ? 11.617 -32.594 -29.547 1 87.06 249 GLN B N 1
ATOM 4769 C CA . GLN B 1 249 ? 10.422 -32.375 -28.734 1 87.06 249 GLN B CA 1
ATOM 4770 C C . GLN B 1 249 ? 10.211 -33.562 -27.781 1 87.06 249 GLN B C 1
ATOM 4772 O O . GLN B 1 249 ? 9.766 -33.375 -26.641 1 87.06 249 GLN B O 1
ATOM 4777 N N . LYS B 1 250 ? 10.523 -34.688 -28.234 1 89.44 250 LYS B N 1
ATOM 4778 C CA . LYS B 1 250 ? 10.383 -35.875 -27.391 1 89.44 250 LYS B CA 1
ATOM 4779 C C . LYS B 1 250 ? 11.328 -35.812 -26.203 1 89.44 250 LYS B C 1
ATOM 4781 O O . LYS B 1 250 ? 10.945 -36.125 -25.078 1 89.44 250 LYS B O 1
ATOM 4786 N N . ARG B 1 251 ? 12.547 -35.406 -26.484 1 93.12 251 ARG B N 1
ATOM 4787 C CA . ARG B 1 251 ? 13.523 -35.312 -25.406 1 93.12 251 ARG B CA 1
ATOM 4788 C C . ARG B 1 251 ? 13.078 -34.281 -24.359 1 93.12 251 ARG B C 1
ATOM 4790 O O . ARG B 1 251 ? 13.18 -34.531 -23.156 1 93.12 251 ARG B O 1
ATOM 4797 N N . LYS B 1 252 ? 12.602 -33.156 -24.812 1 93.56 252 LYS B N 1
ATOM 4798 C CA . LYS B 1 252 ? 12.109 -32.125 -23.906 1 93.56 252 LYS B CA 1
ATOM 4799 C C . LYS B 1 252 ? 10.945 -32.656 -23.062 1 93.56 252 LYS B C 1
ATOM 4801 O O . LYS B 1 252 ? 10.898 -32.438 -21.844 1 93.56 252 LYS B O 1
ATOM 4806 N N . ALA B 1 253 ? 10.023 -33.281 -23.703 1 93 253 ALA B N 1
ATOM 4807 C CA . ALA B 1 253 ? 8.859 -33.812 -23 1 93 253 ALA B CA 1
ATOM 4808 C C . ALA B 1 253 ? 9.289 -34.812 -21.922 1 93 253 ALA B C 1
ATOM 4810 O O . ALA B 1 253 ? 8.773 -34.781 -20.812 1 93 253 ALA B O 1
ATOM 4811 N N . GLU B 1 254 ? 10.234 -35.656 -22.297 1 95.31 254 GLU B N 1
ATOM 4812 C CA . GLU B 1 254 ? 10.742 -36.656 -21.344 1 95.31 254 GLU B CA 1
ATOM 4813 C C . GLU B 1 254 ? 11.359 -35.969 -20.125 1 95.31 254 GLU B C 1
ATOM 4815 O O . GLU B 1 254 ? 11.125 -36.375 -18.984 1 95.31 254 GLU B O 1
ATOM 4820 N N . ASP B 1 255 ? 12.133 -35 -20.375 1 96 255 ASP B N 1
ATOM 4821 C CA . ASP B 1 255 ? 12.797 -34.281 -19.297 1 96 255 ASP B CA 1
ATOM 4822 C C . ASP B 1 255 ? 11.773 -33.625 -18.359 1 96 255 ASP B C 1
ATOM 4824 O O . ASP B 1 255 ? 11.883 -33.719 -17.141 1 96 255 ASP B O 1
ATOM 4828 N N . TYR B 1 256 ? 10.797 -32.938 -18.938 1 96.38 256 TYR B N 1
ATOM 4829 C CA . TYR B 1 256 ? 9.773 -32.25 -18.156 1 96.38 256 TYR B CA 1
ATOM 4830 C C . TYR B 1 256 ? 8.961 -33.25 -17.344 1 96.38 256 TYR B C 1
ATOM 4832 O O . TYR B 1 256 ? 8.664 -33.031 -16.172 1 96.38 256 TYR B O 1
ATOM 4840 N N . LEU B 1 257 ? 8.594 -34.344 -17.969 1 97 257 LEU B N 1
ATOM 4841 C CA . LEU B 1 257 ? 7.797 -35.375 -17.297 1 97 257 LEU B CA 1
ATOM 4842 C C . LEU B 1 257 ? 8.594 -36.031 -16.172 1 97 257 LEU B C 1
ATOM 4844 O O . LEU B 1 257 ? 8.031 -36.406 -15.141 1 97 257 LEU B O 1
ATOM 4848 N N . LYS B 1 258 ? 9.883 -36.188 -16.391 1 97.31 258 LYS B N 1
ATOM 4849 C CA . LYS B 1 258 ? 10.75 -36.719 -15.344 1 97.31 258 LYS B CA 1
ATOM 4850 C C . LYS B 1 258 ? 10.789 -35.781 -14.141 1 97.31 258 LYS B C 1
ATOM 4852 O O . LYS B 1 258 ? 10.789 -36.25 -12.992 1 97.31 258 LYS B O 1
ATOM 4857 N N . GLU B 1 259 ? 10.883 -34.562 -14.406 1 97.38 259 GLU B N 1
ATOM 4858 C CA . GLU B 1 259 ? 10.867 -33.562 -13.336 1 97.38 259 GLU B CA 1
ATOM 4859 C C . GLU B 1 259 ? 9.586 -33.656 -12.516 1 97.38 259 GLU B C 1
ATOM 4861 O O . GLU B 1 259 ? 9.625 -33.625 -11.281 1 97.38 259 GLU B O 1
ATOM 4866 N N . VAL B 1 260 ? 8.492 -33.75 -13.18 1 98.25 260 VAL B N 1
ATOM 4867 C CA . VAL B 1 260 ? 7.199 -33.844 -12.516 1 98.25 260 VAL B CA 1
ATOM 4868 C C . VAL B 1 260 ? 7.133 -35.125 -11.695 1 98.25 260 VAL B C 1
ATOM 4870 O O . VAL B 1 260 ? 6.676 -35.125 -10.547 1 98.25 260 VAL B O 1
ATOM 4873 N N . SER B 1 261 ? 7.602 -36.188 -12.32 1 97.88 261 SER B N 1
ATOM 4874 C CA . SER B 1 261 ? 7.637 -37.469 -11.609 1 97.88 261 SER B CA 1
ATOM 4875 C C . SER B 1 261 ? 8.461 -37.375 -10.328 1 97.88 261 SER B C 1
ATOM 4877 O O . SER B 1 261 ? 8.055 -37.906 -9.289 1 97.88 261 SER B O 1
ATOM 4879 N N . SER B 1 262 ? 9.578 -36.75 -10.461 1 98.06 262 SER B N 1
ATOM 4880 C CA . SER B 1 262 ? 10.445 -36.594 -9.305 1 98.06 262 SER B CA 1
ATOM 4881 C C . SER B 1 262 ? 9.742 -35.781 -8.211 1 98.06 262 SER B C 1
ATOM 4883 O O . SER B 1 262 ? 9.867 -36.094 -7.023 1 98.06 262 SER B O 1
ATOM 4885 N N . LEU B 1 263 ? 9.047 -34.719 -8.562 1 98.62 263 LEU B N 1
ATOM 4886 C CA . LEU B 1 263 ? 8.336 -33.906 -7.578 1 98.62 263 LEU B CA 1
ATOM 4887 C C . LEU B 1 263 ? 7.254 -34.719 -6.883 1 98.62 263 LEU B C 1
ATOM 4889 O O . LEU B 1 263 ? 7.109 -34.656 -5.66 1 98.62 263 LEU B O 1
ATOM 4893 N N . ILE B 1 264 ? 6.48 -35.5 -7.699 1 98.19 264 ILE B N 1
ATOM 4894 C CA . ILE B 1 264 ? 5.391 -36.281 -7.141 1 98.19 264 ILE B CA 1
ATOM 4895 C C . ILE B 1 264 ? 5.953 -37.312 -6.168 1 98.19 264 ILE B C 1
ATOM 4897 O O . ILE B 1 264 ? 5.375 -37.562 -5.109 1 98.19 264 ILE B O 1
ATOM 4901 N N . THR B 1 265 ? 7.09 -37.875 -6.5 1 97.81 265 THR B N 1
ATOM 4902 C CA . THR B 1 265 ? 7.738 -38.844 -5.625 1 97.81 265 THR B CA 1
ATOM 4903 C C . THR B 1 265 ? 8.156 -38.219 -4.309 1 97.81 265 THR B C 1
ATOM 4905 O O . THR B 1 265 ? 7.875 -38.75 -3.23 1 97.81 265 THR B O 1
ATOM 4908 N N . GLU B 1 266 ? 8.836 -37.062 -4.371 1 98.12 266 GLU B N 1
ATOM 4909 C CA . GLU B 1 266 ? 9.258 -36.375 -3.166 1 98.12 266 GLU B CA 1
ATOM 4910 C C . GLU B 1 266 ? 8.047 -35.875 -2.363 1 98.12 266 GLU B C 1
ATOM 4912 O O . GLU B 1 266 ? 8.094 -35.844 -1.131 1 98.12 266 GLU B O 1
ATOM 4917 N N . TRP B 1 267 ? 7.02 -35.5 -3.078 1 98 267 TRP B N 1
ATOM 4918 C CA . TRP B 1 267 ? 5.75 -35.094 -2.479 1 98 267 TRP B CA 1
ATOM 4919 C C . TRP B 1 267 ? 5.203 -36.219 -1.589 1 98 267 TRP B C 1
ATOM 4921 O O . TRP B 1 267 ? 4.777 -35.969 -0.459 1 98 267 TRP B O 1
ATOM 4931 N N . GLN B 1 268 ? 5.207 -37.406 -2.043 1 96.81 268 GLN B N 1
ATOM 4932 C CA . GLN B 1 268 ? 4.723 -38.562 -1.297 1 96.81 268 GLN B CA 1
ATOM 4933 C C . GLN B 1 268 ? 5.621 -38.875 -0.103 1 96.81 268 GLN B C 1
ATOM 4935 O O . GLN B 1 268 ? 5.137 -39.125 0.997 1 96.81 268 GLN B O 1
ATOM 4940 N N . LYS B 1 269 ? 6.891 -38.75 -0.306 1 97.5 269 LYS B N 1
ATOM 4941 C CA . LYS B 1 269 ? 7.848 -39 0.767 1 97.5 269 LYS B CA 1
ATOM 4942 C C . LYS B 1 269 ? 7.68 -38 1.904 1 97.5 269 LYS B C 1
ATOM 4944 O O . LYS B 1 269 ? 7.828 -38.344 3.076 1 97.5 269 LYS B O 1
ATOM 4949 N N . ALA B 1 270 ? 7.402 -36.812 1.532 1 97 270 ALA B N 1
ATOM 4950 C CA . ALA B 1 270 ? 7.289 -35.719 2.504 1 97 270 ALA B CA 1
ATOM 4951 C C . ALA B 1 270 ? 5.918 -35.719 3.174 1 97 270 ALA B C 1
ATOM 4953 O O . ALA B 1 270 ? 5.66 -34.938 4.082 1 97 270 ALA B O 1
ATOM 4954 N N . SER B 1 271 ? 4.945 -36.531 2.748 1 95.25 271 SER B N 1
ATOM 4955 C CA . SER B 1 271 ? 3.594 -36.656 3.287 1 95.25 271 SER B CA 1
ATOM 4956 C C . SER B 1 271 ? 2.844 -35.344 3.207 1 95.25 271 SER B C 1
ATOM 4958 O O . SER B 1 271 ? 2.248 -34.906 4.191 1 95.25 271 SER B O 1
ATOM 4960 N N . VAL B 1 272 ? 3.012 -34.719 2.064 1 95.19 272 VAL B N 1
ATOM 4961 C CA . VAL B 1 272 ? 2.258 -33.469 1.841 1 95.19 272 VAL B CA 1
ATOM 4962 C C . VAL B 1 272 ? 0.762 -33.75 1.955 1 95.19 272 VAL B C 1
ATOM 4964 O O . VAL B 1 272 ? 0.265 -34.75 1.398 1 95.19 272 VAL B O 1
ATOM 4967 N N . SER B 1 273 ? 0.023 -32.906 2.619 1 91.81 273 SER B N 1
ATOM 4968 C CA . SER B 1 273 ? -1.362 -33.188 2.988 1 91.81 273 SER B CA 1
ATOM 4969 C C . SER B 1 273 ? -2.324 -32.75 1.891 1 91.81 273 SER B C 1
ATOM 4971 O O . SER B 1 273 ? -3.48 -33.156 1.863 1 91.81 273 SER B O 1
ATOM 4973 N N . PHE B 1 274 ? -1.953 -31.922 0.999 1 93.62 274 PHE B N 1
ATOM 4974 C CA . PHE B 1 274 ? -2.826 -31.438 -0.067 1 93.62 274 PHE B CA 1
ATOM 4975 C C . PHE B 1 274 ? -3.223 -32.594 -0.996 1 93.62 274 PHE B C 1
ATOM 4977 O O . PHE B 1 274 ? -2.477 -33.562 -1.148 1 93.62 274 PHE B O 1
ATOM 4984 N N . PHE B 1 275 ? -4.43 -32.438 -1.6 1 94.56 275 PHE B N 1
ATOM 4985 C CA . PHE B 1 275 ? -4.816 -33.375 -2.65 1 94.56 275 PHE B CA 1
ATOM 4986 C C . PHE B 1 275 ? -4.191 -32.969 -3.984 1 94.56 275 PHE B C 1
ATOM 4988 O O . PHE B 1 275 ? -4.605 -31.984 -4.598 1 94.56 275 PHE B O 1
ATOM 4995 N N . GLY B 1 276 ? -3.287 -33.812 -4.43 1 97.12 276 GLY B N 1
ATOM 4996 C CA . GLY B 1 276 ? -2.523 -33.469 -5.621 1 97.12 276 GLY B CA 1
ATOM 4997 C C . GLY B 1 276 ? -3.221 -33.875 -6.91 1 97.12 276 GLY B C 1
ATOM 4998 O O . GLY B 1 276 ? -3.668 -35 -7.051 1 97.12 276 GLY B O 1
ATOM 4999 N N . VAL B 1 277 ? -3.301 -32.906 -7.832 1 97.5 277 VAL B N 1
ATOM 5000 C CA . VAL B 1 277 ? -3.865 -33.125 -9.156 1 97.5 277 VAL B CA 1
ATOM 5001 C C . VAL B 1 277 ? -2.869 -32.688 -10.227 1 97.5 277 VAL B C 1
ATOM 5003 O O . VAL B 1 277 ? -2.334 -31.578 -10.148 1 97.5 277 VAL B O 1
ATOM 5006 N N . TRP B 1 278 ? -2.576 -33.562 -11.125 1 97.75 278 TRP B N 1
ATOM 5007 C CA . TRP B 1 278 ? -1.791 -33.188 -12.297 1 97.75 278 TRP B CA 1
ATOM 5008 C C . TRP B 1 278 ? -2.67 -32.531 -13.359 1 97.75 278 TRP B C 1
ATOM 5010 O O . TRP B 1 278 ? -3.605 -33.156 -13.867 1 97.75 278 TRP B O 1
ATOM 5020 N N . ASP B 1 279 ? -2.373 -31.25 -13.625 1 96 279 ASP B N 1
ATOM 5021 C CA . ASP B 1 279 ? -3.098 -30.484 -14.633 1 96 279 ASP B CA 1
ATOM 5022 C C . ASP B 1 279 ? -2.148 -29.953 -15.703 1 96 279 ASP B C 1
ATOM 5024 O O . ASP B 1 279 ? -1.657 -28.828 -15.609 1 96 279 ASP B O 1
ATOM 5028 N N . PRO B 1 280 ? -2.006 -30.75 -16.781 1 93.38 280 PRO B N 1
ATOM 5029 C CA . PRO B 1 280 ? -1.028 -30.344 -17.812 1 93.38 280 PRO B CA 1
ATOM 5030 C C . PRO B 1 280 ? -1.381 -29.031 -18.484 1 93.38 280 PRO B C 1
ATOM 5032 O O . PRO B 1 280 ? -0.516 -28.391 -19.094 1 93.38 280 PRO B O 1
ATOM 5035 N N . ALA B 1 281 ? -2.613 -28.578 -18.406 1 90.94 281 ALA B N 1
ATOM 5036 C CA . ALA B 1 281 ? -3.061 -27.375 -19.078 1 90.94 281 ALA B CA 1
ATOM 5037 C C . ALA B 1 281 ? -3.053 -26.172 -18.125 1 90.94 281 ALA B C 1
ATOM 5039 O O . ALA B 1 281 ? -3.512 -25.094 -18.484 1 90.94 281 ALA B O 1
ATOM 5040 N N . LEU B 1 282 ? -2.508 -26.406 -16.969 1 92.31 282 LEU B N 1
ATOM 5041 C CA . LEU B 1 282 ? -2.461 -25.328 -15.992 1 92.31 282 LEU B CA 1
ATOM 5042 C C . LEU B 1 282 ? -1.621 -24.156 -16.516 1 92.31 282 LEU B C 1
ATOM 5044 O O . LEU B 1 282 ? -0.437 -24.328 -16.828 1 92.31 282 LEU B O 1
ATOM 5048 N N . ILE B 1 283 ? -2.281 -23.016 -16.672 1 86.38 283 ILE B N 1
ATOM 5049 C CA . ILE B 1 283 ? -1.61 -21.812 -17.156 1 86.38 283 ILE B CA 1
ATOM 5050 C C . ILE B 1 283 ? -1.671 -20.719 -16.078 1 86.38 283 ILE B C 1
ATOM 5052 O O . ILE B 1 283 ? -2.689 -20.562 -15.406 1 86.38 283 ILE B O 1
ATOM 5056 N N . ARG B 1 284 ? -0.538 -20.047 -15.977 1 83.75 284 ARG B N 1
ATOM 5057 C CA . ARG B 1 284 ? -0.462 -18.953 -15.008 1 83.75 284 ARG B CA 1
ATOM 5058 C C . ARG B 1 284 ? -0.788 -17.609 -15.664 1 83.75 284 ARG B C 1
ATOM 5060 O O . ARG B 1 284 ? -0.861 -17.516 -16.891 1 83.75 284 ARG B O 1
ATOM 5067 N N . ASP B 1 285 ? -1.049 -16.625 -14.781 1 80.06 285 ASP B N 1
ATOM 5068 C CA . ASP B 1 285 ? -1.442 -15.305 -15.258 1 80.06 285 ASP B CA 1
ATOM 5069 C C . ASP B 1 285 ? -0.227 -14.508 -15.734 1 80.06 285 ASP B C 1
ATOM 5071 O O . ASP B 1 285 ? -0.373 -13.469 -16.375 1 80.06 285 ASP B O 1
ATOM 5075 N N . VAL B 1 286 ? 0.955 -15.055 -15.438 1 86.69 286 VAL B N 1
ATOM 5076 C CA . VAL B 1 286 ? 2.197 -14.43 -15.875 1 86.69 286 VAL B CA 1
ATOM 5077 C C . VAL B 1 286 ? 3.029 -15.43 -16.672 1 86.69 286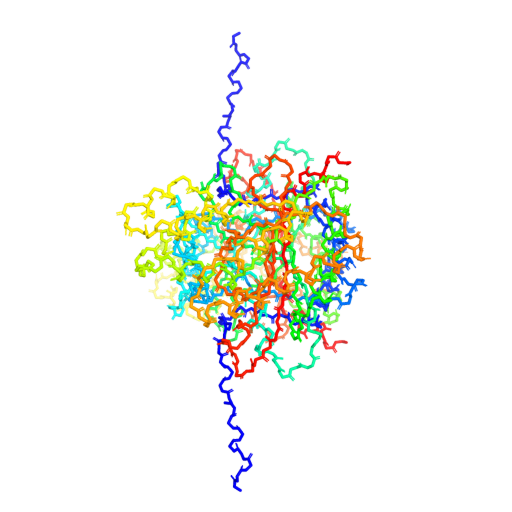 VAL B C 1
ATOM 5079 O O . VAL B 1 286 ? 2.879 -16.641 -16.5 1 86.69 286 VAL B O 1
ATOM 5082 N N . ASN B 1 287 ? 3.916 -14.883 -17.531 1 86.81 287 ASN B N 1
ATOM 5083 C CA . ASN B 1 287 ? 4.562 -15.75 -18.5 1 86.81 287 ASN B CA 1
ATOM 5084 C C . ASN B 1 287 ? 6.047 -15.938 -18.188 1 86.81 287 ASN B C 1
ATOM 5086 O O . ASN B 1 287 ? 6.832 -16.266 -19.078 1 86.81 287 ASN B O 1
ATOM 5090 N N . TYR B 1 288 ? 6.445 -15.727 -16.953 1 92 288 TYR B N 1
ATOM 5091 C CA . TYR B 1 288 ? 7.875 -15.844 -16.688 1 92 288 TYR B CA 1
ATOM 5092 C C . TYR B 1 288 ? 8.203 -17.203 -16.078 1 92 288 TYR B C 1
ATOM 5094 O O . TYR B 1 288 ? 9.375 -17.516 -15.844 1 92 288 TYR B O 1
ATOM 5102 N N . TYR B 1 289 ? 7.223 -18.016 -15.914 1 94.19 289 TYR B N 1
ATOM 5103 C CA . TYR B 1 289 ? 7.488 -19.328 -15.336 1 94.19 289 TYR B CA 1
ATOM 5104 C C . TYR B 1 289 ? 8.203 -20.219 -16.328 1 94.19 289 TYR B C 1
ATOM 5106 O O . TYR B 1 289 ? 7.898 -20.203 -17.531 1 94.19 289 TYR B O 1
ATOM 5114 N N . THR B 1 290 ? 9.094 -21.109 -15.844 1 94.25 290 THR B N 1
ATOM 5115 C CA . THR B 1 290 ? 9.93 -21.906 -16.734 1 94.25 290 THR B CA 1
ATOM 5116 C C . THR B 1 290 ? 9.844 -23.391 -16.375 1 94.25 290 THR B C 1
ATOM 5118 O O . THR B 1 290 ? 10.336 -24.234 -17.109 1 94.25 290 THR B O 1
ATOM 5121 N N . GLY B 1 291 ? 9.188 -23.797 -15.336 1 96.19 291 GLY B N 1
ATOM 5122 C CA . GLY B 1 291 ? 9.125 -25.172 -14.875 1 96.19 291 GLY B CA 1
ATOM 5123 C C . GLY B 1 291 ? 7.828 -25.5 -14.164 1 96.19 291 GLY B C 1
ATOM 5124 O O . GLY B 1 291 ? 6.746 -25.234 -14.68 1 96.19 291 GLY B O 1
ATOM 5125 N N . ILE B 1 292 ? 8.023 -26.125 -13.047 1 98.06 292 ILE B N 1
ATOM 5126 C CA . ILE B 1 292 ? 6.891 -26.516 -12.219 1 98.06 292 ILE B CA 1
ATOM 5127 C C . ILE B 1 292 ? 6.066 -25.281 -11.844 1 98.06 292 ILE B C 1
ATOM 5129 O O . ILE B 1 292 ? 6.621 -24.25 -11.492 1 98.06 292 ILE B O 1
ATOM 5133 N N . VAL B 1 293 ? 4.785 -25.406 -11.984 1 97.88 293 VAL B N 1
ATOM 5134 C CA . VAL B 1 293 ? 3.84 -24.391 -11.531 1 97.88 293 VAL B CA 1
ATOM 5135 C C . VAL B 1 293 ? 2.705 -25.062 -10.75 1 97.88 293 VAL B C 1
ATOM 5137 O O . VAL B 1 293 ? 2.447 -26.25 -10.922 1 97.88 293 VAL B O 1
ATOM 5140 N N . PHE B 1 294 ? 2.076 -24.297 -9.906 1 98.31 294 PHE B N 1
ATOM 5141 C CA . PHE B 1 294 ? 0.979 -24.891 -9.156 1 98.31 294 PHE B CA 1
ATOM 5142 C C . PHE B 1 294 ? -0.014 -23.828 -8.703 1 98.31 294 PHE B C 1
ATOM 5144 O O . PHE B 1 294 ? 0.316 -22.641 -8.664 1 98.31 294 PHE B O 1
ATOM 5151 N N . GLN B 1 295 ? -1.188 -24.266 -8.438 1 96.62 295 GLN B N 1
ATOM 5152 C CA . GLN B 1 295 ? -2.275 -23.484 -7.852 1 96.62 295 GLN B CA 1
ATOM 5153 C C . GLN B 1 295 ? -3.084 -24.312 -6.863 1 96.62 295 GLN B C 1
ATOM 5155 O O . GLN B 1 295 ? -3.176 -25.531 -7.004 1 96.62 295 GLN B O 1
ATOM 5160 N N . GLY B 1 296 ? -3.598 -23.641 -5.883 1 95.25 296 GLY B N 1
ATOM 5161 C CA . GLY B 1 296 ? -4.477 -24.281 -4.922 1 95.25 296 GLY B CA 1
ATOM 5162 C C . GLY B 1 296 ? -5.895 -23.75 -4.957 1 95.25 296 GLY B C 1
ATOM 5163 O O . GLY B 1 296 ? -6.109 -22.531 -4.98 1 95.25 296 GLY B O 1
ATOM 5164 N N . TYR B 1 297 ? -6.855 -24.75 -4.926 1 92.5 297 TYR B N 1
ATOM 5165 C CA . TYR B 1 297 ? -8.266 -24.375 -5.004 1 92.5 297 TYR B CA 1
ATOM 5166 C C . TYR B 1 297 ? -9.039 -24.938 -3.812 1 92.5 297 TYR B C 1
ATOM 5168 O O . TYR B 1 297 ? -8.914 -26.109 -3.473 1 92.5 297 TYR B O 1
ATOM 5176 N N . ARG B 1 298 ? -9.805 -24.016 -3.225 1 88.94 298 ARG B N 1
ATOM 5177 C CA . ARG B 1 298 ? -10.773 -24.5 -2.25 1 88.94 298 ARG B CA 1
ATOM 5178 C C . ARG B 1 298 ? -11.93 -25.219 -2.938 1 88.94 298 ARG B C 1
ATOM 5180 O O . ARG B 1 298 ? -12.297 -24.891 -4.066 1 88.94 298 ARG B O 1
ATOM 5187 N N . GLU B 1 299 ? -12.492 -26.047 -2.137 1 84.44 299 GLU B N 1
ATOM 5188 C CA . GLU B 1 299 ? -13.625 -26.781 -2.705 1 84.44 299 GLU B CA 1
ATOM 5189 C C . GLU B 1 299 ? -14.758 -25.828 -3.08 1 84.44 299 GLU B C 1
ATOM 5191 O O . GLU B 1 299 ? -15.141 -24.969 -2.283 1 84.44 299 GLU B O 1
ATOM 5196 N N . GLY B 1 300 ? -15.195 -25.984 -4.262 1 81.5 300 GLY B N 1
ATOM 5197 C CA . GLY B 1 300 ? -16.344 -25.203 -4.711 1 81.5 300 GLY B CA 1
ATOM 5198 C C . GLY B 1 300 ? -15.961 -23.812 -5.211 1 81.5 300 GLY B C 1
ATOM 5199 O O . GLY B 1 300 ? -16.828 -23.031 -5.613 1 81.5 300 GLY B O 1
ATOM 5200 N N . HIS B 1 301 ? -14.68 -23.547 -5.172 1 83.88 301 HIS B N 1
ATOM 5201 C CA . HIS B 1 301 ? -14.25 -22.234 -5.637 1 83.88 301 HIS B CA 1
ATOM 5202 C C . HIS B 1 301 ? -13.414 -22.344 -6.914 1 83.88 301 HIS B C 1
ATOM 5204 O O . HIS B 1 301 ? -12.633 -23.281 -7.066 1 83.88 301 HIS B O 1
ATOM 5210 N N . SER B 1 302 ? -13.602 -21.391 -7.789 1 82.31 302 SER B N 1
ATOM 5211 C CA . SER B 1 302 ? -12.914 -21.422 -9.078 1 82.31 302 SER B CA 1
ATOM 5212 C C . SER B 1 302 ? -11.625 -20.609 -9.031 1 82.31 302 SER B C 1
ATOM 5214 O O . SER B 1 302 ? -10.773 -20.734 -9.914 1 82.31 302 SER B O 1
ATOM 5216 N N . GLU B 1 303 ? -11.516 -19.797 -8.039 1 85.12 303 GLU B N 1
ATOM 5217 C CA . GLU B 1 303 ? -10.305 -18.984 -7.934 1 85.12 303 GLU B CA 1
ATOM 5218 C C . GLU B 1 303 ? -9.289 -19.625 -6.988 1 85.12 303 GLU B C 1
ATOM 5220 O O . GLU B 1 303 ? -9.656 -20.125 -5.926 1 85.12 303 GLU B O 1
ATOM 5225 N N . PRO B 1 304 ? -8.094 -19.594 -7.449 1 91.56 304 PRO B N 1
ATOM 5226 C CA . PRO B 1 304 ? -7.086 -20.172 -6.562 1 91.56 304 PRO B CA 1
ATOM 5227 C C . PRO B 1 304 ? -6.816 -19.312 -5.328 1 91.56 304 PRO B C 1
ATOM 5229 O O . PRO B 1 304 ? -6.84 -18.078 -5.41 1 91.56 304 PRO B O 1
ATOM 5232 N N . VAL B 1 305 ? -6.496 -19.953 -4.238 1 92.25 305 VAL B N 1
ATOM 5233 C CA . VAL B 1 305 ? -6.188 -19.25 -2.994 1 92.25 305 VAL B CA 1
ATOM 5234 C C . VAL B 1 305 ? -4.676 -19.062 -2.869 1 92.25 305 VAL B C 1
ATOM 5236 O O . VAL B 1 305 ? -4.215 -18.219 -2.098 1 92.25 305 VAL B O 1
ATOM 5239 N N . PHE B 1 306 ? -3.902 -19.875 -3.566 1 95.38 306 PHE B N 1
ATOM 5240 C CA . PHE B 1 306 ? -2.463 -19.672 -3.676 1 95.38 306 PHE B CA 1
ATOM 5241 C C . PHE B 1 306 ? -1.948 -20.141 -5.031 1 95.38 306 PHE B C 1
ATOM 5243 O O . PHE B 1 306 ? -2.639 -20.875 -5.738 1 95.38 306 PHE B O 1
ATOM 5250 N N . ALA B 1 307 ? -0.792 -19.672 -5.398 1 96.81 307 ALA B N 1
ATOM 5251 C CA . ALA B 1 307 ? -0.135 -20.047 -6.648 1 96.81 307 ALA B CA 1
ATOM 5252 C C . ALA B 1 307 ? 1.377 -19.859 -6.547 1 96.81 307 ALA B C 1
ATOM 5254 O O . ALA B 1 307 ? 1.863 -19.094 -5.715 1 96.81 307 ALA B O 1
ATOM 5255 N N . GLY B 1 308 ? 2.096 -20.578 -7.332 1 97.75 308 GLY B N 1
ATOM 5256 C CA . GLY B 1 308 ? 3.547 -20.484 -7.363 1 97.75 308 GLY B CA 1
ATOM 5257 C C . GLY B 1 308 ? 4.18 -21.297 -8.469 1 97.75 308 GLY B C 1
ATOM 5258 O O . GLY B 1 308 ? 3.49 -21.766 -9.383 1 97.75 308 GLY B O 1
ATOM 5259 N N . GLY B 1 309 ? 5.508 -21.312 -8.406 1 98.25 309 GLY B N 1
ATOM 5260 C CA . GLY B 1 309 ? 6.227 -22.078 -9.406 1 98.25 309 GLY B CA 1
ATOM 5261 C C . GLY B 1 309 ? 7.66 -21.625 -9.594 1 98.25 309 GLY B C 1
ATOM 5262 O O . GLY B 1 309 ? 8.164 -20.797 -8.828 1 98.25 309 GLY B O 1
ATOM 5263 N N . VAL B 1 310 ? 8.242 -22.266 -10.586 1 98.19 310 VAL B N 1
ATOM 5264 C CA . VAL B 1 310 ? 9.641 -22.031 -10.914 1 98.19 310 VAL B CA 1
ATOM 5265 C C . VAL B 1 310 ? 9.75 -20.969 -12 1 98.19 310 VAL B C 1
ATOM 5267 O O . VAL B 1 310 ? 9.055 -21.031 -13.016 1 98.19 310 VAL B O 1
ATOM 5270 N N . TYR B 1 311 ? 10.641 -19.984 -11.797 1 96.69 311 TYR B N 1
ATOM 5271 C CA . TYR B 1 311 ? 10.828 -18.906 -12.758 1 96.69 311 TYR B CA 1
ATOM 5272 C C . TYR B 1 311 ? 12.312 -18.594 -12.945 1 96.69 311 TYR B C 1
ATOM 5274 O O . TYR B 1 311 ? 12.734 -17.453 -12.758 1 96.69 311 TYR B O 1
ATOM 5282 N N . ASP B 1 312 ? 13.125 -19.484 -13.469 1 95.12 312 ASP B N 1
ATOM 5283 C CA . ASP B 1 312 ? 14.578 -19.438 -13.57 1 95.12 312 ASP B CA 1
ATOM 5284 C C . ASP B 1 312 ? 15.016 -18.344 -14.547 1 95.12 312 ASP B C 1
ATOM 5286 O O . ASP B 1 312 ? 16.188 -17.922 -14.547 1 95.12 312 ASP B O 1
ATOM 5290 N N . GLY B 1 313 ? 14.25 -17.781 -15.305 1 91.12 313 GLY B N 1
ATOM 5291 C CA . GLY B 1 313 ? 14.648 -16.812 -16.312 1 91.12 313 GLY B CA 1
ATOM 5292 C C . GLY B 1 313 ? 14.391 -15.375 -15.883 1 91.12 313 GLY B C 1
ATOM 5293 O O . GLY B 1 313 ? 14.891 -14.438 -16.516 1 91.12 313 GLY B O 1
ATOM 5294 N N . LEU B 1 314 ? 13.75 -15.188 -14.805 1 92.06 314 LEU B N 1
ATOM 5295 C CA . LEU B 1 314 ? 13.281 -13.859 -14.43 1 92.06 314 LEU B CA 1
ATOM 5296 C C . LEU B 1 314 ? 14.43 -13 -13.914 1 92.06 314 LEU B C 1
ATOM 5298 O O . LEU B 1 314 ? 14.555 -11.828 -14.273 1 92.06 314 LEU B O 1
ATOM 5302 N N . TYR B 1 315 ? 15.273 -13.57 -13.094 1 91 315 TYR B N 1
ATOM 5303 C CA . TYR B 1 315 ? 16.406 -12.844 -12.516 1 91 315 TYR B CA 1
ATOM 5304 C C . TYR B 1 315 ? 17.344 -12.352 -13.609 1 91 315 TYR B C 1
ATOM 5306 O O . TYR B 1 315 ? 17.859 -11.234 -13.531 1 91 315 TYR B O 1
ATOM 5314 N N . GLU B 1 316 ? 17.562 -13.07 -14.617 1 89.19 316 GLU B N 1
ATOM 5315 C CA . GLU B 1 316 ? 18.469 -12.773 -15.719 1 89.19 316 GLU B CA 1
ATOM 5316 C C . GLU B 1 316 ? 17.969 -11.586 -16.547 1 89.19 316 GLU B C 1
ATOM 5318 O O . GLU B 1 316 ? 18.766 -10.898 -17.188 1 89.19 316 GLU B O 1
ATOM 5323 N N . THR B 1 317 ? 16.734 -11.422 -16.516 1 84.69 317 THR B N 1
ATOM 5324 C CA . THR B 1 317 ? 16.156 -10.305 -17.25 1 84.69 317 THR B CA 1
ATOM 5325 C C . THR B 1 317 ? 16.672 -8.977 -16.719 1 84.69 317 THR B C 1
ATOM 5327 O O . 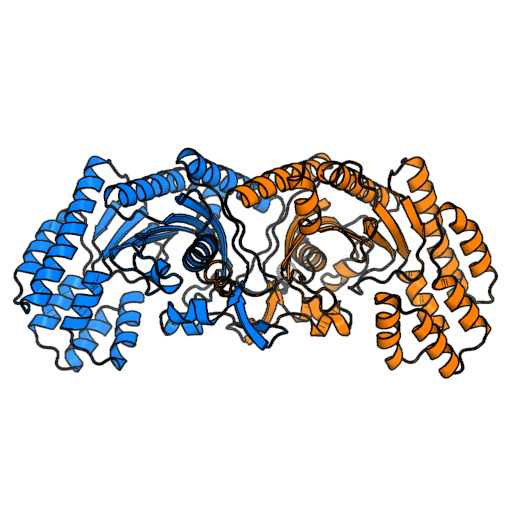THR B 1 317 ? 16.703 -7.98 -17.438 1 84.69 317 THR B O 1
ATOM 5330 N N . TYR B 1 318 ? 17.141 -8.977 -15.547 1 82.75 318 TYR B N 1
ATOM 5331 C CA . TYR B 1 318 ? 17.5 -7.715 -14.914 1 82.75 318 TYR B CA 1
ATOM 5332 C C . TYR B 1 318 ? 19 -7.664 -14.625 1 82.75 318 TYR B C 1
ATOM 5334 O O . TYR B 1 318 ? 19.547 -6.59 -14.367 1 82.75 318 TYR B O 1
ATOM 5342 N N . THR B 1 319 ? 19.469 -8.773 -14.609 1 81.44 319 THR B N 1
ATOM 5343 C CA . THR B 1 319 ? 20.906 -8.836 -14.367 1 81.44 319 THR B CA 1
ATOM 5344 C C . THR B 1 319 ? 21.594 -9.703 -15.414 1 81.44 319 THR B C 1
ATOM 5346 O O . THR B 1 319 ? 20.938 -10.305 -16.266 1 81.44 319 THR B O 1
ATOM 5349 N N . GLU B 1 320 ? 22.844 -9.734 -15.391 1 81.31 320 GLU B N 1
ATOM 5350 C CA . GLU B 1 320 ? 23.609 -10.617 -16.281 1 81.31 320 GLU B CA 1
ATOM 5351 C C . GLU B 1 320 ? 23.812 -11.992 -15.648 1 81.31 320 GLU B C 1
ATOM 5353 O O . GLU B 1 320 ? 24.391 -12.883 -16.281 1 81.31 320 GLU B O 1
ATOM 5358 N N . LEU B 1 321 ? 23.203 -12.109 -14.539 1 84.69 321 LEU B N 1
ATOM 5359 C CA . LEU B 1 321 ? 23.422 -13.359 -13.82 1 84.69 321 LEU B CA 1
ATOM 5360 C C . LEU B 1 321 ? 22.188 -14.258 -13.93 1 84.69 321 LEU B C 1
ATOM 5362 O O . LEU B 1 321 ? 21.062 -13.781 -13.852 1 84.69 321 LEU B O 1
ATOM 5366 N N . LYS B 1 322 ? 22.5 -15.492 -14.211 1 86.81 322 LYS B N 1
ATOM 5367 C CA . LYS B 1 322 ? 21.438 -16.484 -14.172 1 86.81 322 LYS B CA 1
ATOM 5368 C C . LYS B 1 322 ? 21.266 -17.047 -12.758 1 86.81 322 LYS B C 1
ATOM 5370 O O . LYS B 1 322 ? 22.234 -17.453 -12.125 1 86.81 322 LYS B O 1
ATOM 5375 N N . LYS B 1 323 ? 20.078 -16.969 -12.305 1 91.25 323 LYS B N 1
ATOM 5376 C CA . LYS B 1 323 ? 19.75 -17.562 -11.008 1 91.25 323 LYS B CA 1
ATOM 5377 C C . LYS B 1 323 ? 18.453 -18.375 -11.07 1 91.25 323 LYS B C 1
ATOM 5379 O O . LYS B 1 323 ? 17.438 -17.891 -11.562 1 91.25 323 LYS B O 1
ATOM 5384 N N . GLU B 1 324 ? 18.594 -19.625 -10.594 1 95.88 324 GLU B N 1
ATOM 5385 C CA . GLU B 1 324 ? 17.375 -20.406 -10.383 1 95.88 324 GLU B CA 1
ATOM 5386 C C . GLU B 1 324 ? 16.5 -19.781 -9.297 1 95.88 324 GLU B C 1
ATOM 5388 O O . GLU B 1 324 ? 17.016 -19.203 -8.336 1 95.88 324 GLU B O 1
ATOM 5393 N N . ALA B 1 325 ? 15.18 -19.875 -9.531 1 97.44 325 ALA B N 1
ATOM 5394 C CA . ALA B 1 325 ? 14.305 -19.266 -8.523 1 97.44 325 ALA B CA 1
ATOM 5395 C C . ALA B 1 325 ? 12.914 -19.875 -8.562 1 97.44 325 ALA B C 1
ATOM 5397 O O . ALA B 1 325 ? 12.469 -20.359 -9.602 1 97.44 325 ALA B O 1
ATOM 5398 N N . CYS B 1 326 ? 12.234 -19.906 -7.461 1 98.44 326 CYS B N 1
ATOM 5399 C CA . CYS B 1 326 ? 10.852 -20.359 -7.312 1 98.44 326 CYS B CA 1
ATOM 5400 C C . CYS B 1 326 ? 10.172 -19.641 -6.148 1 98.44 326 CYS B C 1
ATOM 5402 O O . CYS B 1 326 ? 10.844 -19.062 -5.297 1 98.44 326 CYS B O 1
ATOM 5404 N N . GLY B 1 327 ? 8.914 -19.625 -6.16 1 98.44 327 GLY B N 1
ATOM 5405 C CA . GLY B 1 327 ? 8.164 -18.969 -5.102 1 98.44 327 GLY B CA 1
ATOM 5406 C C . GLY B 1 327 ? 6.676 -19.234 -5.16 1 98.44 327 GLY B C 1
ATOM 5407 O O . GLY B 1 327 ? 6.219 -20.047 -5.965 1 98.44 327 GLY B O 1
ATOM 5408 N N . PHE B 1 328 ? 5.98 -18.656 -4.234 1 98.56 328 PHE B N 1
ATOM 5409 C CA . PHE B 1 328 ? 4.531 -18.797 -4.16 1 98.56 328 PHE B CA 1
ATOM 5410 C C . PHE B 1 328 ? 3.916 -17.594 -3.455 1 98.56 328 PHE B C 1
ATOM 5412 O O . PHE B 1 328 ? 4.625 -16.812 -2.824 1 98.56 328 PHE B O 1
ATOM 5419 N N . ALA B 1 329 ? 2.664 -17.422 -3.641 1 97.56 329 ALA B N 1
ATOM 5420 C CA . ALA B 1 329 ? 1.891 -16.406 -2.932 1 97.56 329 ALA B CA 1
ATOM 5421 C C . ALA B 1 329 ? 0.562 -16.969 -2.439 1 97.56 329 ALA B C 1
ATOM 5423 O O . ALA B 1 329 ? -0.071 -17.781 -3.127 1 97.56 329 ALA B O 1
ATOM 5424 N N . LEU B 1 330 ? 0.197 -16.594 -1.272 1 96.12 330 LEU B N 1
ATOM 5425 C CA . LEU B 1 330 ? -1.079 -16.922 -0.646 1 96.12 330 LEU B CA 1
ATOM 5426 C C . LEU B 1 330 ? -1.975 -15.688 -0.562 1 96.12 330 LEU B C 1
ATOM 5428 O O . LEU B 1 330 ? -1.541 -14.633 -0.1 1 96.12 330 LEU B O 1
ATOM 5432 N N . HIS B 1 331 ? -3.203 -15.828 -1.031 1 93.44 331 HIS B N 1
ATOM 5433 C CA . HIS B 1 331 ? -4.164 -14.734 -0.927 1 93.44 331 HIS B CA 1
ATOM 5434 C C . HIS B 1 331 ? -4.801 -14.688 0.459 1 93.44 331 HIS B C 1
ATOM 5436 O O . HIS B 1 331 ? -5.332 -15.695 0.935 1 93.44 331 HIS B O 1
ATOM 5442 N N . ILE B 1 332 ? -4.836 -13.555 1.027 1 92.75 332 ILE B N 1
ATOM 5443 C CA . ILE B 1 332 ? -5.246 -13.422 2.422 1 92.75 332 ILE B CA 1
ATOM 5444 C C . ILE B 1 332 ? -6.758 -13.234 2.5 1 92.75 332 ILE B C 1
ATOM 5446 O O . ILE B 1 332 ? -7.402 -13.703 3.443 1 92.75 332 ILE B O 1
ATOM 5450 N N . ASP B 1 333 ? -7.34 -12.617 1.574 1 85.12 333 ASP B N 1
ATOM 5451 C CA . ASP B 1 333 ? -8.742 -12.211 1.631 1 85.12 333 ASP B CA 1
ATOM 5452 C C . ASP B 1 333 ? -9.656 -13.422 1.805 1 85.12 333 ASP B C 1
ATOM 5454 O O . ASP B 1 333 ? -10.5 -13.445 2.699 1 85.12 333 ASP B O 1
ATOM 5458 N N . PRO B 1 334 ? -9.492 -14.406 0.988 1 81.38 334 PRO B N 1
ATOM 5459 C CA . PRO B 1 334 ? -10.352 -15.578 1.158 1 81.38 334 PRO B CA 1
ATOM 5460 C C . PRO B 1 334 ? -10.156 -16.266 2.508 1 81.38 334 PRO B C 1
ATOM 5462 O O . PRO B 1 334 ? -11.078 -16.906 3.018 1 81.38 334 PRO B O 1
ATOM 5465 N N . ILE B 1 335 ? -9.023 -16.109 3.039 1 84.25 335 ILE B N 1
ATOM 5466 C CA . ILE B 1 335 ? -8.664 -16.75 4.297 1 84.25 335 ILE B CA 1
ATOM 5467 C C . ILE B 1 335 ? -9.297 -15.992 5.465 1 84.25 335 ILE B C 1
ATOM 5469 O O . ILE B 1 335 ? -9.734 -16.609 6.445 1 84.25 335 ILE B O 1
ATOM 5473 N N . GLU B 1 336 ? -9.266 -14.695 5.316 1 84.5 336 GLU B N 1
ATOM 5474 C CA . GLU B 1 336 ? -9.875 -13.867 6.359 1 84.5 336 GLU B CA 1
ATOM 5475 C C . GLU B 1 336 ? -11.336 -14.242 6.574 1 84.5 336 GLU B C 1
ATOM 5477 O O . GLU B 1 336 ? -11.828 -14.211 7.703 1 84.5 336 GLU B O 1
ATOM 5482 N N . GLU B 1 337 ? -11.977 -14.531 5.535 1 75 337 GLU B N 1
ATOM 5483 C CA . GLU B 1 337 ? -13.375 -14.938 5.617 1 75 337 GLU B CA 1
ATOM 5484 C C . GLU B 1 337 ? -13.539 -16.203 6.438 1 75 337 GLU B C 1
ATOM 5486 O O . GLU B 1 337 ? -14.484 -16.344 7.215 1 75 337 GLU B O 1
ATOM 5491 N N . VAL B 1 338 ? -12.617 -17.062 6.309 1 73.44 338 VAL B N 1
ATOM 5492 C CA . VAL B 1 338 ? -12.672 -18.344 6.996 1 73.44 338 VAL B CA 1
ATOM 5493 C C . VAL B 1 338 ? -12.211 -18.188 8.445 1 73.44 338 VAL B C 1
ATOM 5495 O O . VAL B 1 338 ? -12.789 -18.781 9.352 1 73.44 338 VAL B O 1
ATOM 5498 N N . PHE B 1 339 ? -11.266 -17.391 8.664 1 74 339 PHE B N 1
ATOM 5499 C CA . PHE B 1 339 ? -10.633 -17.203 9.961 1 74 339 PHE B CA 1
ATOM 5500 C C . PHE B 1 339 ? -11.594 -16.531 10.93 1 74 339 PHE B C 1
ATOM 5502 O O . PHE B 1 339 ? -11.617 -16.859 12.117 1 74 339 PHE B O 1
ATOM 5509 N N . SER B 1 340 ? -12.328 -15.555 10.523 1 67.75 340 SER B N 1
ATOM 5510 C CA . SER B 1 340 ? -13.242 -14.789 11.367 1 67.75 340 SER B CA 1
ATOM 5511 C C . SER B 1 340 ? -14.398 -15.664 11.844 1 67.75 340 SER B C 1
ATOM 5513 O O . SER B 1 340 ? -15.047 -15.344 12.844 1 67.75 340 SER B O 1
ATOM 5515 N N . GLN B 1 341 ? -14.641 -16.688 11.227 1 60.5 341 GLN B N 1
ATOM 5516 C CA . GLN B 1 341 ? -15.727 -17.578 11.602 1 60.5 341 GLN B CA 1
ATOM 5517 C C . GLN B 1 341 ? -15.297 -18.547 12.695 1 60.5 341 GLN B C 1
ATOM 5519 O O . GLN B 1 341 ? -16.125 -19.203 13.328 1 60.5 341 GLN B O 1
ATOM 5524 N N . ARG B 1 342 ? -14.07 -18.5 13.086 1 55.91 342 ARG B N 1
ATOM 5525 C CA . ARG B 1 342 ? -13.609 -19.391 14.141 1 55.91 342 ARG B CA 1
ATOM 5526 C C . ARG B 1 342 ? -13.672 -18.719 15.5 1 55.91 342 ARG B C 1
ATOM 5528 O O . ARG B 1 342 ? -13.453 -17.5 15.602 1 55.91 342 ARG B O 1
#

pLDDT: mean 86.68, std 14.75, range [23.94, 98.75]

Radius of gyration: 29.66 Å; Cα contacts (8 Å, |Δi|>4): 1123; chains: 2; bounding box: 93×94×72 Å

Secondary structure (DSSP, 8-state):
-TTS----------S-TT---B-HHHHHHHHHHHHHHHHHHHHTT-EE-B--SEEEHHHHHTTB-HHHHTT---EE-TTS-EEEE-S-HHHHHHHHHHHTTTS---SEEEEEEEEE---TT-TT--SEEEEEEEEEET---HHHHHHHHHHHHHHHHHHHTT--EEEEEEEHHHHHHHHHHHT--HHHHHHHHHHHHTT-HHHHHHHHHHTT--HHHHHHHHHHTS-EEGGGHHHHHHHHHHS---HHHHHHHHHHHHHHHHHHHHHHHTT--SEEEE-TT---SBS---SEEEEEEETT-SSEEEEEEE-TTTGGGTSS----EEEEEEESHHHHHHHTT-/--SS----------S-TT---B-HHHHHHHHHHHHHHHHHHHHTT-EE-B--SEEEHHHHHTTB-HHHHTT---EE-TTS-EEEE-S-HHHHHHHHHHHTTTS---SEEEEEEEEE---TT-TT--SEEEEEEEEEET---HHHHHHHHHHHHHHHHHHHTT--EEEEEEEHHHHHHHHHHHT--HHHHHHHHHHHHTT-HHHHHHHHHHTT--HHHHHHHHHHTS-EEGGGHHHHHHHHHHS---HHHHHHHHHHHHHHHHHHHHHHHTT--SEEEE-TT---SBS---SEEEEEEETT-SSEEEEEEE-TTTGGGTSS----EEEEEEESHHHHHHHTT-

Foldseek 3Di:
DPPPPPPPPPPPCPDPALDDDDDDVLVVLLVVLVVVLVVLLVVVPAAEDEFDQKDQLVLACVWFAPVQNVWWDWDADPVGTIMTGAADVVLRVLLVCLVVVVDPDQQKYKYWDWHATDPVPDDSHRRIFTKIKIKHWFDDALVVVLVQLVSVLVSCCSQQNPFAKEKEKEWLLLLVLLVVLLVDDPVCVSVLLVCLAVLVLVVNLVVSVVVVRDPLSSVVSVLLSDKAFLVCLVVSLVVNLPDDDDPVSSVSSVVQSVRVVVSSVVNVVVPRPHGYIYRHSDDDRTHQAHTMKIFMDGPPDDDTQKIKHKRQCSSCVNPVDTITMIMMMGTCVVSSVSRVVD/DPPPPPPPPPPPCPDPALDDDDDDVLVVLLVVLVVVLVVLLVVLPAAEDEFDQKDQLVLACVWFAPVQNVWWDWDADPVGTIMTGAADVVLRVLLVCLVVVVDPDQQKYKYWDWHATDPVPDPRHRRIFIKIKIKHWFDDDLVVVLVQLVSVLVSCCSQQNPFAKEKEKEWLLLLVLLVVLLVDDPVCVSVLLVCLAVLVLVVNLVVSVVVVRDPLSSVVSVLLSDKAFLVCLVVSLVVNLPDDDDPVSSVSSVVQSVRVVVSSVVNVVVPRPHGYIYRHSDDDRTNQAHTMKIFMDGPPDPDTQKIKHKRQCSSCVNPVDTITMIMMMGTCVVSSVSRVVD

Solvent-accessible surface area (backbone atoms only — not comparable to full-atom values): 36637 Å² total; per-residue (Å²): 130,82,75,70,67,65,63,72,66,68,75,73,76,76,57,43,87,30,47,55,68,35,53,44,67,60,31,50,53,48,49,54,51,48,52,54,49,50,48,54,41,45,75,69,67,31,36,49,35,40,74,39,67,51,34,44,38,67,71,50,47,77,34,33,41,76,74,51,48,70,33,50,51,50,26,57,46,96,87,66,48,54,29,13,56,27,68,54,65,67,61,51,48,45,53,46,51,58,74,41,58,87,52,95,60,82,46,32,31,28,39,74,47,62,30,42,38,63,52,84,88,43,93,86,37,53,24,53,42,46,33,40,32,40,39,30,56,67,47,57,46,63,68,52,50,50,50,51,50,51,51,50,49,52,48,44,41,71,48,54,50,82,64,65,38,41,31,36,35,24,31,40,51,55,40,52,49,52,53,53,69,60,60,61,56,73,80,45,50,57,55,49,49,49,29,44,57,68,62,36,57,66,60,48,53,50,50,41,53,72,65,66,48,54,67,68,53,51,52,52,48,55,56,37,69,49,65,37,45,57,88,44,44,66,60,51,52,52,55,60,69,66,53,92,56,61,69,71,58,41,52,51,48,51,52,50,51,49,53,50,50,49,41,54,52,52,40,60,74,67,62,62,83,61,46,53,28,38,22,51,48,56,61,69,76,48,69,51,53,55,31,50,30,39,37,28,26,42,79,96,46,91,59,62,48,29,40,37,32,23,28,40,57,52,45,33,75,78,38,94,48,81,33,38,16,26,36,38,37,38,47,43,63,74,40,50,64,51,40,70,74,103,130,84,76,71,71,61,68,71,65,71,76,72,78,77,58,44,87,30,46,53,70,34,53,42,67,59,31,50,52,48,49,54,52,49,52,54,49,50,47,54,41,45,74,68,68,33,35,48,37,40,74,40,67,50,34,44,36,66,71,50,49,76,34,34,41,76,75,52,48,71,32,50,52,51,26,57,45,97,86,65,47,53,30,14,56,27,66,53,66,65,60,50,49,44,54,46,52,56,75,42,58,87,52,96,62,82,45,33,30,29,38,74,49,60,30,42,40,62,53,83,86,44,97,85,38,55,25,54,43,46,33,38,33,40,37,29,57,66,46,57,46,64,68,51,51,49,50,52,51,51,50,48,48,52,47,46,41,73,47,53,51,82,65,65,39,42,32,38,35,24,29,41,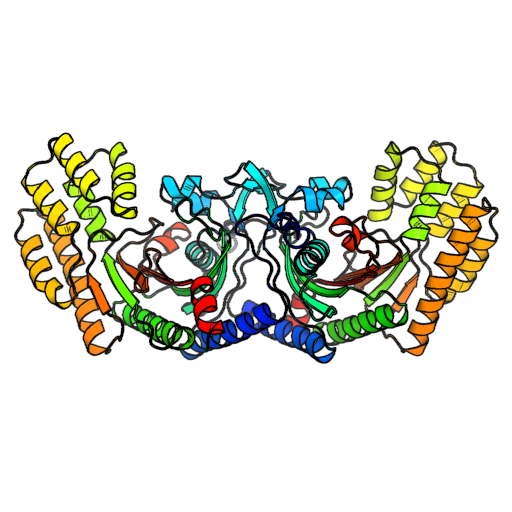51,52,40,50,50,52,52,54,67,60,59,60,56,74,81,45,49,57,54,50,50,48,29,44,59,68,62,37,58,66,60,48,52,50,51,41,56,71,66,66,49,53,68,67,53,51,53,51,49,55,57,36,68,47,64,36,46,58,88,46,42,66,60,51,51,53,55,61,69,66,50,93,56,62,70,71,57,41,52,51,48,51,52,51,51,48,52,51,50,50,42,54,52,51,41,59,73,68,60,61,82,60,46,54,28,38,23,49,48,58,60,71,76,47,68,52,54,56,31,50,29,37,36,27,25,42,79,95,45,91,59,62,46,30,41,37,33,24,27,42,59,53,45,32,75,78,40,95,48,82,33,39,17,26,36,38,38,36,46,43,63,73,40,51,64,52,41,70,74,102

Nearest PDB structures (foldseek):
  4phc-assembly2_C  TM=8.600E-01  e=5.744E-22  Homo sapiens
  4phc-assembly2_D  TM=8.584E-01  e=7.199E-22  Homo sapiens
  5m8h-assembly1_A  TM=8.320E-01  e=1.815E-19  Psychrobacter arcticus 273-4
  6fua-assembly1_A-2  TM=8.431E-01  e=1.104E-18  Psychrobacter arcticus 273-4
  6fu7-assembly1_B-2  TM=8.108E-01  e=3.571E-19  Psychrobacter arcticus 273-4